Protein 2HTA (pdb70)

Foldseek 3Di:
DVVQVVVVVPFDFPADPDPFWGWGDDVAWIKIWGHAPQKTWMATLQQSFTAWIAGPPADIWWDFFPQADPDQQGAGGIGWRKQPQEAAQDPDPPDHHRHRSNRGGWAFDDKDADNFFIKTKTKDWDDPVNCVPPVWTKIKIWIWTGGLKIKIKIWIAGFDWGKIKRWTKTFAQFLQPKKKAQLAFWKQWPVPPRDIGTDPGRMDGPNFWTKIKRQDGHQWIWIQHVRSQKIKIKGWPLAGIKIKGQGGQVVQCVDSSHDSCRSTTIIIIMGIHHPGIDGCDDHPIRMIMIMMHMGGD/DCVQVVVVVPFDFPADPDPFWGWGDDVPWIKIWGHAPQWTWIATLQQSFTAWIDGPPADIWKDFFSQADPDQQGAGGIGWGKQPQEAADDPDDPDHHSHRSNRGGWAFDDKDADNFFIKTKTWDWDDVDVCVVPVFTKIKIWMWTGGLKIKIKIWIAGWDWGKIKRFTKTWAPFLQQKKKAQLAFWKQWPVPVRDIGTDPGRIDGPNFWTWIKRQDGHQWIWIQHPRSQKIKIKGKPLAGIKIKGAGGQPVQCVDSRHHNCNSTTIIIIMRIHHPDIDTHHHVRTRMIMMMMHMGGD

Sequence (594 aa):
ASHMINKIFALPVIEQLTPVLSRRQLDDLDLIVVDHPQVKASFALQGAHLLSWKPVGEEEVLWLSNNTPFKTGVALRGGVPICWPWFGPAAQQGLPSHGFARNLPWALKAHNEDDNGVMLTFELQSSEATRKYWPHDFTLLARFKVGKTCEIELEAHGEFATTSALHSYFNVGDIANVKVSGLGDRFIDKVNDAKEGVLTDGIQTFPDRTDRVYLNPEACSVIHDATLNRTIDVVHHHHLNVVGWNPGPALSVSMGDMPDDGYKTFVCVETVYATAPQQATEEKPSRLAQTICVAKRASHMINKIFALPVIEQLTPVLSRRQLDDLDLIVVDHPQVKASFALQGAHLLSWKPVGEEEVLWLSNNTPFKTGVALRGGVPICWPWFGPAAQQGLPSHGFARNLPWALKAHNEDDNGVMLTFELQSSEATRKYWPHDFTLLARFKVGKTCEIELEAHGEFATTSALHSYFNVGDIANVKVSGLGDRFIDKVNDAKEGVLTDGIQTFPDRTDRVYLNPEACSVIHDATLNRTIDVVHHHHLNVVGWNPGPALSVSMGDMPDDGYKTFVCVETVYATAPQQATEEKPSRLAQTICVAKR

Solvent-accessible surface area: 23320 Å² total; per-residue (Å²): 30,64,119,11,1,88,68,0,41,86,31,103,51,43,0,44,0,23,122,19,0,3,6,17,83,34,80,64,8,34,0,0,0,0,69,11,105,73,2,90,0,0,0,0,8,9,0,0,0,0,0,0,0,59,5,90,77,57,102,14,0,0,4,0,0,65,73,12,48,9,92,104,34,65,24,3,54,0,0,1,2,0,0,2,7,37,24,3,109,23,113,105,183,80,55,61,43,26,0,9,0,30,29,41,99,3,24,0,103,46,36,77,58,92,130,109,8,4,83,2,22,0,30,10,103,21,47,144,67,4,102,184,84,32,103,68,86,8,30,0,16,0,87,2,92,2,8,175,44,0,63,1,49,6,21,2,43,17,114,20,59,5,29,2,0,0,12,0,3,0,21,2,22,54,10,84,63,1,88,0,22,10,1,15,56,121,15,41,10,77,44,73,132,61,132,93,19,82,28,138,93,5,67,14,72,6,118,55,110,8,26,47,10,0,57,91,19,107,56,44,0,33,0,45,0,42,72,48,89,5,22,0,32,0,33,2,92,82,41,65,1,0,2,2,30,2,2,1,69,82,64,0,93,84,32,72,29,4,31,87,85,5,33,94,46,0,0,0,1,3,0,0,38,32,69,42,75,17,118,4,60,54,119,40,42,9,96,2,15,0,40,0,42,23,42,102,143,32,64,119,10,0,90,78,0,36,83,28,101,50,45,0,44,0,18,120,20,0,3,5,17,80,30,79,64,8,36,0,0,0,0,67,14,104,69,1,81,0,0,0,0,9,10,0,0,0,0,0,1,0,60,5,89,56,28,77,15,0,0,4,0,0,68,72,12,46,9,90,100,35,66,22,3,50,0,0,1,3,1,0,3,4,31,32,7,115,20,94,57,79,89,45,68,42,31,0,9,0,41,28,45,98,4,26,0,106,47,38,82,61,92,130,115,7,3,82,1,17,0,30,9,99,33,28,70,79,6,104,65,110,29,86,60,95,8,32,0,13,0,83,2,41,3,6,87,46,0,70,2,66,5,37,1,64,26,106,14,56,6,29,2,0,0,15,0,4,0,20,2,22,54,11,79,54,4,84,1,20,10,1,19,57,100,14,43,8,98,44,70,128,62,134,101,19,98,24,138,92,6,58,14,70,3,111,73,112,8,22,48,12,0,33,76,22,108,58,40,0,31,0,51,4,78,73,56,93,4,32,0,42,0,36,2,89,82,45,64,2,0,6,2,25,2,2,2,70,82,56,0,87,84,41,76,33,4,33,86,62,4,35,92,48,0,0,0,0,2,0,0,43,32,73,43,85,20,94,2,63,69,87,56,30,9,109,2,9,0,30,0,47,23,56,130,82

B-factor: mean 26.66, std 7.72, range [14.68, 59.86]

InterPro domains:
  IPR008183 Aldose 1-/Glucose-6-phosphate 1-epimerase [PF01263] (27-276)
  IPR011013 Galactose mutarotase-like domain superfamily [SSF74650] (8-270)
  IPR014718 Glycoside hydrolase-type carbohydrate-binding [G3DSA:2.70.98.10] (1-294)
  IPR025532 Glucose-6-phosphate 1-epimerase [PIRSF016020] (24-292)
  IPR025532 Glucose-6-phosphate 1-epimerase [cd09020] (29-289)

Organism: Salmonella typhimurium (strain LT2 / SGSC1412 / ATCC 700720) (NCBI:txid99287)

CATH classification: 2.70.98.10

Structure (mmCIF, N/CA/C/O backbone):
data_2HTA
#
_entry.id   2HTA
#
_cell.length_a   49.751
_cell.length_b   88.774
_cell.length_c   179.294
_cell.angle_alpha   90.00
_cell.angle_beta   90.00
_cell.angle_gamma   90.00
#
_symmetry.space_group_name_H-M   'P 21 21 21'
#
loop_
_entity.id
_entity.type
_entity.pdbx_description
1 polymer 'Putative enzyme related to aldose 1-epimerase'
2 non-polymer 'SULFATE ION'
3 non-polymer GLYCEROL
4 water water
#
loop_
_atom_site.group_PDB
_atom_site.id
_atom_site.type_symbol
_atom_site.label_atom_id
_atom_site.label_alt_id
_atom_site.label_comp_id
_atom_site.label_asym_id
_atom_site.label_entity_id
_atom_site.label_seq_id
_atom_site.pdbx_PDB_ins_code
_atom_site.Cartn_x
_atom_site.Cartn_y
_atom_site.Cartn_z
_atom_site.occupancy
_atom_site.B_iso_or_equiv
_atom_site.auth_seq_id
_atom_site.auth_comp_id
_atom_site.auth_asym_id
_atom_site.auth_atom_id
_atom_site.pdbx_PDB_model_num
ATOM 1 N N . ALA A 1 13 ? 11.221 -5.344 -1.702 1.00 35.51 -2 ALA A N 1
ATOM 2 C CA . ALA A 1 13 ? 10.767 -4.507 -0.532 1.00 35.35 -2 ALA A CA 1
ATOM 3 C C . ALA A 1 13 ? 9.650 -5.168 0.304 1.00 35.75 -2 ALA A C 1
ATOM 4 O O . ALA A 1 13 ? 9.742 -5.214 1.544 1.00 35.92 -2 ALA A O 1
ATOM 6 N N . SER A 1 14 ? 8.613 -5.685 -0.373 1.00 36.54 -1 SER A N 1
ATOM 7 C CA . SER A 1 14 ? 7.427 -6.275 0.288 1.00 37.04 -1 SER A CA 1
ATOM 8 C C . SER A 1 14 ? 7.816 -7.427 1.221 1.00 36.17 -1 SER A C 1
ATOM 9 O O . SER A 1 14 ? 7.260 -7.560 2.312 1.00 34.71 -1 SER A O 1
ATOM 12 N N . HIS A 1 15 ? 8.794 -8.222 0.813 1.00 35.27 0 HIS A N 1
ATOM 13 C CA . HIS A 1 15 ? 9.294 -9.297 1.659 1.00 34.91 0 HIS A CA 1
ATOM 14 C C . HIS A 1 15 ? 9.931 -8.842 2.976 1.00 34.55 0 HIS A C 1
ATOM 15 O O . HIS A 1 15 ? 9.699 -9.428 4.066 1.00 33.83 0 HIS A O 1
ATOM 22 N N . MET A 1 16 ? 10.824 -7.866 2.875 1.00 32.12 1 MET A N 1
ATOM 23 C CA . MET A 1 16 ? 11.513 -7.351 4.051 1.00 30.56 1 MET A CA 1
ATOM 24 C C . MET A 1 16 ? 10.487 -6.631 4.940 1.00 29.59 1 MET A C 1
ATOM 25 O O . MET A 1 16 ? 10.525 -6.728 6.160 1.00 28.23 1 MET A O 1
ATOM 30 N N . ILE A 1 17 ? 9.584 -5.872 4.326 1.00 28.13 2 ILE A N 1
ATOM 31 C CA . ILE A 1 17 ? 8.601 -5.130 5.125 1.00 26.61 2 ILE A CA 1
ATOM 32 C C . ILE A 1 17 ? 7.650 -6.110 5.827 1.00 26.97 2 ILE A C 1
ATOM 33 O O . ILE A 1 17 ? 7.244 -5.890 6.968 1.00 24.64 2 ILE A O 1
ATOM 38 N N . ASN A 1 18 ? 7.292 -7.200 5.144 1.00 26.68 3 ASN A N 1
ATOM 39 C CA . ASN A 1 18 ? 6.432 -8.223 5.783 1.00 27.46 3 ASN A CA 1
ATOM 40 C C . ASN A 1 18 ? 7.120 -8.873 7.007 1.00 27.19 3 ASN A C 1
ATOM 41 O O . ASN A 1 18 ? 6.475 -9.202 7.993 1.00 28.38 3 ASN A O 1
ATOM 46 N N . LYS A 1 19 ? 8.436 -8.999 6.955 1.00 26.37 4 LYS A N 1
ATOM 47 C CA . LYS A 1 19 ? 9.236 -9.480 8.114 1.00 25.90 4 LYS A CA 1
ATOM 48 C C . LYS A 1 19 ? 9.011 -8.611 9.380 1.00 23.72 4 LYS A C 1
ATOM 49 O O . LYS A 1 19 ? 8.780 -9.124 10.488 1.00 22.94 4 LYS A O 1
ATOM 53 N N . ILE A 1 20 ? 8.943 -7.304 9.176 1.00 21.70 5 ILE A N 1
ATOM 54 C CA . ILE A 1 20 ? 8.849 -6.387 10.276 1.00 20.67 5 ILE A CA 1
ATOM 55 C C . ILE A 1 20 ? 7.455 -6.559 10.899 1.00 21.28 5 ILE A C 1
ATOM 56 O O . ILE A 1 20 ? 7.294 -6.585 12.119 1.00 21.21 5 ILE A O 1
ATOM 61 N N . PHE A 1 21 ? 6.439 -6.644 10.052 1.00 21.80 6 PHE A N 1
ATOM 62 C CA . PHE A 1 21 ? 5.063 -6.717 10.584 1.00 21.60 6 PHE A CA 1
ATOM 63 C C . PHE A 1 21 ? 4.738 -8.115 11.163 1.00 23.11 6 PHE A C 1
ATOM 64 O O . PHE A 1 21 ? 3.737 -8.276 11.862 1.00 21.82 6 PHE A O 1
ATOM 72 N N . ALA A 1 22 ? 5.620 -9.085 10.900 1.00 23.50 7 ALA A N 1
ATOM 73 C CA . ALA A 1 22 ? 5.481 -10.433 11.499 1.00 23.79 7 ALA A CA 1
ATOM 74 C C . ALA A 1 22 ? 6.138 -10.520 12.862 1.00 25.25 7 ALA A C 1
ATOM 75 O O . ALA A 1 22 ? 5.903 -11.484 13.616 1.00 23.13 7 ALA A O 1
ATOM 77 N N . LEU A 1 23 ? 6.943 -9.513 13.229 1.00 23.37 8 LEU A N 1
ATOM 78 C CA . LEU A 1 23 ? 7.664 -9.526 14.520 1.00 23.39 8 LEU A CA 1
ATOM 79 C C . LEU A 1 23 ? 6.749 -9.512 15.762 1.00 23.69 8 LEU A C 1
ATOM 80 O O . LEU A 1 23 ? 5.645 -8.928 15.695 1.00 24.37 8 LEU A O 1
ATOM 85 N N . PRO A 1 24 ? 7.175 -10.173 16.882 1.00 24.78 9 PRO A N 1
ATOM 86 C CA . PRO A 1 24 ? 6.419 -10.166 18.136 1.00 25.51 9 PRO A CA 1
ATOM 87 C C . PRO A 1 24 ? 6.329 -8.743 18.677 1.00 24.89 9 PRO A C 1
ATOM 88 O O . PRO A 1 24 ? 7.278 -7.970 18.512 1.00 25.74 9 PRO A O 1
ATOM 92 N N . VAL A 1 25 ? 5.226 -8.406 19.311 1.00 24.39 10 VAL A N 1
ATOM 93 C CA . VAL A 1 25 ? 5.101 -7.154 20.025 1.00 24.70 10 VAL A CA 1
ATOM 94 C C . VAL A 1 25 ? 5.835 -7.225 21.362 1.00 25.39 10 VAL A C 1
ATOM 95 O O . VAL A 1 25 ? 5.538 -8.086 22.171 1.00 24.19 10 VAL A O 1
ATOM 99 N N . ILE A 1 26 ? 6.802 -6.314 21.588 1.00 23.57 11 ILE A N 1
ATOM 100 C CA . ILE A 1 26 ? 7.496 -6.239 22.868 1.00 24.34 11 ILE A CA 1
ATOM 101 C C . ILE A 1 26 ? 6.766 -5.336 23.824 1.00 24.88 11 ILE A C 1
ATOM 102 O O . ILE A 1 26 ? 6.632 -5.641 25.016 1.00 24.31 11 ILE A O 1
ATOM 107 N N . GLU A 1 27 ? 6.278 -4.202 23.311 1.00 24.98 12 GLU A N 1
ATOM 108 C CA . GLU A 1 27 ? 5.378 -3.373 24.073 1.00 26.90 12 GLU A CA 1
ATOM 109 C C . GLU A 1 27 ? 4.289 -2.813 23.185 1.00 26.55 12 GLU A C 1
ATOM 110 O O . GLU A 1 27 ? 4.567 -2.330 22.087 1.00 26.12 12 GLU A O 1
ATOM 116 N N . GLN A 1 28 ? 3.070 -2.909 23.673 1.00 24.61 13 GLN A N 1
ATOM 117 C CA . GLN A 1 28 ? 1.931 -2.358 22.995 1.00 25.44 13 GLN A CA 1
ATOM 118 C C . GLN A 1 28 ? 1.820 -0.920 23.501 1.00 24.86 13 GLN A C 1
ATOM 119 O O . GLN A 1 28 ? 1.475 -0.697 24.665 1.00 26.30 13 GLN A O 1
ATOM 125 N N . LEU A 1 29 ? 2.083 0.064 22.647 1.00 24.71 14 LEU A N 1
ATOM 126 C CA . LEU A 1 29 ? 1.976 1.493 23.101 1.00 24.71 14 LEU A CA 1
ATOM 127 C C . LEU A 1 29 ? 0.518 1.944 23.126 1.00 25.79 14 LEU A C 1
ATOM 128 O O . LEU A 1 29 ? 0.076 2.606 24.084 1.00 26.13 14 LEU A O 1
ATOM 133 N N . THR A 1 30 ? -0.193 1.624 22.049 1.00 25.93 15 THR A N 1
ATOM 134 C CA . THR A 1 30 ? -1.610 1.940 21.847 1.00 25.30 15 THR A CA 1
ATOM 135 C C . THR A 1 30 ? -2.210 0.821 21.032 1.00 24.97 15 THR A C 1
ATOM 136 O O . THR A 1 30 ? -1.495 -0.089 20.603 1.00 26.63 15 THR A O 1
ATOM 140 N N . PRO A 1 31 ? -3.537 0.839 20.782 1.00 26.12 16 PRO A N 1
ATOM 141 C CA . PRO A 1 31 ? -4.046 -0.271 19.985 1.00 25.64 16 PRO A CA 1
ATOM 142 C C . PRO A 1 31 ? -3.373 -0.425 18.608 1.00 25.59 16 PRO A C 1
ATOM 143 O O . PRO A 1 31 ? -3.360 -1.530 18.056 1.00 23.57 16 PRO A O 1
ATOM 147 N N . VAL A 1 32 ? -2.807 0.658 18.039 1.00 23.74 17 VAL A N 1
ATOM 148 C CA . VAL A 1 32 ? -2.216 0.517 16.716 1.00 22.93 17 VAL A CA 1
ATOM 149 C C . VAL A 1 32 ? -0.688 0.591 16.682 1.00 22.47 17 VAL A C 1
ATOM 150 O O . VAL A 1 32 ? -0.103 0.277 15.669 1.00 23.48 17 VAL A O 1
ATOM 154 N N . LEU A 1 33 ? -0.087 1.028 17.778 1.00 22.02 18 LEU A N 1
ATOM 155 C CA . LEU A 1 33 ? 1.351 1.311 17.863 1.00 21.40 18 LEU A CA 1
ATOM 156 C C . LEU A 1 33 ? 1.980 0.317 18.792 1.00 20.51 18 LEU A C 1
ATOM 157 O O . LEU A 1 33 ? 1.561 0.176 19.942 1.00 20.68 18 LEU A O 1
ATOM 162 N N . SER A 1 34 ? 3.040 -0.328 18.324 1.00 19.18 19 SER A N 1
ATOM 163 C CA . SER A 1 34 ? 3.784 -1.269 19.149 1.00 19.87 19 SER A CA 1
ATOM 164 C C . SER A 1 34 ? 5.259 -1.036 18.940 1.00 20.39 19 SER A C 1
ATOM 165 O O . SER A 1 34 ? 5.657 -0.491 17.910 1.00 20.50 19 SER A O 1
ATOM 168 N N . ARG A 1 35 ? 6.047 -1.372 19.952 1.00 21.54 20 ARG A N 1
ATOM 169 C CA . ARG A 1 35 ? 7.484 -1.567 19.767 1.00 20.60 20 ARG A CA 1
ATOM 170 C C . ARG A 1 35 ? 7.879 -3.040 19.522 1.00 21.29 20 ARG A C 1
ATOM 171 O O . ARG A 1 35 ? 7.379 -3.980 20.196 1.00 21.62 20 ARG A O 1
ATOM 179 N N . ARG A 1 36 ? 8.765 -3.252 18.545 1.00 19.70 21 ARG A N 1
ATOM 180 C CA . ARG A 1 36 ? 9.240 -4.590 18.201 1.00 20.64 21 ARG A CA 1
ATOM 181 C C . ARG A 1 36 ? 10.734 -4.434 18.017 1.00 21.02 21 ARG A C 1
ATOM 182 O O . ARG A 1 36 ? 11.269 -3.328 18.181 1.00 20.44 21 ARG A O 1
ATOM 190 N N . GLN A 1 37 ? 11.410 -5.529 17.691 1.00 21.89 22 GLN A N 1
ATOM 191 C CA . GLN A 1 37 ? 12.852 -5.470 17.545 1.00 22.28 22 GLN A CA 1
ATOM 192 C C . GLN A 1 37 ? 13.303 -6.324 16.422 1.00 22.46 22 GLN A C 1
ATOM 193 O O . GLN A 1 37 ? 12.861 -7.455 16.276 1.00 19.74 22 GLN A O 1
ATOM 199 N N . LEU A 1 38 ? 14.183 -5.783 15.574 1.00 24.23 23 LEU A N 1
ATOM 200 C CA . LEU A 1 38 ? 14.790 -6.590 14.531 1.00 23.73 23 LEU A CA 1
ATOM 201 C C . LEU A 1 38 ? 16.320 -6.491 14.678 1.00 25.48 23 LEU A C 1
ATOM 202 O O . LEU A 1 38 ? 16.900 -5.393 14.637 1.00 24.26 23 LEU A O 1
ATOM 207 N N . ASP A 1 39 ? 16.956 -7.645 14.909 1.00 25.84 24 ASP A N 1
ATOM 208 C CA . ASP A 1 39 ? 18.407 -7.680 15.223 1.00 26.86 24 ASP A CA 1
ATOM 209 C C . ASP A 1 39 ? 18.728 -6.674 16.327 1.00 26.49 24 ASP A C 1
ATOM 210 O O . ASP A 1 39 ? 18.167 -6.787 17.432 1.00 26.44 24 ASP A O 1
ATOM 215 N N . ASP A 1 40 ? 19.583 -5.679 16.058 1.00 25.19 25 ASP A N 1
ATOM 216 C CA . ASP A 1 40 ? 19.956 -4.690 17.067 1.00 24.64 25 ASP A CA 1
ATOM 217 C C . ASP A 1 40 ? 18.871 -3.621 17.349 1.00 23.50 25 ASP A C 1
ATOM 218 O O . ASP A 1 40 ? 18.924 -2.967 18.389 1.00 23.46 25 ASP A O 1
ATOM 223 N N . LEU A 1 41 ? 17.914 -3.415 16.440 1.00 22.18 26 LEU A N 1
ATOM 224 C CA . LEU A 1 41 ? 17.182 -2.135 16.428 1.00 21.20 26 LEU A CA 1
ATOM 225 C C . LEU A 1 41 ? 15.748 -2.204 16.904 1.00 21.98 26 LEU A C 1
ATOM 226 O O . LEU A 1 41 ? 14.993 -3.092 16.473 1.00 2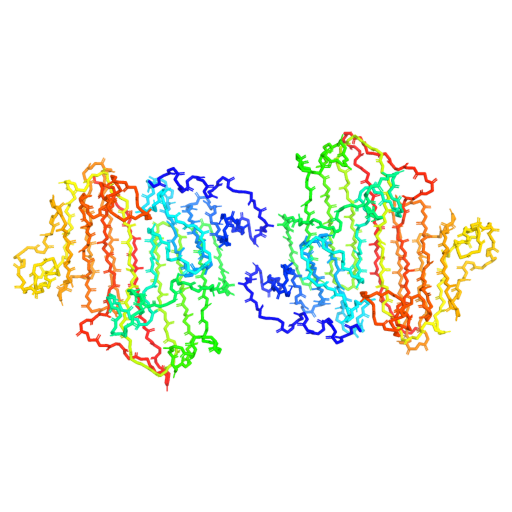1.13 26 LEU A O 1
ATOM 231 N N . ASP A 1 42 ? 15.410 -1.272 17.786 1.00 19.63 27 ASP A N 1
ATOM 232 C CA . ASP A 1 42 ? 14.058 -1.139 18.241 1.00 21.72 27 ASP A CA 1
ATOM 233 C C . ASP A 1 42 ? 13.242 -0.453 17.137 1.00 20.29 27 ASP A C 1
ATOM 234 O O . ASP A 1 42 ? 13.714 0.528 16.574 1.00 20.52 27 ASP A O 1
ATOM 239 N N . LEU A 1 43 ? 12.082 -1.030 16.808 1.00 20.10 28 LEU A N 1
ATOM 240 C CA . LEU A 1 43 ? 11.185 -0.502 15.746 1.00 18.89 28 LEU A CA 1
ATOM 241 C C . LEU A 1 43 ? 9.837 -0.074 16.357 1.00 20.16 28 LEU A C 1
ATOM 242 O O . LEU A 1 43 ? 9.362 -0.703 17.298 1.00 20.12 28 LEU A O 1
ATOM 247 N N . ILE A 1 44 ? 9.258 0.988 15.817 1.00 19.21 29 ILE A N 1
ATOM 248 C CA . ILE A 1 44 ? 7.902 1.402 16.134 1.00 20.51 29 ILE A CA 1
ATOM 249 C C . ILE A 1 44 ? 7.030 1.060 14.930 1.00 20.51 29 ILE A C 1
ATOM 250 O O . ILE A 1 44 ? 7.278 1.507 13.809 1.00 19.56 29 ILE A O 1
ATOM 255 N N . VAL A 1 45 ? 6.012 0.227 15.169 1.00 20.99 30 VAL A N 1
ATOM 256 C CA . VAL A 1 45 ? 5.230 -0.320 14.097 1.00 20.45 30 VAL A CA 1
ATOM 257 C C . VAL A 1 45 ? 3.771 0.163 14.238 1.00 20.04 30 VAL A C 1
ATOM 258 O O . VAL A 1 45 ? 3.176 0.018 15.297 1.00 19.28 30 VAL A O 1
ATOM 262 N N . VAL A 1 46 ? 3.253 0.756 13.167 1.00 20.95 31 VAL A N 1
ATOM 263 C CA . VAL A 1 46 ? 1.895 1.248 13.084 1.00 20.50 31 VAL A CA 1
ATOM 264 C C . VAL A 1 46 ? 1.103 0.199 12.290 1.00 21.29 31 VAL A C 1
ATOM 265 O O . VAL A 1 46 ? 1.335 -0.037 11.101 1.00 20.53 31 VAL A O 1
ATOM 269 N N . ASP A 1 47 ? 0.149 -0.449 12.948 1.00 22.47 32 ASP A N 1
ATOM 270 C CA . ASP A 1 47 ? -0.691 -1.377 12.219 1.00 23.15 32 ASP A CA 1
ATOM 271 C C . ASP A 1 47 ? -2.128 -0.872 12.482 1.00 23.52 32 ASP A C 1
ATOM 272 O O . ASP A 1 47 ? -2.752 -1.220 13.501 1.00 21.83 32 ASP A O 1
ATOM 277 N N . HIS A 1 48 ? -2.599 0.014 11.603 1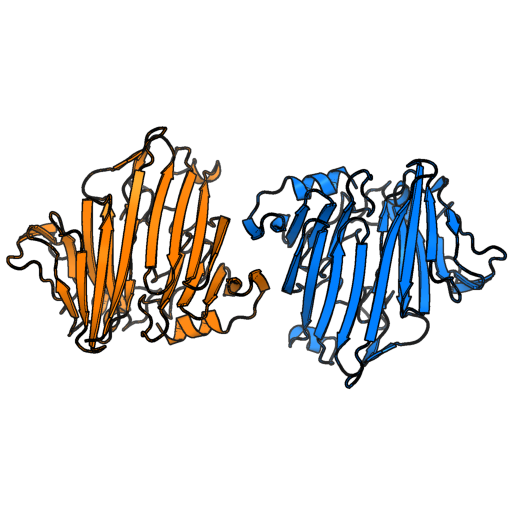.00 23.35 33 HIS A N 1
ATOM 278 C CA . HIS A 1 48 ? -3.852 0.737 11.816 1.00 23.11 33 HIS A CA 1
ATOM 279 C C . HIS A 1 48 ? -4.772 0.309 10.679 1.00 23.38 33 HIS A C 1
ATOM 280 O O . HIS A 1 48 ? -4.287 -0.064 9.604 1.00 22.82 33 HIS A O 1
ATOM 287 N N . PRO A 1 49 ? -6.116 0.383 10.879 1.00 23.67 34 PRO A N 1
ATOM 288 C CA . PRO A 1 49 ? -7.021 -0.035 9.783 1.00 24.41 34 PRO A CA 1
ATOM 289 C C . PRO A 1 49 ? -6.845 0.682 8.433 1.00 24.00 34 PRO A C 1
ATOM 290 O O . PRO A 1 49 ? -7.130 0.090 7.370 1.00 23.34 34 PRO A O 1
ATOM 294 N N . GLN A 1 50 ? -6.383 1.947 8.460 1.00 22.79 35 GLN A N 1
ATOM 295 C CA . GLN A 1 50 ? -6.245 2.720 7.234 1.00 22.67 35 GLN A CA 1
ATOM 296 C C . GLN A 1 50 ? -4.782 2.827 6.733 1.00 22.08 35 GLN A C 1
ATOM 297 O O . GLN A 1 50 ? -4.540 3.410 5.683 1.00 21.80 35 GLN A O 1
ATOM 303 N N . VAL A 1 51 ? -3.826 2.296 7.492 1.00 21.44 36 VAL A N 1
ATOM 304 C CA . VAL A 1 51 ? -2.404 2.454 7.105 1.00 20.08 36 VAL A CA 1
ATOM 305 C C . VAL A 1 51 ? -1.489 1.508 7.900 1.00 20.39 36 VAL A C 1
ATOM 306 O O . VAL A 1 51 ? -1.680 1.302 9.082 1.00 20.17 36 VAL A O 1
ATOM 310 N N . LYS A 1 52 ? -0.474 0.992 7.227 1.00 19.72 37 LYS A N 1
ATOM 311 C CA . LYS A 1 52 ? 0.591 0.246 7.881 1.00 20.32 37 LYS A CA 1
ATOM 312 C C . LYS A 1 52 ? 1.885 1.017 7.644 1.00 19.36 37 LYS A C 1
ATOM 313 O O . LYS A 1 52 ? 2.145 1.437 6.530 1.00 20.67 37 LYS A O 1
ATOM 319 N N . ALA A 1 53 ? 2.664 1.215 8.695 1.00 18.65 38 ALA A N 1
ATOM 320 C CA . ALA A 1 53 ? 3.940 1.945 8.556 1.00 17.65 38 ALA A CA 1
ATOM 321 C C . ALA A 1 53 ? 4.883 1.490 9.653 1.00 18.05 38 ALA A C 1
ATOM 322 O O . ALA A 1 53 ? 4.465 0.935 10.688 1.00 18.93 38 ALA A O 1
ATOM 324 N N . SER A 1 54 ? 6.178 1.725 9.479 1.00 17.86 39 SER A N 1
ATOM 325 C CA . SER A 1 54 ? 7.082 1.298 10.561 1.00 17.06 39 SER A CA 1
ATOM 326 C C . SER A 1 54 ? 8.284 2.222 10.539 1.00 17.30 39 SER A C 1
ATOM 327 O O . SER A 1 54 ? 8.602 2.812 9.498 1.00 17.40 39 SER A O 1
ATOM 330 N N . PHE A 1 55 ? 8.955 2.300 11.682 1.00 18.29 40 PHE A N 1
ATOM 331 C CA . PHE A 1 55 ? 10.051 3.217 11.871 1.00 17.68 40 PHE A CA 1
ATOM 332 C C . PHE A 1 55 ? 11.141 2.484 12.638 1.00 18.75 40 PHE A C 1
ATOM 333 O O . PHE A 1 55 ? 10.848 1.599 13.433 1.00 19.57 40 PHE A O 1
ATOM 341 N N . ALA A 1 56 ? 12.398 2.892 12.465 1.00 19.76 41 ALA A N 1
ATOM 342 C CA . ALA A 1 56 ? 13.396 2.558 13.467 1.00 19.27 41 ALA A CA 1
ATOM 343 C C . ALA A 1 56 ? 13.554 3.790 14.361 1.00 19.52 41 ALA A C 1
ATOM 344 O O . ALA A 1 56 ? 13.566 4.951 13.870 1.00 18.47 41 ALA A O 1
ATOM 346 N N . LEU A 1 57 ? 13.764 3.547 15.666 1.00 19.64 42 LEU A N 1
ATOM 347 C CA . LEU A 1 57 ? 14.165 4.619 16.576 1.00 19.92 42 LEU A CA 1
ATOM 348 C C . LEU A 1 57 ? 15.482 5.198 16.119 1.00 20.73 42 LEU A C 1
ATOM 349 O O . LEU A 1 57 ? 15.699 6.423 16.232 1.00 20.04 42 LEU A O 1
ATOM 354 N N . GLN A 1 58 ? 16.376 4.326 15.654 1.00 19.57 43 GLN A N 1
ATOM 355 C CA . GLN A 1 58 ? 17.651 4.790 15.078 1.00 19.80 43 GLN A CA 1
ATOM 356 C C . GLN A 1 58 ? 17.424 5.607 13.818 1.00 20.09 43 GLN A C 1
ATOM 357 O O . GLN A 1 58 ? 16.889 5.101 12.824 1.00 20.03 43 GLN A O 1
ATOM 363 N N . GLY A 1 59 ? 17.804 6.883 13.839 1.00 19.46 44 GLY A N 1
ATOM 364 C CA . GLY A 1 59 ? 17.524 7.745 12.710 1.00 18.59 44 GLY A CA 1
ATOM 365 C C . GLY A 1 59 ? 16.090 8.246 12.553 1.00 19.25 44 GLY A C 1
ATOM 366 O O . GLY A 1 59 ? 15.774 8.842 11.504 1.00 19.81 44 GLY A O 1
ATOM 367 N N . ALA A 1 60 ? 15.227 8.030 13.554 1.00 17.50 45 ALA A N 1
ATOM 368 C CA . ALA A 1 60 ? 13.765 8.248 13.387 1.00 17.76 45 ALA A CA 1
ATOM 369 C C . ALA A 1 60 ? 13.401 7.906 11.953 1.00 17.89 45 ALA A C 1
ATOM 370 O O . ALA A 1 60 ? 12.857 8.749 11.210 1.00 17.66 45 ALA A O 1
ATOM 372 N N . HIS A 1 61 ? 13.767 6.698 11.545 1.00 16.57 46 HIS A N 1
ATOM 373 C CA . HIS A 1 61 ? 13.841 6.336 10.138 1.00 17.25 46 HIS A CA 1
ATOM 374 C C . HIS A 1 61 ? 12.549 5.661 9.720 1.00 18.67 46 HIS A C 1
ATOM 375 O O . HIS A 1 61 ? 12.249 4.532 10.123 1.00 17.70 46 HIS A O 1
ATOM 382 N N . LEU A 1 62 ? 11.772 6.367 8.909 1.00 18.03 47 LEU A N 1
ATOM 383 C CA . LEU A 1 62 ? 10.573 5.772 8.348 1.00 18.03 47 LEU A CA 1
ATOM 384 C C . LEU A 1 62 ? 11.002 4.680 7.361 1.00 18.19 47 LEU A C 1
ATOM 385 O O . LEU A 1 62 ? 11.606 4.949 6.368 1.00 19.48 47 LEU A O 1
ATOM 390 N N . LEU A 1 63 ? 10.654 3.443 7.657 1.00 17.64 48 LEU A N 1
ATOM 391 C CA . LEU A 1 63 ? 11.055 2.272 6.867 1.00 18.51 48 LEU A CA 1
ATOM 392 C C . LEU A 1 63 ? 10.033 1.915 5.796 1.00 17.41 48 LEU A C 1
ATOM 393 O O . LEU A 1 63 ? 10.406 1.446 4.709 1.00 18.55 48 LEU A O 1
ATOM 398 N N . SER A 1 64 ? 8.755 2.146 6.084 1.00 17.32 49 SER A N 1
ATOM 399 C CA . SER A 1 64 ? 7.700 1.665 5.141 1.00 17.55 49 SER A CA 1
ATOM 400 C C . SER A 1 64 ? 6.421 2.461 5.399 1.00 17.84 49 SER A C 1
ATOM 401 O O . SER A 1 64 ? 6.218 2.938 6.508 1.00 18.66 49 SER A O 1
ATOM 404 N N . TRP A 1 65 ? 5.567 2.557 4.384 1.00 17.41 50 TRP A N 1
ATOM 405 C CA . TRP A 1 65 ? 4.289 3.226 4.498 1.00 18.09 50 TRP A CA 1
ATOM 406 C C . TRP A 1 65 ? 3.424 2.606 3.394 1.00 17.87 50 TRP A C 1
ATOM 407 O O . TRP A 1 65 ? 3.785 2.627 2.214 1.00 17.06 50 TRP A O 1
ATOM 418 N N . LYS A 1 66 ? 2.248 2.109 3.797 1.00 18.30 51 LYS A N 1
ATOM 419 C CA . LYS A 1 66 ? 1.323 1.524 2.874 1.00 20.00 51 LYS A CA 1
ATOM 420 C C . LYS A 1 66 ? -0.078 1.929 3.314 1.00 20.50 51 LYS A C 1
ATOM 421 O O . LYS A 1 66 ? -0.587 1.394 4.305 1.00 20.14 51 LYS A O 1
ATOM 427 N N . PRO A 1 67 ? -0.681 2.915 2.604 1.00 20.47 52 PRO A N 1
ATOM 428 C CA . PRO A 1 67 ? -2.023 3.267 2.939 1.00 21.63 52 PRO A CA 1
ATOM 429 C C . PRO A 1 67 ? -2.950 2.174 2.401 1.00 21.77 52 PRO A C 1
ATOM 430 O O . PRO A 1 67 ? -2.608 1.467 1.448 1.00 21.17 52 PRO A O 1
ATOM 434 N N . VAL A 1 68 ? -4.093 2.029 3.040 1.00 23.37 53 VAL A N 1
ATOM 435 C CA . VAL A 1 68 ? -5.035 1.006 2.674 1.00 25.68 53 VAL A CA 1
ATOM 436 C C . VAL A 1 68 ? -5.443 1.147 1.210 1.00 26.19 53 VAL A C 1
ATOM 437 O O . VAL A 1 68 ? -5.653 2.262 0.706 1.00 28.22 53 VAL A O 1
ATOM 441 N N . GLY A 1 69 ? -5.506 0.024 0.534 1.00 26.52 54 GLY A N 1
ATOM 442 C CA . GLY A 1 69 ? -5.903 0.006 -0.887 1.00 27.74 54 GLY A CA 1
ATOM 443 C C . GLY A 1 69 ? -4.726 0.209 -1.828 1.00 28.01 54 GLY A C 1
ATOM 444 O O . GLY A 1 69 ? -4.911 0.145 -3.050 1.00 28.99 54 GLY A O 1
ATOM 445 N N . GLU A 1 70 ? -3.520 0.439 -1.295 1.00 26.13 55 GLU A N 1
ATOM 446 C CA . GLU A 1 70 ? -2.323 0.705 -2.157 1.00 25.04 55 GLU A CA 1
ATOM 447 C C . GLU A 1 70 ? -1.220 -0.313 -1.879 1.00 24.75 55 GLU A C 1
ATOM 448 O O . GLU A 1 70 ? -1.223 -0.937 -0.814 1.00 24.64 55 GLU A O 1
ATOM 454 N N . GLU A 1 71 ? -0.321 -0.526 -2.839 1.00 24.11 56 GLU A N 1
ATOM 455 C CA . GLU A 1 71 ? 0.907 -1.302 -2.618 1.00 23.64 56 GLU A CA 1
ATOM 456 C C . GLU A 1 71 ? 1.867 -0.448 -1.797 1.00 22.15 56 GLU A C 1
ATOM 457 O O . GLU A 1 71 ? 1.726 0.777 -1.711 1.00 20.54 56 GLU A O 1
ATOM 463 N N . GLU A 1 72 ? 2.819 -1.101 -1.145 1.00 21.73 57 GLU A N 1
ATOM 464 C CA . GLU A 1 72 ? 3.829 -0.353 -0.389 1.00 21.45 57 GLU A CA 1
ATOM 465 C C . GLU A 1 72 ? 4.320 0.844 -1.221 1.00 20.37 57 GLU A C 1
ATOM 466 O O . GLU A 1 72 ? 4.655 0.727 -2.408 1.00 20.99 57 GLU A O 1
ATOM 472 N N . VAL A 1 73 ? 4.431 1.976 -0.565 1.00 18.54 58 VAL A N 1
ATOM 473 C CA . VAL A 1 73 ? 4.874 3.191 -1.249 1.00 18.33 58 VAL A CA 1
ATOM 474 C C . VAL A 1 73 ? 6.387 3.383 -1.148 1.00 18.22 58 VAL A C 1
ATOM 475 O O . VAL A 1 73 ? 6.996 3.896 -2.076 1.00 18.59 58 VAL A O 1
ATOM 479 N N . LEU A 1 74 ? 6.959 3.078 0.006 1.00 18.18 59 LEU A N 1
ATOM 480 C CA . LEU A 1 74 ? 8.399 3.195 0.209 1.00 18.98 59 LEU A CA 1
ATOM 481 C C . LEU A 1 74 ? 9.111 1.882 -0.007 1.00 19.39 59 LEU A C 1
ATOM 482 O O . LEU A 1 74 ? 8.637 0.837 0.393 1.00 20.85 59 LEU A O 1
ATOM 487 N N . TRP A 1 75 ? 10.295 1.954 -0.572 1.00 19.45 60 TRP A N 1
ATOM 488 C CA . TRP A 1 75 ? 11.118 0.764 -0.820 1.00 19.10 60 TRP A CA 1
ATOM 489 C C . TRP A 1 75 ? 12.064 0.645 0.370 1.00 20.47 60 TRP A C 1
ATOM 490 O O . TRP A 1 75 ? 12.601 1.659 0.865 1.00 20.35 60 TRP A O 1
ATOM 501 N N . LEU A 1 76 ? 12.290 -0.588 0.815 1.00 19.71 61 LEU A N 1
ATOM 502 C CA . LEU A 1 76 ? 13.216 -0.900 1.880 1.00 20.14 61 LEU A CA 1
ATOM 503 C C . LEU A 1 76 ? 14.082 -2.067 1.387 1.00 22.28 61 LEU A C 1
ATOM 504 O O . LEU A 1 76 ? 13.579 -2.965 0.737 1.00 22.49 61 LEU A O 1
ATOM 509 N N . SER A 1 77 ? 15.384 -2.009 1.640 1.00 22.99 62 SER A N 1
ATOM 510 C CA . SER A 1 77 ? 16.315 -3.053 1.150 1.00 22.63 62 SER A CA 1
ATOM 511 C C . SER A 1 77 ? 16.163 -4.352 1.941 1.00 22.79 62 SER A C 1
ATOM 512 O O . SER A 1 77 ? 16.262 -4.367 3.185 1.00 22.49 62 SER A O 1
ATOM 515 N N . ASN A 1 78 ? 15.915 -5.438 1.217 1.00 24.41 63 ASN A N 1
ATOM 516 C CA . ASN A 1 78 ? 15.892 -6.782 1.801 1.00 25.19 63 ASN A CA 1
ATOM 517 C C . ASN A 1 78 ? 17.305 -7.234 2.292 1.00 25.95 63 ASN A C 1
ATOM 518 O O . ASN A 1 78 ? 17.466 -8.269 3.001 1.00 26.17 63 ASN A O 1
ATOM 523 N N . ASN A 1 79 ? 18.319 -6.441 1.960 1.00 26.22 64 ASN A N 1
ATOM 524 C CA . ASN A 1 79 ? 19.685 -6.698 2.420 1.00 26.82 64 ASN A CA 1
ATOM 525 C C . ASN A 1 79 ? 20.251 -5.690 3.375 1.00 26.71 64 ASN A C 1
ATOM 526 O O . ASN A 1 79 ? 21.469 -5.740 3.674 1.00 26.17 64 ASN A O 1
ATOM 531 N N . THR A 1 80 ? 19.435 -4.768 3.896 1.00 24.95 65 THR A N 1
ATOM 532 C CA . THR A 1 80 ? 19.984 -3.807 4.846 1.00 25.01 65 THR A CA 1
ATOM 533 C C . THR A 1 80 ? 20.279 -4.420 6.204 1.00 24.96 65 THR A C 1
ATOM 534 O O . THR A 1 80 ? 19.475 -5.198 6.713 1.00 24.53 65 THR A O 1
ATOM 538 N N . PRO A 1 81 ? 21.445 -4.096 6.793 1.00 24.98 66 PRO A N 1
ATOM 539 C CA . PRO A 1 81 ? 21.610 -4.464 8.188 1.00 25.22 66 PRO A CA 1
ATOM 540 C C . PRO A 1 81 ? 20.616 -3.720 9.083 1.00 25.03 66 PRO A C 1
ATOM 541 O O . PRO A 1 81 ? 20.114 -2.660 8.688 1.00 25.17 66 PRO A O 1
ATOM 545 N N . PHE A 1 82 ? 20.296 -4.303 10.241 1.00 24.69 67 PHE A N 1
ATOM 546 C CA . PHE A 1 82 ? 19.602 -3.657 11.356 1.00 24.16 67 PHE A CA 1
ATOM 547 C C . PHE A 1 82 ? 20.571 -3.720 12.532 1.00 24.06 67 PHE A C 1
ATOM 548 O O . PHE A 1 82 ? 20.430 -4.530 13.418 1.00 23.77 67 PHE A O 1
ATOM 556 N N . LYS A 1 83 ? 21.563 -2.842 12.497 1.00 24.13 68 LYS A N 1
ATOM 557 C CA . LYS A 1 83 ? 22.698 -2.858 13.426 1.00 24.08 68 LYS A CA 1
ATOM 558 C C . LYS A 1 83 ? 22.897 -1.465 14.017 1.00 23.84 68 LYS A C 1
ATOM 559 O O . LYS A 1 83 ? 22.778 -0.430 13.319 1.00 23.27 68 LYS A O 1
ATOM 565 N N . THR A 1 84 ? 23.236 -1.439 15.288 1.00 24.53 69 THR A N 1
ATOM 566 C CA . THR A 1 84 ? 23.541 -0.213 15.996 1.00 26.06 69 THR A CA 1
ATOM 567 C C . THR A 1 84 ? 24.548 0.680 15.289 1.00 26.45 69 THR A C 1
ATOM 568 O O . THR A 1 84 ? 25.694 0.273 14.991 1.00 25.03 69 THR A O 1
ATOM 572 N N . GLY A 1 85 ? 24.082 1.900 14.951 1.00 25.78 70 GLY A N 1
ATOM 573 C CA . GLY A 1 85 ? 24.969 2.892 14.330 1.00 24.29 70 GLY A CA 1
ATOM 574 C C . GLY A 1 85 ? 25.138 2.798 12.834 1.00 23.74 70 GLY A C 1
ATOM 575 O O . GLY A 1 85 ? 25.765 3.663 12.227 1.00 25.13 70 GLY A O 1
ATOM 576 N N . VAL A 1 86 ? 24.565 1.777 12.203 1.00 23.20 71 VAL A N 1
ATOM 577 C CA . VAL A 1 86 ? 24.740 1.549 10.786 1.00 22.29 71 VAL A CA 1
ATOM 578 C C . VAL A 1 86 ? 23.534 2.138 10.019 1.00 22.97 71 VAL A C 1
ATOM 579 O O . VAL A 1 86 ? 22.397 1.822 10.362 1.00 22.37 71 VAL A O 1
ATOM 583 N N . ALA A 1 87 ? 23.791 2.933 8.998 1.00 23.25 72 ALA A N 1
ATOM 584 C CA . ALA A 1 87 ? 22.694 3.562 8.242 1.00 23.40 72 ALA A CA 1
ATOM 585 C C . ALA A 1 87 ? 21.833 2.540 7.578 1.00 23.24 72 ALA A C 1
ATOM 586 O O . ALA A 1 87 ? 22.316 1.586 6.955 1.00 24.49 72 ALA A O 1
ATOM 588 N N . LEU A 1 88 ? 20.525 2.721 7.704 1.00 23.34 73 LEU A N 1
ATOM 589 C CA . LEU A 1 88 ? 19.551 1.824 7.085 1.00 22.03 73 LEU A CA 1
ATOM 590 C C . LEU A 1 88 ? 19.361 2.154 5.608 1.00 21.62 73 LEU A C 1
ATOM 591 O O . LEU A 1 88 ? 19.290 3.357 5.247 1.00 21.65 73 LEU A O 1
ATOM 596 N N . ARG A 1 89 ? 19.302 1.117 4.749 1.00 19.93 74 ARG A N 1
ATOM 597 C CA . ARG A 1 89 ? 19.176 1.337 3.304 1.00 20.49 74 ARG A CA 1
ATOM 598 C C . ARG A 1 89 ? 17.694 1.240 2.891 1.00 19.72 74 ARG A C 1
ATOM 599 O O . ARG A 1 89 ? 17.119 0.152 2.937 1.00 19.31 74 ARG A O 1
ATOM 607 N N . GLY A 1 90 ? 17.128 2.355 2.441 1.00 19.82 75 GLY A N 1
ATOM 608 C CA . GLY A 1 90 ? 15.672 2.358 2.080 1.00 18.96 75 GLY A CA 1
ATOM 609 C C . GLY A 1 90 ? 14.903 3.314 2.958 1.00 18.45 75 GLY A C 1
ATOM 610 O O . GLY A 1 90 ? 15.478 4.038 3.769 1.00 18.65 75 GLY A O 1
ATOM 611 N N . GLY A 1 91 ? 13.580 3.354 2.786 1.00 17.79 76 GLY A N 1
ATOM 612 C CA . GLY A 1 91 ? 12.771 4.196 3.624 1.00 17.85 76 GLY A CA 1
ATOM 613 C C . GLY A 1 91 ? 13.081 5.655 3.380 1.00 17.67 76 GLY A C 1
ATOM 614 O O . GLY A 1 91 ? 13.305 6.063 2.233 1.00 17.00 76 GLY A O 1
ATOM 615 N N . VAL A 1 92 ? 13.127 6.444 4.460 1.00 17.19 77 VAL A N 1
ATOM 616 C CA . VAL A 1 92 ? 13.356 7.902 4.341 1.00 17.60 77 VAL A CA 1
ATOM 617 C C . VAL A 1 92 ? 14.513 8.286 5.311 1.00 18.23 77 VAL A C 1
ATOM 618 O O . VAL A 1 92 ? 14.293 8.729 6.431 1.00 18.95 77 VAL A O 1
ATOM 622 N N . PRO A 1 93 ? 15.764 8.054 4.889 1.00 18.45 78 PRO A N 1
ATOM 623 C CA . PRO A 1 93 ? 16.894 8.504 5.725 1.00 17.63 78 PRO A CA 1
ATOM 624 C C . PRO A 1 93 ? 16.808 9.999 5.949 1.00 16.56 78 PRO A C 1
ATOM 625 O O . PRO A 1 93 ? 16.604 10.754 5.001 1.00 16.98 78 PRO A O 1
ATOM 629 N N . ILE A 1 94 ? 16.964 10.437 7.204 1.00 17.10 79 ILE A N 1
ATOM 630 C CA . ILE A 1 94 ? 17.063 11.884 7.553 1.00 15.87 79 ILE A CA 1
ATOM 631 C C . ILE A 1 94 ? 18.558 12.226 7.496 1.00 17.57 79 ILE A C 1
ATOM 632 O O . ILE A 1 94 ? 19.347 11.662 8.272 1.00 17.72 79 ILE A O 1
ATOM 637 N N . CYS A 1 95 ? 18.904 13.123 6.584 1.00 16.51 80 CYS A N 1
ATOM 638 C CA . CYS A 1 95 ? 20.304 13.470 6.354 1.00 17.56 80 CYS A CA 1
ATOM 639 C C . CYS A 1 95 ? 20.542 14.813 6.995 1.00 17.40 80 CYS A C 1
ATOM 640 O O . CYS A 1 95 ? 20.096 15.839 6.500 1.00 18.58 80 CYS A O 1
ATOM 643 N N . TRP A 1 96 ? 21.262 14.799 8.093 1.00 18.94 81 TRP A N 1
ATOM 644 C CA . TRP A 1 96 ? 21.481 16.013 8.890 1.00 17.82 81 TRP A CA 1
ATOM 645 C C . TRP A 1 96 ? 22.702 15.814 9.801 1.00 18.21 81 TRP A C 1
ATOM 646 O O . TRP A 1 96 ? 22.837 14.768 10.393 1.00 19.21 81 TRP A O 1
ATOM 657 N N . PRO A 1 97 ? 23.541 16.862 10.029 1.00 18.08 82 PRO A N 1
ATOM 658 C CA . PRO A 1 97 ? 23.489 18.237 9.567 1.00 18.59 82 PRO A CA 1
ATOM 659 C C . PRO A 1 97 ? 24.267 18.510 8.272 1.00 18.34 82 PRO A C 1
ATOM 660 O O . PRO A 1 97 ? 24.586 19.670 8.007 1.00 17.47 82 PRO A O 1
ATOM 664 N N . TRP A 1 98 ? 24.555 17.487 7.460 1.00 18.23 83 TRP A N 1
ATOM 665 C CA . TRP A 1 98 ? 24.980 17.744 6.073 1.00 19.11 83 TRP A CA 1
ATOM 666 C C . TRP A 1 98 ? 24.370 16.774 5.120 1.00 20.08 83 TRP A C 1
ATOM 667 O O . TRP A 1 98 ? 23.961 15.686 5.518 1.00 21.68 83 TRP A O 1
ATOM 678 N N . PHE A 1 99 ? 24.226 17.202 3.883 1.00 20.54 84 PHE A N 1
ATOM 679 C CA . PHE A 1 99 ? 23.745 16.354 2.809 1.00 21.05 84 PHE A CA 1
ATOM 680 C C . PHE A 1 99 ? 24.964 15.968 1.934 1.00 21.27 84 PHE A C 1
ATOM 681 O O . PHE A 1 99 ? 25.815 16.818 1.632 1.00 21.27 84 PHE A O 1
ATOM 689 N N . GLY A 1 100 ? 25.034 14.703 1.558 1.00 20.65 85 GLY A N 1
ATOM 690 C CA . GLY A 1 100 ? 26.031 14.200 0.593 1.00 22.50 85 GLY A CA 1
ATOM 691 C C . GLY A 1 100 ? 27.366 13.926 1.295 1.00 21.90 85 GLY A C 1
ATOM 692 O O . GLY A 1 100 ? 27.438 13.856 2.513 1.00 20.96 85 GLY A O 1
ATOM 693 N N . PRO A 1 101 ? 28.438 13.810 0.527 1.00 23.74 86 PRO A N 1
ATOM 694 C CA . PRO A 1 101 ? 29.742 13.465 1.132 1.00 23.13 86 PRO A CA 1
ATOM 695 C C . PRO A 1 101 ? 30.202 14.446 2.204 1.00 21.87 86 PRO A C 1
ATOM 696 O O . PRO A 1 101 ? 30.017 15.664 2.043 1.00 21.84 86 PRO A O 1
ATOM 700 N N . ALA A 1 102 ? 30.747 13.949 3.311 1.00 20.81 87 ALA A N 1
ATOM 701 C CA . ALA A 1 102 ? 31.232 14.810 4.411 1.00 22.59 87 ALA A CA 1
ATOM 702 C C . ALA A 1 102 ? 32.345 15.694 3.928 1.00 22.26 87 ALA A C 1
ATOM 703 O O . ALA A 1 102 ? 33.181 15.242 3.139 1.00 23.23 87 ALA A O 1
ATOM 705 N N . ALA A 1 103 ? 32.389 16.913 4.434 1.00 21.76 88 ALA A N 1
ATOM 706 C CA . ALA A 1 103 ? 33.553 17.778 4.217 1.00 20.64 88 ALA A CA 1
ATOM 707 C C . ALA A 1 103 ? 34.782 17.128 4.935 1.00 23.01 88 ALA A C 1
ATOM 708 O O . ALA A 1 103 ? 35.916 17.191 4.403 1.00 22.06 88 ALA A O 1
ATOM 710 N N . GLN A 1 104 ? 34.577 16.552 6.122 1.00 20.67 89 GLN A N 1
ATOM 711 C CA . GLN A 1 104 ? 35.741 16.107 6.958 1.00 21.45 89 GLN A CA 1
ATOM 712 C C . GLN A 1 104 ? 36.168 14.682 6.656 1.00 22.50 89 GLN A C 1
ATOM 713 O O . GLN A 1 104 ? 35.318 13.813 6.400 1.00 22.34 89 GLN A O 1
ATOM 719 N N . GLN A 1 105 ? 37.491 14.447 6.618 1.00 23.61 90 GLN A N 1
ATOM 720 C CA . GLN A 1 105 ? 38.024 13.126 6.334 1.00 23.27 90 GLN A CA 1
ATOM 721 C C . GLN A 1 105 ? 37.456 12.063 7.269 1.00 23.92 90 GLN A C 1
ATOM 722 O O . GLN A 1 105 ? 37.446 12.236 8.479 1.00 23.31 90 GLN A O 1
ATOM 728 N N . GLY A 1 106 ? 37.000 10.952 6.692 1.00 24.70 91 GLY A N 1
ATOM 729 C CA . GLY A 1 106 ? 36.540 9.819 7.482 1.00 26.15 91 GLY A CA 1
ATOM 730 C C . GLY A 1 106 ? 35.074 9.893 7.928 1.00 27.26 91 GLY A C 1
ATOM 731 O O . GLY A 1 106 ? 34.541 8.895 8.406 1.00 28.31 91 GLY A O 1
ATOM 732 N N . LEU A 1 107 ? 34.430 11.060 7.828 1.00 25.58 92 LEU A N 1
ATOM 733 C CA . LEU A 1 107 ? 32.968 11.167 8.151 1.00 24.94 92 LEU A CA 1
ATOM 734 C C . LEU A 1 107 ? 32.079 10.598 7.029 1.00 24.09 92 LEU A C 1
ATOM 735 O O . LEU A 1 107 ? 32.443 10.634 5.857 1.00 23.61 92 LEU A O 1
ATOM 740 N N . PRO A 1 108 ? 30.880 10.068 7.398 1.00 23.71 93 PRO A N 1
ATOM 741 C CA . PRO A 1 108 ? 30.028 9.452 6.393 1.00 24.26 93 PRO A CA 1
ATOM 742 C C . PRO A 1 108 ? 29.281 10.505 5.578 1.00 24.02 93 PRO A C 1
ATOM 743 O O . PRO A 1 108 ? 29.228 11.677 5.980 1.00 25.17 93 PRO A O 1
ATOM 747 N N . SER A 1 109 ? 28.710 10.092 4.458 1.00 23.75 94 SER A N 1
ATOM 748 C CA . SER A 1 109 ? 27.723 10.882 3.736 1.00 23.58 94 SER A CA 1
ATOM 749 C C . SER A 1 109 ? 26.503 11.165 4.635 1.00 22.25 94 SER A C 1
ATOM 750 O O . SER A 1 109 ? 26.220 10.397 5.555 1.00 21.07 94 SER A O 1
ATOM 753 N N . HIS A 1 110 ? 25.806 12.259 4.346 1.00 21.56 95 HIS A N 1
ATOM 754 C CA . HIS A 1 110 ? 24.434 12.490 4.882 1.00 20.60 95 HIS A CA 1
ATOM 755 C C . HIS A 1 110 ? 24.373 12.649 6.395 1.00 21.43 95 HIS A C 1
ATOM 756 O O . HIS A 1 110 ? 23.348 12.302 7.039 1.00 21.47 95 HIS A O 1
ATOM 763 N N . GLY A 1 111 ? 25.447 13.207 6.984 1.00 19.80 96 GLY A N 1
ATOM 764 C CA . GLY A 1 111 ? 25.400 13.586 8.395 1.00 20.12 96 GLY A CA 1
ATOM 765 C C . GLY A 1 111 ? 25.578 12.471 9.391 1.00 20.95 96 GLY A C 1
ATOM 766 O O . GLY A 1 111 ? 26.206 11.438 9.085 1.00 20.51 96 GLY A O 1
ATOM 767 N N . PHE A 1 112 ? 24.999 12.644 10.577 1.00 20.66 97 PHE A N 1
ATOM 768 C CA . PHE A 1 112 ? 25.072 11.600 11.620 1.00 19.47 97 PHE A CA 1
ATOM 769 C C . PHE A 1 112 ? 23.714 11.313 12.310 1.00 19.39 97 PHE A C 1
ATOM 770 O O . PHE A 1 112 ? 23.593 10.368 13.085 1.00 19.00 97 PHE A O 1
ATOM 778 N N . ALA A 1 113 ? 22.701 12.131 12.029 1.00 17.65 98 ALA A N 1
ATOM 779 C CA . ALA A 1 113 ? 21.381 11.904 12.691 1.00 18.57 98 ALA A CA 1
ATOM 780 C C . ALA A 1 113 ? 20.751 10.545 12.366 1.00 18.26 98 ALA A C 1
ATOM 781 O O . ALA A 1 113 ? 20.068 9.961 13.204 1.00 19.79 98 ALA A O 1
ATOM 783 N N . ARG A 1 114 ? 21.043 10.002 11.182 1.00 17.87 99 ARG A N 1
ATOM 784 C CA . ARG A 1 114 ? 20.445 8.717 10.735 1.00 17.59 99 ARG A CA 1
ATOM 785 C C . ARG A 1 114 ? 21.074 7.534 11.446 1.00 19.60 99 ARG A C 1
ATOM 786 O O . ARG A 1 114 ? 20.628 6.373 11.313 1.00 18.85 99 ARG A O 1
ATOM 794 N N . ASN A 1 115 ? 22.177 7.808 12.159 1.00 19.29 100 ASN A N 1
ATOM 795 C CA . ASN A 1 115 ? 22.936 6.745 12.847 1.00 19.30 100 ASN A CA 1
ATOM 796 C C . ASN A 1 115 ? 22.655 6.646 14.341 1.00 19.65 100 ASN A C 1
ATOM 797 O O . ASN A 1 115 ? 23.042 5.640 14.989 1.00 21.66 100 ASN A O 1
ATOM 802 N N . LEU A 1 116 ? 21.943 7.603 14.898 1.00 18.83 101 LEU A N 1
ATOM 803 C CA . LEU A 1 116 ? 21.756 7.688 16.360 1.00 19.39 101 LEU A CA 1
ATOM 804 C C . LEU A 1 116 ? 20.315 7.380 16.775 1.00 20.20 101 LEU A C 1
ATOM 805 O O . LEU A 1 116 ? 19.399 7.598 15.981 1.00 18.95 101 LEU A O 1
ATOM 810 N N . PRO A 1 117 ? 20.121 6.881 18.022 1.00 21.35 102 PRO A N 1
ATOM 811 C CA . PRO A 1 117 ? 18.797 6.596 18.500 1.00 21.11 102 PRO A CA 1
ATOM 812 C C . PRO A 1 117 ? 18.062 7.866 18.847 1.00 21.69 102 PRO A C 1
ATOM 813 O O . PRO A 1 117 ? 18.584 8.697 19.609 1.00 22.11 102 PRO A O 1
ATOM 817 N N . TRP A 1 118 ? 16.864 8.011 18.281 1.00 20.89 103 TRP A N 1
ATOM 818 C CA . TRP A 1 118 ? 15.921 9.101 18.649 1.00 19.95 103 TRP A CA 1
ATOM 819 C C . TRP A 1 118 ? 14.843 8.599 19.620 1.00 19.42 103 TRP A C 1
ATOM 820 O O . TRP A 1 118 ? 14.459 7.431 19.602 1.00 20.31 103 TRP A O 1
ATOM 831 N N . ALA A 1 119 ? 14.305 9.516 20.406 1.00 18.07 104 ALA A N 1
ATOM 832 C CA . ALA A 1 119 ? 13.264 9.150 21.377 1.00 18.34 104 ALA A CA 1
ATOM 833 C C . ALA A 1 119 ? 11.933 9.349 20.658 1.00 18.74 104 ALA A C 1
ATOM 834 O O . ALA A 1 119 ? 11.802 10.255 19.865 1.00 17.64 104 ALA A O 1
ATOM 836 N N . LEU A 1 120 ? 10.973 8.502 20.920 1.00 18.15 105 LEU A N 1
ATOM 837 C CA . LEU A 1 120 ? 9.617 8.806 20.516 1.00 17.46 105 LEU A CA 1
ATOM 838 C C . LEU A 1 120 ? 8.995 9.646 21.599 1.00 18.00 105 LEU A C 1
ATOM 839 O O . LEU A 1 120 ? 8.633 9.155 22.698 1.00 18.98 105 LEU A O 1
ATOM 844 N N . LYS A 1 121 ? 8.860 10.952 21.319 1.00 18.05 106 LYS A N 1
ATOM 845 C CA . LYS A 1 121 ? 8.477 11.932 22.308 1.00 18.29 106 LYS A CA 1
ATOM 846 C C . LYS A 1 121 ? 6.962 12.018 22.429 1.00 19.03 106 LYS A C 1
ATOM 847 O O . LYS A 1 121 ? 6.451 12.235 23.550 1.00 20.19 106 LYS A O 1
ATOM 853 N N . ALA A 1 122 ? 6.245 11.893 21.324 1.00 18.18 107 ALA A N 1
ATOM 854 C CA . ALA A 1 122 ? 4.770 12.088 21.360 1.00 20.31 107 ALA A CA 1
ATOM 855 C C . ALA A 1 122 ? 4.117 11.360 20.232 1.00 19.78 107 ALA A C 1
ATOM 856 O O . ALA A 1 122 ? 4.766 11.051 19.244 1.00 20.11 107 ALA A O 1
ATOM 858 N N . HIS A 1 123 ? 2.809 11.141 20.360 1.00 20.53 108 HIS A N 1
ATOM 859 C CA . HIS A 1 123 ? 2.048 10.573 19.287 1.00 20.44 108 HIS A CA 1
ATOM 860 C C . HIS A 1 123 ? 0.584 10.741 19.606 1.00 20.97 108 HIS A C 1
ATOM 861 O O . HIS A 1 123 ? 0.233 10.939 20.757 1.00 19.39 108 HIS A O 1
ATOM 868 N N . ASN A 1 124 ? -0.228 10.747 18.562 1.00 22.33 109 ASN A N 1
ATOM 869 C CA . ASN A 1 124 ? -1.685 10.645 18.709 1.00 23.76 109 ASN A CA 1
ATOM 870 C C . ASN A 1 124 ? -2.270 9.908 17.525 1.00 22.69 109 ASN A C 1
ATOM 871 O O . ASN A 1 124 ? -1.610 9.674 16.519 1.00 22.64 109 ASN A O 1
ATOM 876 N N . GLU A 1 125 ? -3.514 9.487 17.643 1.00 22.31 110 GLU A N 1
ATOM 877 C CA . GLU A 1 125 ? -4.082 8.707 16.567 1.00 22.30 110 GLU A CA 1
ATOM 878 C C . GLU A 1 125 ? -5.600 8.916 16.574 1.00 23.03 110 GLU A C 1
ATOM 879 O O . GLU A 1 125 ? -6.157 9.385 17.580 1.00 22.46 110 GLU A O 1
ATOM 885 N N . ASP A 1 126 ? -6.217 8.652 15.441 1.00 23.74 111 ASP A N 1
ATOM 886 C CA . ASP A 1 126 ? -7.655 8.742 15.321 1.00 25.16 111 ASP A CA 1
ATOM 887 C C . ASP A 1 126 ? -8.039 7.723 14.262 1.00 25.68 111 ASP A C 1
ATOM 888 O O . ASP A 1 126 ? -7.213 6.903 13.889 1.00 25.08 111 ASP A O 1
ATOM 893 N N . ASP A 1 127 ? -9.290 7.726 13.791 1.00 25.73 112 ASP A N 1
ATOM 894 C CA . ASP A 1 127 ? -9.700 6.748 12.802 1.00 25.64 112 ASP A CA 1
ATOM 895 C C . ASP A 1 127 ? -9.010 6.899 11.457 1.00 24.41 112 ASP A C 1
ATOM 896 O O . ASP A 1 127 ? -9.180 6.019 10.614 1.00 23.39 112 ASP A O 1
ATOM 901 N N . ASN A 1 128 ? -8.319 8.033 11.221 1.00 22.51 113 ASN A N 1
ATOM 902 C CA . ASN A 1 128 ? -7.708 8.290 9.902 1.00 22.36 113 ASN A CA 1
ATOM 903 C C . ASN A 1 128 ? -6.200 7.882 9.846 1.00 22.02 113 ASN A C 1
ATOM 904 O O . ASN A 1 128 ? -5.692 7.530 8.796 1.00 21.28 113 ASN A O 1
ATOM 909 N N . GLY A 1 129 ? -5.526 7.923 10.984 1.00 21.34 114 GLY A N 1
ATOM 910 C CA . GLY A 1 129 ? -4.118 7.483 10.957 1.00 20.84 114 GLY A CA 1
ATOM 911 C C . GLY A 1 129 ? -3.444 7.891 12.244 1.00 21.21 114 GLY A C 1
ATOM 912 O O . GLY A 1 129 ? -4.126 8.022 13.287 1.00 20.40 114 GLY A O 1
ATOM 913 N N . VAL A 1 130 ? -2.101 8.108 12.191 1.00 19.06 115 VAL A N 1
ATOM 914 C CA . VAL A 1 130 ? -1.315 8.303 13.405 1.00 18.92 115 VAL A CA 1
ATOM 915 C C . VAL A 1 130 ? -0.329 9.457 13.196 1.00 19.19 115 VAL A C 1
ATOM 916 O O . VAL A 1 130 ? 0.158 9.650 12.071 1.00 20.14 115 VAL A O 1
ATOM 920 N N . MET A 1 131 ? -0.084 10.233 14.238 1.00 18.41 116 MET A N 1
ATOM 921 C CA . MET A 1 131 ? 0.969 11.282 14.198 1.00 20.46 116 MET A CA 1
ATOM 922 C C . MET A 1 131 ? 2.028 10.903 15.177 1.00 19.39 116 MET A C 1
ATOM 923 O O . MET A 1 131 ? 1.679 10.460 16.277 1.00 19.38 116 MET A O 1
ATOM 928 N N . LEU A 1 132 ? 3.311 11.133 14.851 1.00 19.44 117 LEU A N 1
ATOM 929 C CA . LEU A 1 132 ? 4.381 10.761 15.786 1.00 18.72 117 LEU A CA 1
ATOM 930 C C . LEU A 1 132 ? 5.452 11.849 15.756 1.00 18.54 117 LEU A C 1
ATOM 931 O O . LEU A 1 132 ? 5.716 12.426 14.690 1.00 18.88 117 LEU A O 1
ATOM 936 N N . THR A 1 133 ? 6.053 12.104 16.921 1.00 17.83 118 THR A N 1
ATOM 937 C CA . THR A 1 133 ? 7.159 13.071 17.009 1.00 17.25 118 THR A CA 1
ATOM 938 C C . THR A 1 133 ? 8.330 12.355 17.633 1.00 17.64 118 THR A C 1
ATOM 939 O O . THR A 1 133 ? 8.210 11.829 18.730 1.00 17.64 118 THR A O 1
ATOM 943 N N . PHE A 1 134 ? 9.463 12.375 16.939 1.00 17.33 119 PHE A N 1
ATOM 944 C CA . PHE A 1 134 ? 10.723 11.801 17.438 1.00 16.91 119 PHE A CA 1
ATOM 945 C C . PHE A 1 134 ? 11.662 12.961 17.744 1.00 17.73 119 PHE A C 1
ATOM 946 O O . PHE A 1 134 ? 11.621 14.029 17.079 1.00 17.22 119 PHE A O 1
ATOM 954 N N . GLU A 1 135 ? 12.560 12.763 18.716 1.00 18.18 120 GLU A N 1
ATOM 955 C CA . GLU A 1 135 ? 13.484 13.857 19.072 1.00 17.43 120 GLU A CA 1
ATOM 956 C C . GLU A 1 135 ? 14.926 13.309 19.168 1.00 18.02 120 GLU A C 1
ATOM 957 O O . GLU A 1 135 ? 15.143 12.237 19.739 1.00 19.20 120 GLU A O 1
ATOM 963 N N . LEU A 1 136 ? 15.885 14.085 18.675 1.00 18.71 121 LEU A N 1
ATOM 964 C CA . LEU A 1 136 ? 17.301 13.776 18.852 1.00 18.28 121 LEU A CA 1
ATOM 965 C C . LEU A 1 136 ? 17.946 14.979 19.497 1.00 19.37 121 LEU A C 1
ATOM 966 O O . LEU A 1 136 ? 17.635 16.113 19.145 1.00 19.31 121 LEU A O 1
ATOM 971 N N . GLN A 1 137 ? 18.817 14.755 20.504 1.00 20.58 122 GLN A N 1
ATOM 972 C CA . GLN A 1 137 ? 19.523 15.890 21.115 1.00 21.60 122 GLN A CA 1
ATOM 973 C C . GLN A 1 137 ? 21.009 15.670 21.087 1.00 20.86 122 GLN A C 1
ATOM 974 O O . GLN A 1 137 ? 21.480 14.534 21.077 1.00 20.99 122 GLN A O 1
ATOM 980 N N . SER A 1 138 ? 21.746 16.759 21.104 1.00 20.27 123 SER A N 1
ATOM 981 C CA . SER A 1 138 ? 23.197 16.674 21.254 1.00 19.09 123 SER A CA 1
ATOM 982 C C . SER A 1 138 ? 23.567 16.073 22.598 1.00 20.55 123 SER A C 1
ATOM 983 O O . SER A 1 138 ? 22.767 16.059 23.552 1.00 20.85 123 SER A O 1
ATOM 986 N N . SER A 1 139 ? 24.769 15.541 22.670 1.00 21.47 124 SER A N 1
ATOM 987 C CA . SER A 1 139 ? 25.252 14.900 23.890 1.00 22.31 124 SER A CA 1
ATOM 988 C C . SER A 1 139 ? 26.763 15.120 23.863 1.00 23.11 124 SER A C 1
ATOM 989 O O . SER A 1 139 ? 27.305 15.610 22.867 1.00 20.24 124 SER A O 1
ATOM 992 N N . GLU A 1 140 ? 27.444 14.685 24.927 1.00 24.08 125 GLU A N 1
ATOM 993 C CA . GLU A 1 140 ? 28.898 14.762 24.907 1.00 23.77 125 GLU A CA 1
ATOM 994 C C . GLU A 1 140 ? 29.470 13.991 23.727 1.00 23.79 125 GLU A C 1
ATOM 995 O O . GLU A 1 140 ? 30.438 14.443 23.074 1.00 24.97 125 GLU A O 1
ATOM 1001 N N . ALA A 1 141 ? 28.895 12.822 23.419 1.00 22.73 126 ALA A N 1
ATOM 1002 C CA . ALA A 1 141 ? 29.338 12.081 22.236 1.00 22.63 126 ALA A CA 1
ATOM 1003 C C . ALA A 1 141 ? 29.226 12.851 20.880 1.00 22.41 126 ALA A C 1
ATOM 1004 O O . ALA A 1 141 ? 30.178 12.874 20.086 1.00 21.20 126 ALA A O 1
ATOM 1006 N N . THR A 1 142 ? 28.081 13.488 20.614 1.00 21.39 127 THR A N 1
ATOM 1007 C CA . THR A 1 142 ? 27.960 14.210 19.360 1.00 21.21 127 THR A CA 1
ATOM 1008 C C . THR A 1 142 ? 28.829 15.431 19.329 1.00 20.93 127 THR A C 1
ATOM 1009 O O . THR A 1 142 ? 29.386 15.774 18.271 1.00 21.36 127 THR A O 1
ATOM 1013 N N . ARG A 1 143 ? 28.910 16.134 20.457 1.00 20.54 128 ARG A N 1
ATOM 1014 C CA . ARG A 1 143 ? 29.774 17.299 20.535 1.00 21.34 128 ARG A CA 1
ATOM 1015 C C . ARG A 1 143 ? 31.257 16.996 20.299 1.00 21.89 128 ARG A C 1
ATOM 1016 O O . ARG A 1 143 ? 32.026 17.879 20.029 1.00 22.35 128 ARG A O 1
ATOM 1024 N N . LYS A 1 144 ? 31.631 15.741 20.407 1.00 24.37 129 LYS A N 1
ATOM 1025 C CA . LYS A 1 144 ? 32.999 15.346 20.177 1.00 24.82 129 LYS A CA 1
ATOM 1026 C C . LYS A 1 144 ? 33.375 15.587 18.731 1.00 26.64 129 LYS A C 1
ATOM 1027 O O . LYS A 1 144 ? 34.464 16.104 18.454 1.00 27.68 129 LYS A O 1
ATOM 1033 N N . TYR A 1 145 ? 32.458 15.281 17.810 1.00 25.96 130 TYR A N 1
ATOM 1034 C CA . TYR A 1 145 ? 32.719 15.466 16.380 1.00 26.67 130 TYR A CA 1
ATOM 1035 C C . TYR A 1 145 ? 31.948 16.609 15.739 1.00 26.06 130 TYR A C 1
ATOM 1036 O O . TYR A 1 145 ? 32.260 16.960 14.605 1.00 26.72 130 TYR A O 1
ATOM 1045 N N . TRP A 1 146 ? 30.991 17.223 16.447 1.00 23.35 131 TRP A N 1
ATOM 1046 C CA . TRP A 1 146 ? 30.233 18.375 15.896 1.00 22.67 131 TRP A CA 1
ATOM 1047 C C . TRP A 1 146 ? 29.835 19.269 17.077 1.00 22.01 131 TRP A C 1
ATOM 1048 O O . TRP A 1 146 ? 28.776 19.095 17.713 1.00 21.78 131 TRP A O 1
ATOM 1059 N N . PRO A 1 147 ? 30.707 20.241 17.392 1.00 21.85 132 PRO A N 1
ATOM 1060 C CA . PRO A 1 147 ? 30.640 21.038 18.626 1.00 21.46 132 PRO A CA 1
ATOM 1061 C C . PRO A 1 147 ? 29.562 22.104 18.601 1.00 22.21 132 PRO A C 1
ATOM 1062 O O . PRO A 1 147 ? 29.869 23.295 18.764 1.00 23.40 132 PRO A O 1
ATOM 1066 N N . HIS A 1 148 ? 28.306 21.670 18.461 1.00 21.36 133 HIS A N 1
ATOM 1067 C CA . HIS A 1 148 ? 27.139 22.544 18.477 1.00 21.77 133 HIS A CA 1
ATOM 1068 C C . HIS A 1 148 ? 26.017 21.799 19.223 1.00 22.39 133 HIS A C 1
ATOM 1069 O O . HIS A 1 148 ? 25.764 20.610 18.966 1.00 22.74 133 HIS A O 1
ATOM 1076 N N . ASP A 1 149 ? 25.362 22.481 20.137 1.00 20.62 134 ASP A N 1
ATOM 1077 C CA . ASP A 1 149 ? 24.210 21.865 20.731 1.00 22.28 134 ASP A CA 1
ATOM 1078 C C . ASP A 1 149 ? 23.006 21.960 19.799 1.00 20.33 134 ASP A C 1
ATOM 1079 O O . ASP A 1 149 ? 22.887 22.904 19.010 1.00 19.67 134 ASP A O 1
ATOM 1084 N N . PHE A 1 150 ? 22.119 20.977 19.902 1.00 19.34 135 PHE A N 1
ATOM 1085 C CA . PHE A 1 150 ? 20.944 20.982 19.017 1.00 19.00 135 PHE A CA 1
ATOM 1086 C C . PHE A 1 150 ? 19.829 20.112 19.632 1.00 19.43 135 PHE A C 1
ATOM 1087 O O . PHE A 1 150 ? 20.100 19.256 20.489 1.00 19.18 135 PHE A O 1
ATOM 1095 N N . THR A 1 151 ? 18.592 20.376 19.201 1.00 20.41 136 THR A N 1
ATOM 1096 C CA . THR A 1 151 ? 17.475 19.443 19.381 1.00 20.48 136 THR A CA 1
ATOM 1097 C C . THR A 1 151 ? 16.802 19.348 18.000 1.00 20.49 136 THR A C 1
ATOM 1098 O O . THR A 1 151 ? 16.396 20.378 17.418 1.00 21.55 136 THR A O 1
ATOM 1102 N N . LEU A 1 152 ? 16.708 18.125 17.468 1.00 19.24 137 LEU A N 1
ATOM 1103 C CA . LEU A 1 152 ? 16.150 17.884 16.162 1.00 19.65 137 LEU A CA 1
ATOM 1104 C C . LEU A 1 152 ? 14.849 17.125 16.404 1.00 19.40 137 LEU A C 1
ATOM 1105 O O . LEU A 1 152 ? 14.827 16.194 17.235 1.00 18.88 137 LEU A O 1
ATOM 1110 N N . LEU A 1 153 ? 13.766 17.587 15.767 1.00 18.66 138 LEU A N 1
ATOM 1111 C CA . LEU A 1 153 ? 12.470 16.936 15.833 1.00 17.90 138 LEU A CA 1
ATOM 1112 C C . LEU A 1 153 ? 12.059 16.435 14.467 1.00 17.23 138 LEU A C 1
ATOM 1113 O O . LEU A 1 153 ? 12.205 17.156 13.489 1.00 18.34 138 LEU A O 1
ATOM 1118 N N . ALA A 1 154 ? 11.530 15.218 14.400 1.00 16.98 139 ALA A N 1
ATOM 1119 C CA . ALA A 1 154 ? 10.999 14.664 13.136 1.00 17.12 139 ALA A CA 1
ATOM 1120 C C . ALA A 1 154 ? 9.532 14.342 13.460 1.00 18.21 139 ALA A C 1
ATOM 1121 O O . ALA A 1 154 ? 9.257 13.537 14.363 1.00 18.74 139 ALA A O 1
ATOM 1123 N N . ARG A 1 155 ? 8.627 15.027 12.791 1.00 18.08 140 ARG A N 1
ATOM 1124 C CA . ARG A 1 155 ? 7.174 14.831 13.000 1.00 18.50 140 ARG A CA 1
ATOM 1125 C C . ARG A 1 155 ? 6.640 14.175 11.775 1.00 17.54 140 ARG A C 1
ATOM 1126 O O . ARG A 1 155 ? 6.938 14.637 10.662 1.00 18.73 140 ARG A O 1
ATOM 1134 N N . PHE A 1 156 ? 5.917 13.065 11.957 1.00 16.13 141 PHE A N 1
ATOM 1135 C CA . PHE A 1 156 ? 5.327 12.293 10.882 1.00 16.47 141 PHE A CA 1
ATOM 1136 C C . PHE A 1 156 ? 3.822 12.264 11.004 1.00 16.81 141 PHE A C 1
ATOM 1137 O O . PHE A 1 156 ? 3.314 12.249 12.118 1.00 18.44 141 PHE A O 1
ATOM 1145 N N . LYS A 1 157 ? 3.126 12.243 9.875 1.00 18.78 142 LYS A N 1
ATOM 1146 C CA . LYS A 1 157 ? 1.662 11.961 9.844 1.00 20.62 142 LYS A CA 1
ATOM 1147 C C . LYS A 1 157 ? 1.478 10.810 8.880 1.00 21.07 142 LYS A C 1
ATOM 1148 O O . LYS A 1 157 ? 1.819 10.953 7.721 1.00 22.78 142 LYS A O 1
ATOM 1154 N N . VAL A 1 158 ? 1.050 9.630 9.345 1.00 19.55 143 VAL A N 1
ATOM 1155 C CA . VAL A 1 158 ? 0.919 8.507 8.451 1.00 19.48 143 VAL A CA 1
ATOM 1156 C C . VAL A 1 158 ? -0.535 8.100 8.373 1.00 19.16 143 VAL A C 1
ATOM 1157 O O . VAL A 1 158 ? -1.165 7.856 9.383 1.00 20.76 143 VAL A O 1
ATOM 1161 N N . GLY A 1 159 ? -1.056 8.126 7.177 1.00 19.49 144 GLY A N 1
ATOM 1162 C CA . GLY A 1 159 ? -2.449 7.825 6.941 1.00 18.20 144 GLY A CA 1
ATOM 1163 C C . GLY A 1 159 ? -2.667 7.602 5.487 1.00 19.01 144 GLY A C 1
ATOM 1164 O O . GLY A 1 159 ? -1.896 6.921 4.815 1.00 17.49 144 GLY A O 1
ATOM 1165 N N . LYS A 1 160 ? -3.748 8.175 4.963 1.00 18.61 145 LYS A N 1
ATOM 1166 C CA . LYS A 1 160 ? -3.976 8.176 3.484 1.00 20.64 145 LYS A CA 1
ATOM 1167 C C . LYS A 1 160 ? -2.822 8.877 2.731 1.00 18.97 145 LYS A C 1
ATOM 1168 O O . LYS A 1 160 ? -2.481 8.528 1.593 1.00 18.94 145 LYS A O 1
ATOM 1174 N N . THR A 1 161 ? -2.255 9.901 3.349 1.00 18.36 146 THR A N 1
ATOM 1175 C CA . THR A 1 161 ? -1.055 10.480 2.813 1.00 17.95 146 THR A CA 1
ATOM 1176 C C . THR A 1 161 ? 0.046 10.359 3.901 1.00 18.26 146 THR A C 1
ATOM 1177 O O . THR A 1 161 ? -0.189 9.899 5.040 1.00 18.23 146 THR A O 1
ATOM 1181 N N . CYS A 1 162 ? 1.252 10.794 3.566 1.00 18.83 147 CYS A N 1
ATOM 1182 C CA . CYS A 1 162 ? 2.343 10.689 4.541 1.00 18.35 147 CYS A CA 1
ATOM 1183 C C . CYS A 1 162 ? 3.019 12.052 4.594 1.00 19.41 147 CYS A C 1
ATOM 1184 O O . CYS A 1 162 ? 3.388 12.571 3.539 1.00 20.25 147 CYS A O 1
ATOM 1187 N N . GLU A 1 163 ? 3.133 12.653 5.778 1.00 18.90 148 GLU A N 1
ATOM 1188 C CA . GLU A 1 163 ? 3.821 13.928 5.928 1.00 18.91 148 GLU A CA 1
ATOM 1189 C C . GLU A 1 163 ? 5.043 13.709 6.794 1.00 19.44 148 GLU A C 1
ATOM 1190 O O . GLU A 1 163 ? 5.000 12.961 7.778 1.00 20.62 148 GLU A O 1
ATOM 1196 N N . ILE A 1 164 ? 6.131 14.374 6.413 1.00 18.96 149 ILE A N 1
ATOM 1197 C CA . ILE A 1 164 ? 7.414 14.271 7.148 1.00 18.02 149 ILE A CA 1
ATOM 1198 C C . ILE A 1 164 ? 7.853 15.709 7.358 1.00 18.48 149 ILE A C 1
ATOM 1199 O O . ILE A 1 164 ? 7.866 16.467 6.404 1.00 18.35 149 ILE A O 1
ATOM 1204 N N . GLU A 1 165 ? 8.142 16.105 8.591 1.00 17.33 150 GLU A N 1
ATOM 1205 C CA . GLU A 1 165 ? 8.646 17.460 8.823 1.00 17.77 150 GLU A CA 1
ATOM 1206 C C . GLU A 1 165 ? 9.846 17.369 9.763 1.00 18.17 150 GLU A C 1
ATOM 1207 O O . GLU A 1 165 ? 9.742 16.824 10.865 1.00 19.57 150 GLU A O 1
ATOM 1213 N N . LEU A 1 166 ? 10.985 17.853 9.303 1.00 17.73 151 LEU A N 1
ATOM 1214 C CA . LEU A 1 166 ? 12.201 17.955 10.102 1.00 18.36 151 LEU A CA 1
ATOM 1215 C C . LEU A 1 166 ? 12.453 19.386 10.611 1.00 19.74 151 LEU A C 1
ATOM 1216 O O . LEU A 1 166 ? 12.458 20.340 9.838 1.00 20.80 151 LEU A O 1
ATOM 1221 N N . GLU A 1 167 ? 12.740 19.539 11.899 1.00 19.28 152 GLU A N 1
ATOM 1222 C CA . GLU A 1 167 ? 12.878 20.876 12.500 1.00 20.35 152 GLU A CA 1
ATOM 1223 C C . GLU A 1 167 ? 14.093 20.847 13.433 1.00 20.56 152 GLU A C 1
ATOM 1224 O O . GLU A 1 167 ? 14.183 19.976 14.323 1.00 20.15 152 GLU A O 1
ATOM 1230 N N . ALA A 1 168 ? 15.035 21.742 13.181 1.00 19.29 153 ALA A N 1
ATOM 1231 C CA . ALA A 1 168 ? 16.321 21.750 13.919 1.00 20.34 153 ALA A CA 1
ATOM 1232 C C . ALA A 1 168 ? 16.414 23.027 14.759 1.00 21.01 153 ALA A C 1
ATOM 1233 O O . ALA A 1 168 ? 16.306 24.152 14.229 1.00 22.80 153 ALA A O 1
ATOM 1235 N N . HIS A 1 169 ? 16.571 22.861 16.063 1.00 19.94 154 HIS A N 1
ATOM 1236 C CA . HIS A 1 169 ? 16.676 23.989 16.988 1.00 20.94 154 HIS A CA 1
ATOM 1237 C C . HIS A 1 169 ? 18.135 24.150 17.408 1.00 19.98 154 HIS A C 1
ATOM 1238 O O . HIS A 1 169 ? 18.766 23.198 17.870 1.00 19.95 154 HIS A O 1
ATOM 1245 N N . GLY A 1 170 ? 18.630 25.366 17.328 1.00 21.70 155 GLY A N 1
ATOM 1246 C CA . GLY A 1 170 ? 20.060 25.619 17.708 1.00 22.28 155 GLY A CA 1
ATOM 1247 C C . GLY A 1 170 ? 20.557 26.869 16.999 1.00 24.32 155 GLY A C 1
ATOM 1248 O O . GLY A 1 170 ? 19.747 27.629 16.445 1.00 24.26 155 GLY A O 1
ATOM 1249 N N . GLU A 1 171 ? 21.876 27.081 16.995 1.00 23.98 156 GLU A N 1
ATOM 1250 C CA . GLU A 1 171 ? 22.445 28.217 16.272 1.00 25.76 156 GLU A CA 1
ATOM 1251 C C . GLU A 1 171 ? 23.514 27.668 15.378 1.00 25.71 156 GLU A C 1
ATOM 1252 O O . GLU A 1 171 ? 24.636 27.370 15.857 1.00 26.17 156 GLU A O 1
ATOM 1258 N N . PHE A 1 172 ? 23.180 27.485 14.100 1.00 24.44 157 PHE A N 1
ATOM 1259 C CA . PHE A 1 172 ? 24.115 26.819 13.211 1.00 26.21 157 PHE A CA 1
ATOM 1260 C C . PHE A 1 172 ? 23.559 26.938 11.811 1.00 26.69 157 PHE A C 1
ATOM 1261 O O . PHE A 1 172 ? 22.423 27.335 11.622 1.00 25.85 157 PHE A O 1
ATOM 1269 N N . ALA A 1 173 ? 24.392 26.594 10.834 1.00 27.07 158 ALA A N 1
ATOM 1270 C CA . ALA A 1 173 ? 23.999 26.585 9.446 1.00 28.39 158 ALA A CA 1
ATOM 1271 C C . ALA A 1 173 ? 24.309 25.182 8.935 1.00 28.39 158 ALA A C 1
ATOM 1272 O O . ALA A 1 173 ? 25.379 24.642 9.224 1.00 31.70 158 ALA A O 1
ATOM 1274 N N . THR A 1 174 ? 23.346 24.561 8.246 1.00 26.05 159 THR A N 1
ATOM 1275 C CA . THR A 1 174 ? 23.392 23.148 7.868 1.00 25.22 159 THR A CA 1
ATOM 1276 C C . THR A 1 174 ? 22.957 22.909 6.410 1.00 22.84 159 THR A C 1
ATOM 1277 O O . THR A 1 174 ? 22.388 23.788 5.757 1.00 22.12 159 THR A O 1
ATOM 1281 N N . THR A 1 175 ? 23.220 21.697 5.928 1.00 22.31 160 THR A N 1
ATOM 1282 C CA . THR A 1 175 ? 22.518 21.208 4.755 1.00 20.96 160 THR A CA 1
ATOM 1283 C C . THR A 1 175 ? 21.890 19.861 5.144 1.00 20.28 160 THR A C 1
ATOM 1284 O O . THR A 1 175 ? 22.327 19.188 6.098 1.00 20.06 160 THR A O 1
ATOM 1288 N N . SER A 1 176 ? 20.792 19.511 4.480 1.00 18.63 161 SER A N 1
ATOM 1289 C CA . SER A 1 176 ? 20.000 18.366 4.928 1.00 17.89 161 SER A CA 1
ATOM 1290 C C . SER A 1 176 ? 19.167 17.824 3.765 1.00 17.17 161 SER A C 1
ATOM 1291 O O . SER A 1 176 ? 19.068 18.484 2.706 1.00 17.47 161 SER A O 1
ATOM 1294 N N . ALA A 1 177 ? 18.556 16.656 3.986 1.00 18.02 162 ALA A N 1
ATOM 1295 C CA . ALA A 1 177 ? 17.661 16.025 3.007 1.00 19.18 162 ALA A CA 1
ATOM 1296 C C . ALA A 1 177 ? 16.701 15.033 3.681 1.00 19.91 162 ALA A C 1
ATOM 1297 O O . ALA A 1 177 ? 17.031 14.448 4.757 1.00 21.08 162 ALA A O 1
ATOM 1299 N N . LEU A 1 178 ? 15.523 14.828 3.059 1.00 19.13 163 LEU A N 1
ATOM 1300 C CA . LEU A 1 178 ? 14.726 13.656 3.390 1.00 18.14 163 LEU A CA 1
ATOM 1301 C C . LEU A 1 178 ? 14.906 12.767 2.148 1.00 17.70 163 LEU A C 1
ATOM 1302 O O . LEU A 1 178 ? 14.466 13.110 1.051 1.00 16.65 163 LEU A O 1
ATOM 1307 N N . HIS A 1 179 ? 15.674 11.690 2.314 1.00 18.49 164 HIS A N 1
ATOM 1308 C CA . HIS A 1 179 ? 16.270 10.947 1.194 1.00 18.39 164 HIS A CA 1
ATOM 1309 C C . HIS A 1 179 ? 15.326 9.806 0.761 1.00 19.09 164 HIS A C 1
ATOM 1310 O O . HIS A 1 179 ? 15.736 8.653 0.691 1.00 19.24 164 HIS A O 1
ATOM 1317 N N . SER A 1 180 ? 14.066 10.117 0.466 1.00 19.06 165 SER A N 1
ATOM 1318 C CA . SER A 1 180 ? 13.070 9.043 0.266 1.00 18.07 165 SER A CA 1
ATOM 1319 C C . SER A 1 180 ? 13.288 8.073 -0.901 1.00 17.46 165 SER A C 1
ATOM 1320 O O . SER A 1 180 ? 13.594 8.503 -2.012 1.00 18.28 165 SER A O 1
ATOM 1323 N N . TYR A 1 181 ? 13.101 6.774 -0.619 1.00 16.48 166 TYR A N 1
ATOM 1324 C CA . TYR A 1 181 ? 13.132 5.667 -1.591 1.00 15.78 166 TYR A CA 1
ATOM 1325 C C . TYR A 1 181 ? 11.679 5.220 -1.871 1.00 17.07 166 TYR A C 1
ATOM 1326 O O . TYR A 1 181 ? 11.038 4.680 -0.987 1.00 17.49 166 TYR A O 1
ATOM 1335 N N . PHE A 1 182 ? 11.257 5.366 -3.105 1.00 18.24 167 PHE A N 1
ATOM 1336 C CA . PHE A 1 182 ? 9.905 5.059 -3.531 1.00 19.88 167 PHE A CA 1
ATOM 1337 C C . PHE A 1 182 ? 9.934 3.770 -4.311 1.00 20.91 167 PHE A C 1
ATOM 1338 O O . PHE A 1 182 ? 10.758 3.576 -5.197 1.00 20.93 167 PHE A O 1
ATOM 1346 N N . ASN A 1 183 ? 9.020 2.895 -3.921 1.00 21.18 168 ASN A N 1
ATOM 1347 C CA . ASN A 1 183 ? 8.806 1.579 -4.527 1.00 22.02 168 ASN A CA 1
ATOM 1348 C C . ASN A 1 183 ? 8.176 1.781 -5.899 1.00 22.01 168 ASN A C 1
ATOM 1349 O O . ASN A 1 183 ? 7.163 2.464 -6.045 1.00 22.47 168 ASN A O 1
ATOM 1354 N N . VAL A 1 184 ? 8.844 1.252 -6.914 1.00 20.73 169 VAL A N 1
ATOM 1355 C CA . VAL A 1 184 ? 8.360 1.318 -8.302 1.00 21.52 169 VAL A CA 1
ATOM 1356 C C . VAL A 1 184 ? 8.323 -0.080 -8.910 1.00 21.67 169 VAL A C 1
ATOM 1357 O O . VAL A 1 184 ? 9.066 -0.972 -8.475 1.00 21.44 169 VAL A O 1
ATOM 1361 N N . GLY A 1 185 ? 7.469 -0.270 -9.914 1.00 23.45 170 GLY A N 1
ATOM 1362 C CA . GLY A 1 185 ? 7.407 -1.608 -10.568 1.00 24.67 170 GLY A CA 1
ATOM 1363 C C . GLY A 1 185 ? 8.652 -1.961 -11.339 1.00 25.92 170 GLY A C 1
ATOM 1364 O O . GLY A 1 185 ? 9.186 -3.090 -11.227 1.00 24.95 170 GLY A O 1
ATOM 1365 N N . ASP A 1 186 ? 9.121 -1.007 -12.131 1.00 25.55 171 ASP A N 1
ATOM 1366 C CA . ASP A 1 186 ? 10.317 -1.202 -12.931 1.00 26.51 171 ASP A CA 1
ATOM 1367 C C . ASP A 1 186 ? 10.966 0.117 -13.277 1.00 25.40 171 ASP A C 1
ATOM 1368 O O . ASP A 1 186 ? 10.408 0.925 -14.033 1.00 25.76 171 ASP A O 1
ATOM 1373 N N . ILE A 1 187 ? 12.192 0.308 -12.820 1.00 25.88 172 ILE A N 1
ATOM 1374 C CA . ILE A 1 187 ? 12.842 1.605 -12.998 1.00 25.74 172 ILE A CA 1
ATOM 1375 C C . ILE A 1 187 ? 12.969 1.996 -14.488 1.00 26.67 172 ILE A C 1
ATOM 1376 O O . ILE A 1 187 ? 12.976 3.177 -14.850 1.00 25.13 172 ILE A O 1
ATOM 1381 N N . ALA A 1 188 ? 13.059 0.990 -15.356 1.00 27.30 173 ALA A N 1
ATOM 1382 C CA . ALA A 1 188 ? 13.260 1.208 -16.777 1.00 27.58 173 ALA A CA 1
ATOM 1383 C C . ALA A 1 188 ? 12.079 1.945 -17.390 1.00 28.95 173 ALA A C 1
ATOM 1384 O O . ALA A 1 188 ? 12.228 2.578 -18.428 1.00 29.81 173 ALA A O 1
ATOM 1386 N N . ASN A 1 189 ? 10.896 1.881 -16.797 1.00 28.09 174 ASN A N 1
ATOM 1387 C CA . ASN A 1 189 ? 9.845 2.705 -17.389 1.00 28.52 174 ASN A CA 1
ATOM 1388 C C . ASN A 1 189 ? 9.494 3.967 -16.590 1.00 27.54 174 ASN A C 1
ATOM 1389 O O . ASN A 1 189 ? 8.602 4.730 -16.998 1.00 28.17 174 ASN A O 1
ATOM 1394 N N . VAL A 1 190 ? 10.169 4.169 -15.462 1.00 24.92 175 VAL A N 1
ATOM 1395 C CA . VAL A 1 190 ? 9.792 5.269 -14.563 1.00 23.54 175 VAL A CA 1
ATOM 1396 C C . VAL A 1 190 ? 10.186 6.593 -15.194 1.00 22.83 175 VAL A C 1
ATOM 1397 O O . VAL A 1 190 ? 11.247 6.707 -15.768 1.00 23.16 175 VAL A O 1
ATOM 1401 N N . LYS A 1 191 ? 9.297 7.573 -15.146 1.00 23.68 176 LYS A N 1
ATOM 1402 C CA . LYS A 1 191 ? 9.715 8.947 -15.323 1.00 23.58 176 LYS A CA 1
ATOM 1403 C C . LYS A 1 191 ? 9.206 9.808 -14.172 1.00 22.49 176 LYS A C 1
ATOM 1404 O O . LYS A 1 191 ? 8.123 9.539 -13.553 1.00 20.51 176 LYS A O 1
ATOM 1410 N N . VAL A 1 192 ? 9.981 10.845 -13.865 1.00 19.40 177 VAL A N 1
ATOM 1411 C CA . VAL A 1 192 ? 9.585 11.804 -12.831 1.00 19.46 177 VAL A CA 1
ATOM 1412 C C . VAL A 1 192 ? 9.438 13.164 -13.487 1.00 19.74 177 VAL A C 1
ATOM 1413 O O . VAL A 1 192 ? 10.347 13.613 -14.189 1.00 20.19 177 VAL A O 1
ATOM 1417 N N . SER A 1 193 ? 8.297 13.811 -13.270 1.00 18.81 178 SER A N 1
ATOM 1418 C CA . SER A 1 193 ? 8.052 15.137 -13.838 1.00 18.90 178 SER A CA 1
ATOM 1419 C C . SER A 1 193 ? 8.031 16.155 -12.710 1.00 17.02 178 SER A C 1
ATOM 1420 O O . SER A 1 193 ? 8.090 15.768 -11.522 1.00 17.63 178 SER A O 1
ATOM 1423 N N . GLY A 1 194 ? 7.896 17.436 -13.072 1.00 15.88 179 GLY A N 1
ATOM 1424 C CA . GLY A 1 194 ? 7.801 18.518 -12.131 1.00 15.13 179 GLY A CA 1
ATOM 1425 C C . GLY A 1 194 ? 9.179 18.934 -11.640 1.00 16.84 179 GLY A C 1
ATOM 1426 O O . GLY A 1 194 ? 9.296 19.681 -10.682 1.00 17.11 179 GLY A O 1
ATOM 1427 N N . LEU A 1 195 ? 10.208 18.498 -12.341 1.00 17.96 180 LEU A N 1
ATOM 1428 C CA . LEU A 1 195 ? 11.608 18.753 -11.896 1.00 18.62 180 LEU A CA 1
ATOM 1429 C C . LEU A 1 195 ? 12.244 20.052 -12.398 1.00 20.26 180 LEU A C 1
ATOM 1430 O O . LEU A 1 195 ? 13.427 20.338 -12.098 1.00 18.87 180 LEU A O 1
ATOM 1435 N N . GLY A 1 196 ? 11.471 20.855 -13.113 1.00 19.14 181 GLY A N 1
ATOM 1436 C CA . GLY A 1 196 ? 11.957 22.164 -13.518 1.00 21.28 181 GLY A CA 1
ATOM 1437 C C . GLY A 1 196 ? 12.959 22.132 -14.670 1.00 21.64 181 GLY A C 1
ATOM 1438 O O . GLY A 1 196 ? 12.756 21.410 -15.665 1.00 22.83 181 GLY A O 1
ATOM 1439 N N . ASP A 1 197 ? 14.020 22.936 -14.567 1.00 21.99 182 ASP A N 1
ATOM 1440 C CA . ASP A 1 197 ? 14.904 23.122 -15.706 1.00 20.34 182 ASP A CA 1
ATOM 1441 C C . ASP A 1 197 ? 16.360 22.770 -15.396 1.00 20.49 182 ASP A C 1
ATOM 1442 O O . ASP A 1 197 ? 16.852 21.712 -15.846 1.00 19.56 182 ASP A O 1
ATOM 1447 N N . ARG A 1 198 ? 17.058 23.643 -14.664 1.00 20.38 183 ARG A N 1
ATOM 1448 C CA . ARG A 1 198 ? 18.521 23.392 -14.434 1.00 20.17 183 ARG A CA 1
ATOM 1449 C C . ARG A 1 198 ? 18.757 22.309 -13.414 1.00 20.12 183 ARG A C 1
ATOM 1450 O O . ARG A 1 198 ? 17.976 22.158 -12.447 1.00 20.10 183 ARG A O 1
ATOM 1458 N N . PHE A 1 199 ? 19.869 21.582 -13.580 1.00 19.20 184 PHE A N 1
ATOM 1459 C CA . PHE A 1 199 ? 20.274 20.543 -12.652 1.00 19.62 184 PHE A CA 1
ATOM 1460 C C . PHE A 1 199 ? 21.787 20.376 -12.658 1.00 19.61 184 PHE A C 1
ATOM 1461 O O . PHE A 1 199 ? 22.464 20.814 -13.604 1.00 21.87 184 PHE A O 1
ATOM 1469 N N . ILE A 1 200 ? 22.289 19.819 -11.585 1.00 19.92 185 ILE A N 1
ATOM 1470 C CA . ILE A 1 200 ? 23.726 19.446 -11.495 1.00 21.01 185 ILE A CA 1
ATOM 1471 C C . ILE A 1 200 ? 23.749 17.945 -11.603 1.00 22.03 185 ILE A C 1
ATOM 1472 O O . ILE A 1 200 ? 23.048 17.261 -10.862 1.00 21.83 185 ILE A O 1
ATOM 1477 N N . ASP A 1 201 ? 24.526 17.442 -12.561 1.00 22.93 186 ASP A N 1
ATOM 1478 C CA . ASP A 1 201 ? 24.640 16.010 -12.799 1.00 22.14 186 ASP A CA 1
ATOM 1479 C C . ASP A 1 201 ? 25.897 15.496 -12.102 1.00 24.87 186 ASP A C 1
ATOM 1480 O O . ASP A 1 201 ? 27.028 15.631 -12.636 1.00 24.45 186 ASP A O 1
ATOM 1485 N N . LYS A 1 202 ? 25.699 14.855 -10.947 1.00 25.47 187 LYS A N 1
ATOM 1486 C CA . LYS A 1 202 ? 26.798 14.357 -10.126 1.00 27.35 187 LYS A CA 1
ATOM 1487 C C . LYS A 1 202 ? 27.469 13.117 -10.734 1.00 28.46 187 LYS A C 1
ATOM 1488 O O . LYS A 1 202 ? 28.566 12.752 -10.338 1.00 28.91 187 LYS A O 1
ATOM 1494 N N . VAL A 1 203 ? 26.774 12.446 -11.650 1.00 27.63 188 VAL A N 1
ATOM 1495 C CA . VAL A 1 203 ? 27.343 11.319 -12.351 1.00 29.06 188 VAL A CA 1
ATOM 1496 C C . VAL A 1 203 ? 28.381 11.816 -13.349 1.00 29.21 188 VAL A C 1
ATOM 1497 O O . VAL A 1 203 ? 29.336 11.122 -13.614 1.00 29.61 188 VAL A O 1
ATOM 1501 N N . ASN A 1 204 ? 28.198 13.014 -13.876 1.00 28.52 189 ASN A N 1
ATOM 1502 C CA . ASN A 1 204 ? 28.988 13.483 -14.976 1.00 28.73 189 ASN A CA 1
ATOM 1503 C C . ASN A 1 204 ? 29.669 14.791 -14.603 1.00 28.42 189 ASN A C 1
ATOM 1504 O O . ASN A 1 204 ? 29.322 15.831 -15.126 1.00 28.01 189 ASN A O 1
ATOM 1509 N N . ASP A 1 205 ? 30.602 14.729 -13.650 1.00 30.40 190 ASP A N 1
ATOM 1510 C CA . ASP A 1 205 ? 31.497 15.862 -13.364 1.00 30.82 190 ASP A CA 1
ATOM 1511 C C . ASP A 1 205 ? 30.813 17.123 -12.852 1.00 30.37 190 ASP A C 1
ATOM 1512 O O . ASP A 1 205 ? 31.345 18.249 -12.999 1.00 30.51 190 ASP A O 1
ATOM 1517 N N . ALA A 1 206 ? 29.655 16.928 -12.216 1.00 27.93 191 ALA A N 1
ATOM 1518 C CA . ALA A 1 206 ? 28.837 18.039 -11.691 1.00 26.24 191 ALA A CA 1
ATOM 1519 C C . ALA A 1 206 ? 28.508 19.103 -12.752 1.00 25.12 191 ALA A C 1
ATOM 1520 O O . ALA A 1 206 ? 28.367 20.287 -12.454 1.00 25.78 191 ALA A O 1
ATOM 1522 N N . LYS A 1 207 ? 28.355 18.659 -14.008 1.00 25.26 192 LYS A N 1
ATOM 1523 C CA . LYS A 1 207 ? 28.026 19.563 -15.098 1.00 24.84 192 LYS A CA 1
ATOM 1524 C C . LYS A 1 207 ? 26.609 20.006 -14.920 1.00 24.80 192 LYS A C 1
ATOM 1525 O O . LYS A 1 207 ? 25.782 19.243 -14.440 1.00 24.54 192 LYS A O 1
ATOM 1531 N N . GLU A 1 208 ? 26.359 21.238 -15.292 1.00 24.85 193 GLU A N 1
ATOM 1532 C CA . GLU A 1 208 ? 24.987 21.771 -15.191 1.00 24.98 193 GLU A CA 1
ATOM 1533 C C . GLU A 1 208 ? 24.252 21.515 -16.502 1.00 24.41 193 GLU A C 1
ATOM 1534 O O . GLU A 1 208 ? 24.740 21.874 -17.595 1.00 24.15 193 GLU A O 1
ATOM 1540 N N . GLY A 1 209 ? 23.084 20.888 -16.401 1.00 23.41 194 GLY A N 1
ATOM 1541 C CA . GLY A 1 209 ? 22.235 20.629 -17.528 1.00 21.38 194 GLY A CA 1
ATOM 1542 C C . GLY A 1 209 ? 20.959 21.432 -17.458 1.00 22.34 194 GLY A C 1
ATOM 1543 O O . GLY A 1 209 ? 20.683 22.110 -16.479 1.00 21.02 194 GLY A O 1
ATOM 1544 N N . VAL A 1 210 ? 20.163 21.358 -18.519 1.00 22.68 195 VAL A N 1
ATOM 1545 C CA . VAL A 1 210 ? 18.888 22.056 -18.534 1.00 21.80 195 VAL A CA 1
ATOM 1546 C C . VAL A 1 210 ? 17.866 21.128 -19.151 1.00 22.41 195 VAL A C 1
ATOM 1547 O O . VAL A 1 210 ? 18.059 20.698 -20.286 1.00 23.43 195 VAL A O 1
ATOM 1551 N N . LEU A 1 211 ? 16.815 20.804 -18.399 1.00 21.60 196 LEU A N 1
ATOM 1552 C CA . LEU A 1 211 ? 15.622 20.104 -18.952 1.00 20.67 196 LEU A CA 1
ATOM 1553 C C . LEU A 1 211 ? 14.714 21.118 -19.583 1.00 20.14 196 LEU A C 1
ATOM 1554 O O . LEU A 1 211 ? 14.617 22.268 -19.113 1.00 21.35 196 LEU A O 1
ATOM 1559 N N . THR A 1 212 ? 14.061 20.755 -20.678 1.00 19.28 197 THR A N 1
ATOM 1560 C CA . THR A 1 212 ? 13.144 21.717 -21.286 1.00 21.30 197 THR A CA 1
ATOM 1561 C C . THR A 1 212 ? 11.711 21.406 -20.913 1.00 21.35 197 THR A C 1
ATOM 1562 O O . THR A 1 212 ? 10.840 22.204 -21.186 1.00 24.55 197 THR A O 1
ATOM 1566 N N . ASP A 1 213 ? 11.482 20.280 -20.243 1.00 21.25 198 ASP A N 1
ATOM 1567 C CA . ASP A 1 213 ? 10.113 19.849 -19.904 1.00 22.37 198 ASP A CA 1
ATOM 1568 C C . ASP A 1 213 ? 9.936 19.359 -18.464 1.00 21.52 198 ASP A C 1
ATOM 1569 O O . ASP A 1 213 ? 8.824 18.925 -18.097 1.00 19.84 198 ASP A O 1
ATOM 1574 N N . GLY A 1 214 ? 11.017 19.403 -17.681 1.00 20.42 199 GLY A N 1
ATOM 1575 C CA . GLY A 1 214 ? 10.991 18.992 -16.273 1.00 20.77 199 GLY A CA 1
ATOM 1576 C C . GLY A 1 214 ? 10.832 17.507 -16.053 1.00 19.94 199 GLY A C 1
ATOM 1577 O O . GLY A 1 214 ? 10.479 17.074 -14.968 1.00 18.99 199 GLY A O 1
ATOM 1578 N N . ILE A 1 215 ? 11.107 16.726 -17.087 1.00 20.27 200 ILE A N 1
ATOM 1579 C CA . ILE A 1 215 ? 10.894 15.269 -17.028 1.00 20.11 200 ILE A CA 1
ATOM 1580 C C . ILE A 1 215 ? 12.187 14.483 -17.072 1.00 20.19 200 ILE A C 1
ATOM 1581 O O . ILE A 1 215 ? 12.973 14.633 -18.034 1.00 21.49 200 ILE A O 1
ATOM 1586 N N . GLN A 1 216 ? 12.408 13.654 -16.050 1.00 19.53 201 GLN A N 1
ATOM 1587 C CA . GLN A 1 216 ? 13.619 12.805 -15.951 1.00 20.65 201 GLN A CA 1
ATOM 1588 C C . GLN A 1 216 ? 13.294 11.331 -16.087 1.00 20.81 201 GLN A C 1
ATOM 1589 O O . GLN A 1 216 ? 12.395 10.817 -15.411 1.00 22.21 201 GLN A O 1
ATOM 1595 N N . THR A 1 217 ? 14.059 10.628 -16.922 1.00 22.35 202 THR A N 1
ATOM 1596 C CA . THR A 1 217 ? 14.039 9.158 -16.972 1.00 21.58 202 THR A CA 1
ATOM 1597 C C . THR A 1 217 ? 15.349 8.589 -16.393 1.00 22.91 202 THR A C 1
ATOM 1598 O O . THR A 1 217 ? 16.331 9.306 -16.236 1.00 22.94 202 THR A O 1
ATOM 1602 N N . PHE A 1 218 ? 15.360 7.298 -16.115 1.00 22.59 203 PHE A N 1
ATOM 1603 C CA . PHE A 1 218 ? 16.377 6.674 -15.308 1.00 22.78 203 PHE A CA 1
ATOM 1604 C C . PHE A 1 218 ? 16.802 5.436 -16.043 1.00 24.20 203 PHE A C 1
ATOM 1605 O O . PHE A 1 218 ? 16.604 4.337 -15.545 1.00 25.41 203 PHE A O 1
ATOM 1613 N N . PRO A 1 219 ? 17.431 5.623 -17.219 1.00 25.71 204 PRO A N 1
ATOM 1614 C CA . PRO A 1 219 ? 17.815 4.435 -17.985 1.00 26.15 204 PRO A CA 1
ATOM 1615 C C . PRO A 1 219 ? 19.043 3.736 -17.415 1.00 27.70 204 PRO A C 1
ATOM 1616 O O . PRO A 1 219 ? 19.260 2.533 -17.714 1.00 27.57 204 PRO A O 1
ATOM 1620 N N . ASP A 1 220 ? 19.817 4.459 -16.588 1.00 26.92 205 ASP A N 1
ATOM 1621 C CA . ASP A 1 220 ? 21.044 3.940 -15.979 1.00 26.01 205 ASP A CA 1
ATOM 1622 C C . ASP A 1 220 ? 21.288 4.750 -14.708 1.00 25.97 205 ASP A C 1
ATOM 1623 O O . ASP A 1 220 ? 20.434 5.570 -14.306 1.00 24.83 205 ASP A O 1
ATOM 1625 N N . ARG A 1 221 ? 22.464 4.611 -14.109 1.00 24.79 206 ARG A N 1
ATOM 1626 C CA . ARG A 1 221 ? 22.846 5.448 -12.965 1.00 24.31 206 ARG A CA 1
ATOM 1627 C C . ARG A 1 221 ? 22.590 6.922 -13.241 1.00 24.08 206 ARG A C 1
ATOM 1628 O O . ARG A 1 221 ? 23.145 7.508 -14.197 1.00 22.85 206 ARG A O 1
ATOM 1636 N N . THR A 1 222 ? 21.738 7.510 -12.383 1.00 23.34 207 THR A N 1
ATOM 1637 C CA . THR A 1 222 ? 21.281 8.887 -12.495 1.00 21.87 207 THR A CA 1
ATOM 1638 C C . THR A 1 222 ? 21.416 9.536 -11.113 1.00 22.06 207 THR A C 1
ATOM 1639 O O . THR A 1 222 ? 21.033 8.922 -10.115 1.00 22.35 207 THR A O 1
ATOM 1643 N N . ASP A 1 223 ? 22.033 10.719 -11.028 1.00 22.46 208 ASP A N 1
ATOM 1644 C CA . ASP A 1 223 ? 22.262 11.357 -9.733 1.00 22.31 208 ASP A CA 1
ATOM 1645 C C . ASP A 1 223 ? 22.299 12.847 -9.985 1.00 22.03 208 ASP A C 1
ATOM 1646 O O . ASP A 1 223 ? 23.313 13.386 -10.411 1.00 22.11 208 ASP A O 1
ATOM 1651 N N . ARG A 1 224 ? 21.158 13.499 -9.804 1.00 20.66 209 ARG A N 1
ATOM 1652 C CA . ARG A 1 224 ? 20.953 14.866 -10.248 1.00 19.63 209 ARG A CA 1
ATOM 1653 C C . ARG A 1 224 ? 20.356 15.712 -9.140 1.00 20.36 209 ARG A C 1
ATOM 1654 O O . ARG A 1 224 ? 19.425 15.268 -8.412 1.00 19.19 209 ARG A O 1
ATOM 1662 N N . VAL A 1 225 ? 20.906 16.921 -8.990 1.00 18.50 210 VAL A N 1
ATOM 1663 C CA . VAL A 1 225 ? 20.385 17.919 -8.078 1.00 18.32 210 VAL A CA 1
ATOM 1664 C C . VAL A 1 225 ? 19.617 18.956 -8.878 1.00 18.99 210 VAL A C 1
ATOM 1665 O O . VAL A 1 225 ? 20.198 19.719 -9.665 1.00 20.11 210 VAL A O 1
ATOM 1669 N N . TYR A 1 226 ? 18.299 18.972 -8.767 1.00 19.19 211 TYR A N 1
ATOM 1670 C CA . TYR A 1 226 ? 17.510 19.974 -9.480 1.00 18.80 211 TYR A CA 1
ATOM 1671 C C . TYR A 1 226 ? 17.512 21.308 -8.718 1.00 19.64 211 TYR A C 1
ATOM 1672 O O . TYR A 1 226 ? 17.265 21.351 -7.522 1.00 19.44 211 TYR A O 1
ATOM 1681 N N . LEU A 1 227 ? 17.799 22.392 -9.437 1.00 18.83 212 LEU A N 1
ATOM 1682 C CA . LEU A 1 227 ? 17.992 23.729 -8.845 1.00 20.21 212 LEU A CA 1
ATOM 1683 C C . LEU A 1 227 ? 16.705 24.546 -8.840 1.00 20.63 212 LEU A C 1
ATOM 1684 O O . LEU A 1 227 ? 16.594 25.529 -8.115 1.00 22.71 212 LEU A O 1
ATOM 1689 N N . ASN A 1 228 ? 15.712 24.137 -9.644 1.00 18.83 213 ASN A N 1
ATOM 1690 C CA . ASN A 1 228 ? 14.520 24.936 -9.809 1.00 19.23 213 ASN A CA 1
ATOM 1691 C C . ASN A 1 228 ? 13.274 24.033 -10.020 1.00 18.27 213 ASN A C 1
ATOM 1692 O O . ASN A 1 228 ? 12.458 24.286 -10.905 1.00 19.04 213 ASN A O 1
ATOM 1697 N N . PRO A 1 229 ? 13.139 22.989 -9.186 1.00 19.17 214 PRO A N 1
ATOM 1698 C CA . PRO A 1 229 ? 12.027 22.067 -9.326 1.00 19.18 214 PRO A CA 1
ATOM 1699 C C . PRO A 1 229 ? 10.738 22.724 -8.834 1.00 19.27 214 PRO A C 1
ATOM 1700 O O . PRO A 1 229 ? 10.765 23.704 -8.060 1.00 17.89 214 PRO A O 1
ATOM 1704 N N . GLU A 1 230 ? 9.599 22.194 -9.307 1.00 19.89 215 GLU A N 1
ATOM 1705 C CA . GLU A 1 230 ? 8.319 22.628 -8.836 1.00 19.86 215 GLU A CA 1
ATOM 1706 C C . GLU A 1 230 ? 8.068 22.031 -7.456 1.00 19.61 215 GLU A C 1
ATOM 1707 O O . GLU A 1 230 ? 8.753 21.112 -7.073 1.00 18.99 215 GLU A O 1
ATOM 1713 N N . ALA A 1 231 ? 7.040 22.535 -6.746 1.00 19.89 216 ALA A N 1
ATOM 1714 C CA . ALA A 1 231 ? 6.704 22.059 -5.412 1.00 19.06 216 ALA A CA 1
ATOM 1715 C C . ALA A 1 231 ? 6.411 20.568 -5.430 1.00 20.13 216 ALA A C 1
ATOM 1716 O O . ALA A 1 231 ? 6.743 19.842 -4.485 1.00 19.87 216 ALA A O 1
ATOM 1718 N N . CYS A 1 232 ? 5.743 20.116 -6.492 1.00 20.40 217 CYS A N 1
ATOM 1719 C CA . CYS A 1 232 ? 5.320 18.723 -6.563 1.00 19.96 217 CYS A CA 1
ATOM 1720 C C . CYS A 1 232 ? 6.096 17.964 -7.650 1.00 19.88 217 CYS A C 1
ATOM 1721 O O . CYS A 1 232 ? 5.987 18.287 -8.843 1.00 19.21 217 CYS A O 1
ATOM 1724 N N . SER A 1 233 ? 6.887 16.975 -7.251 1.00 18.91 218 SER A N 1
ATOM 1725 C CA . SER A 1 233 ? 7.443 16.040 -8.205 1.00 19.89 218 SER A CA 1
ATOM 1726 C C . SER A 1 233 ? 6.430 14.930 -8.435 1.00 19.46 218 SER A C 1
ATOM 1727 O O . SER A 1 233 ? 5.779 14.492 -7.490 1.00 21.37 218 SER A O 1
ATOM 1730 N N . VAL A 1 234 ? 6.307 14.427 -9.661 1.00 19.95 219 VAL A N 1
ATOM 1731 C CA . VAL A 1 234 ? 5.362 13.335 -9.862 1.00 19.49 219 VAL A CA 1
ATOM 1732 C C . VAL A 1 234 ? 6.110 12.143 -10.436 1.00 19.04 219 VAL A C 1
ATOM 1733 O O . VAL A 1 234 ? 6.761 12.270 -11.498 1.00 19.37 219 VAL A O 1
ATOM 1737 N N . ILE A 1 235 ? 6.037 11.010 -9.736 1.00 18.86 220 ILE A N 1
ATOM 1738 C CA . ILE A 1 235 ? 6.663 9.744 -10.202 1.00 19.67 220 ILE A CA 1
ATOM 1739 C C . ILE A 1 235 ? 5.552 8.982 -10.965 1.00 19.63 220 ILE A C 1
ATOM 1740 O O . ILE A 1 235 ? 4.479 8.720 -10.390 1.00 19.24 220 ILE A O 1
ATOM 1745 N N . HIS A 1 236 ? 5.801 8.679 -12.228 1.00 19.64 221 HIS A N 1
ATOM 1746 C CA . HIS A 1 236 ? 4.789 7.980 -13.051 1.00 21.46 221 HIS A CA 1
ATOM 1747 C C . HIS A 1 236 ? 5.225 6.540 -13.157 1.00 22.61 221 HIS A C 1
ATOM 1748 O O . HIS A 1 236 ? 6.303 6.279 -13.689 1.00 22.05 221 HIS A O 1
ATOM 1755 N N . ASP A 1 237 ? 4.356 5.607 -12.719 1.00 24.23 222 ASP A N 1
ATOM 1756 C CA . ASP A 1 237 ? 4.684 4.196 -12.686 1.00 25.65 222 ASP A CA 1
ATOM 1757 C C . ASP A 1 237 ? 3.644 3.374 -13.442 1.00 25.18 222 ASP A C 1
ATOM 1758 O O . ASP A 1 237 ? 2.585 3.098 -12.908 1.00 25.11 222 ASP A O 1
ATOM 1763 N N . ALA A 1 238 ? 3.954 3.024 -14.678 1.00 25.86 223 ALA A N 1
ATOM 1764 C CA . ALA A 1 238 ? 3.036 2.286 -15.552 1.00 27.58 223 ALA A CA 1
ATOM 1765 C C . ALA A 1 238 ? 2.846 0.853 -15.034 1.00 28.78 223 ALA A C 1
ATOM 1766 O O . ALA A 1 238 ? 1.735 0.282 -15.140 1.00 30.43 223 ALA A O 1
ATOM 1768 N N . THR A 1 239 ? 3.898 0.280 -14.440 1.00 27.72 224 THR A N 1
ATOM 1769 C CA . THR A 1 239 ? 3.835 -1.108 -13.964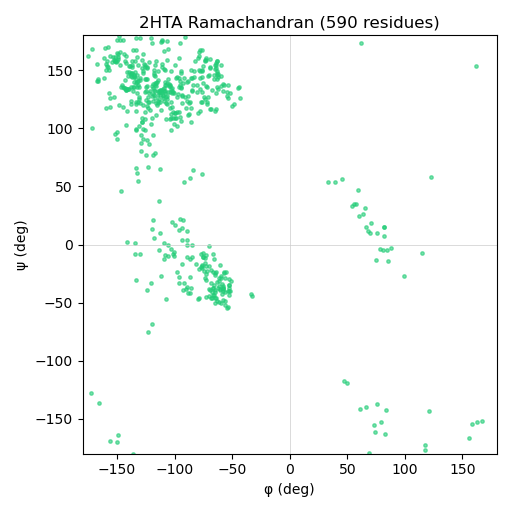 1.00 28.02 224 THR A CA 1
ATOM 1770 C C . THR A 1 239 ? 2.899 -1.328 -12.756 1.00 28.41 224 THR A C 1
ATOM 1771 O O . THR A 1 239 ? 2.050 -2.235 -12.763 1.00 27.56 224 THR A O 1
ATOM 1775 N N . LEU A 1 240 ? 2.995 -0.468 -11.746 1.00 26.17 225 LEU A N 1
ATOM 1776 C CA . LEU A 1 240 ? 2.099 -0.536 -10.607 1.00 26.39 225 LEU A CA 1
ATOM 1777 C C . LEU A 1 240 ? 0.864 0.302 -10.864 1.00 25.87 225 LEU A C 1
ATOM 1778 O O . LEU A 1 240 ? 0.017 0.452 -9.986 1.00 26.62 225 LEU A O 1
ATOM 1783 N N . ASN A 1 241 ? 0.803 0.934 -12.029 1.00 26.19 226 ASN A N 1
ATOM 1784 C CA . ASN A 1 241 ? -0.398 1.681 -12.419 1.00 27.41 226 ASN A CA 1
ATOM 1785 C C . ASN A 1 241 ? -0.747 2.787 -11.443 1.00 25.72 226 ASN A C 1
ATOM 1786 O O . ASN A 1 241 ? -1.895 2.918 -10.988 1.00 26.22 226 ASN A O 1
ATOM 1791 N N . ARG A 1 242 ? 0.254 3.573 -11.055 1.00 22.84 227 ARG A N 1
ATOM 1792 C CA . ARG A 1 242 ? -0.045 4.648 -10.109 1.00 21.76 227 ARG A CA 1
ATOM 1793 C C . ARG A 1 242 ? 0.901 5.821 -10.352 1.00 21.73 227 ARG A C 1
ATOM 1794 O O . ARG A 1 242 ? 1.921 5.636 -11.028 1.00 21.11 227 ARG A O 1
ATOM 1802 N N . THR A 1 243 ? 0.567 6.989 -9.811 1.00 20.33 228 THR A N 1
ATOM 1803 C CA . THR A 1 243 ? 1.614 8.038 -9.649 1.00 21.84 228 THR A CA 1
ATOM 1804 C C . THR A 1 243 ? 1.833 8.277 -8.150 1.00 19.57 228 THR A C 1
ATOM 1805 O O . THR A 1 243 ? 0.924 8.064 -7.314 1.00 20.44 228 THR A O 1
ATOM 1809 N N . ILE A 1 244 ? 3.052 8.643 -7.798 1.00 20.19 229 ILE A N 1
ATOM 1810 C CA . ILE A 1 244 ? 3.321 9.102 -6.460 1.00 20.12 229 ILE A CA 1
ATOM 1811 C C . ILE A 1 244 ? 3.695 10.592 -6.549 1.00 19.91 229 ILE A C 1
ATOM 1812 O O . ILE A 1 244 ? 4.583 10.988 -7.340 1.00 20.70 229 ILE A O 1
ATOM 1817 N N . ASP A 1 245 ? 2.984 11.404 -5.788 1.00 19.62 230 ASP A N 1
ATOM 1818 C CA . ASP A 1 245 ? 3.261 12.840 -5.719 1.00 20.03 230 ASP A CA 1
ATOM 1819 C C . ASP A 1 245 ? 4.186 13.051 -4.544 1.00 20.53 230 ASP A C 1
ATOM 1820 O O . ASP A 1 245 ? 3.884 12.605 -3.445 1.00 22.10 230 ASP A O 1
ATOM 1825 N N . VAL A 1 246 ? 5.304 13.743 -4.765 1.00 20.78 231 VAL A N 1
ATOM 1826 C CA . VAL A 1 246 ? 6.252 14.052 -3.680 1.00 19.50 231 VAL A CA 1
ATOM 1827 C C . VAL A 1 246 ? 6.339 15.570 -3.597 1.00 20.56 231 VAL A C 1
ATOM 1828 O O . VAL A 1 246 ? 6.850 16.205 -4.522 1.00 20.35 231 VAL A O 1
ATOM 1832 N N . VAL A 1 247 ? 5.772 16.148 -2.533 1.00 20.28 232 VAL A N 1
ATOM 1833 C CA . VAL A 1 247 ? 5.663 17.568 -2.399 1.00 20.50 232 VAL A CA 1
ATOM 1834 C C . VAL A 1 247 ? 6.738 18.072 -1.435 1.00 19.68 232 VAL A C 1
ATOM 1835 O O . VAL A 1 247 ? 6.900 17.542 -0.333 1.00 19.98 232 VAL A O 1
ATOM 1839 N N . HIS A 1 248 ? 7.433 19.116 -1.855 1.00 19.31 233 HIS A N 1
ATOM 1840 C CA . HIS A 1 248 ? 8.586 19.631 -1.150 1.00 18.60 233 HIS A CA 1
ATOM 1841 C C . HIS A 1 248 ? 8.263 20.991 -0.572 1.00 18.55 233 HIS A C 1
ATOM 1842 O O . HIS A 1 248 ? 7.645 21.863 -1.255 1.00 17.35 233 HIS A O 1
ATOM 1849 N N . HIS A 1 249 ? 8.618 21.168 0.712 1.00 19.22 234 HIS A N 1
ATOM 1850 C CA . HIS A 1 249 ? 8.430 22.483 1.374 1.00 20.96 234 HIS A CA 1
ATOM 1851 C C . HIS A 1 249 ? 9.661 22.906 2.136 1.00 20.63 234 HIS A C 1
ATOM 1852 O O . HIS A 1 249 ? 10.320 22.090 2.728 1.00 18.37 234 HIS A O 1
ATOM 1859 N N . HIS A 1 250 ? 9.957 24.208 2.108 1.00 19.68 235 HIS A N 1
ATOM 1860 C CA . HIS A 1 250 ? 11.063 24.805 2.850 1.00 20.57 235 HIS A CA 1
ATOM 1861 C C . HIS A 1 250 ? 12.415 24.363 2.310 1.00 20.13 235 HIS A C 1
ATOM 1862 O O . HIS A 1 250 ? 13.423 24.597 2.978 1.00 21.13 235 HIS A O 1
ATOM 1869 N N . HIS A 1 251 ? 12.434 23.720 1.145 1.00 19.00 236 HIS A N 1
ATOM 1870 C CA . HIS A 1 251 ? 13.644 23.135 0.561 1.00 18.40 236 HIS A CA 1
ATOM 1871 C C . HIS A 1 251 ? 14.252 24.101 -0.402 1.00 20.33 236 HIS A C 1
ATOM 1872 O O . HIS A 1 251 ? 13.659 25.178 -0.703 1.00 18.20 236 HIS A O 1
ATOM 1879 N N . LEU A 1 252 ? 15.451 23.740 -0.897 1.00 19.28 237 LEU A N 1
ATOM 1880 C CA . LEU A 1 252 ? 16.076 24.466 -2.025 1.00 20.65 237 LEU A CA 1
ATOM 1881 C C . LEU A 1 252 ? 16.164 23.657 -3.308 1.00 18.87 237 LEU A C 1
ATOM 1882 O O . LEU A 1 252 ? 16.148 24.216 -4.427 1.00 20.20 237 LEU A O 1
ATOM 1887 N N . ASN A 1 253 ? 16.224 22.345 -3.171 1.00 17.79 238 ASN A N 1
ATOM 1888 C CA . ASN A 1 253 ? 16.591 21.472 -4.246 1.00 18.08 238 ASN A CA 1
ATOM 1889 C C . ASN A 1 253 ? 15.754 20.208 -4.164 1.00 17.20 238 ASN A C 1
ATOM 1890 O O . ASN A 1 253 ? 15.178 19.903 -3.105 1.00 18.21 238 ASN A O 1
ATOM 1895 N N . VAL A 1 254 ? 15.699 19.479 -5.270 1.00 16.90 239 VAL A N 1
ATOM 1896 C CA . VAL A 1 254 ? 15.211 18.092 -5.244 1.00 16.94 239 VAL A CA 1
ATOM 1897 C C . VAL A 1 254 ? 16.310 17.255 -5.823 1.00 17.13 239 VAL A C 1
ATOM 1898 O O . VAL A 1 254 ? 16.990 17.740 -6.715 1.00 17.47 239 VAL A O 1
ATOM 1902 N N . VAL A 1 255 ? 16.539 16.040 -5.285 1.00 15.90 240 VAL A N 1
ATOM 1903 C CA . VAL A 1 255 ? 17.473 15.120 -5.882 1.00 17.54 240 VAL A CA 1
ATOM 1904 C C . VAL A 1 255 ? 16.763 13.901 -6.427 1.00 19.23 240 VAL A C 1
ATOM 1905 O O . VAL A 1 255 ? 15.876 13.360 -5.754 1.00 19.48 240 VAL A O 1
ATOM 1909 N N . GLY A 1 256 ? 17.074 13.544 -7.664 1.00 18.70 241 GLY A N 1
ATOM 1910 C CA . GLY A 1 256 ? 16.592 12.292 -8.214 1.00 18.28 241 GLY A CA 1
ATOM 1911 C C . GLY A 1 256 ? 17.789 11.346 -8.315 1.00 20.42 241 GLY A C 1
ATOM 1912 O O . GLY A 1 256 ? 18.833 11.725 -8.864 1.00 20.92 241 GLY A O 1
ATOM 1913 N N . TRP A 1 257 ? 17.644 10.112 -7.802 1.00 19.48 242 TRP A N 1
ATOM 1914 C CA . TRP A 1 257 ? 18.783 9.200 -7.824 1.00 20.56 242 TRP A CA 1
ATOM 1915 C C . TRP A 1 257 ? 18.281 7.779 -8.039 1.00 21.07 242 TRP A C 1
ATOM 1916 O O . TRP A 1 257 ? 17.290 7.356 -7.430 1.00 20.87 242 TRP A O 1
ATOM 1927 N N . ASN A 1 258 ? 18.985 7.051 -8.891 1.00 21.47 243 ASN A N 1
ATOM 1928 C CA . ASN A 1 258 ? 18.937 5.575 -8.904 1.00 22.47 243 ASN A CA 1
ATOM 1929 C C . ASN A 1 258 ? 20.335 5.092 -9.236 1.00 22.34 243 ASN A C 1
ATOM 1930 O O . ASN A 1 258 ? 20.961 5.649 -10.114 1.00 24.40 243 ASN A O 1
ATOM 1935 N N . PRO A 1 259 ? 20.841 4.091 -8.512 1.00 23.60 244 PRO A N 1
ATOM 1936 C CA . PRO A 1 259 ? 22.288 3.758 -8.618 1.00 24.40 244 PRO A CA 1
ATOM 1937 C C . PRO A 1 259 ? 22.575 3.013 -9.895 1.00 25.84 244 PRO A C 1
ATOM 1938 O O . PRO A 1 259 ? 23.711 2.975 -10.316 1.00 27.15 244 PRO A O 1
ATOM 1942 N N . GLY A 1 260 ? 21.540 2.451 -10.533 1.00 25.82 245 GLY A N 1
ATOM 1943 C CA . GLY A 1 260 ? 21.769 1.547 -11.669 1.00 26.07 245 GLY A CA 1
ATOM 1944 C C . GLY A 1 260 ? 22.413 0.217 -11.221 1.00 27.60 245 GLY A C 1
ATOM 1945 O O . GLY A 1 260 ? 22.734 0.018 -10.047 1.00 26.65 245 GLY A O 1
ATOM 1946 N N . PRO A 1 261 ? 22.682 -0.684 -12.182 1.00 28.42 246 PRO A N 1
ATOM 1947 C CA . PRO A 1 261 ? 23.037 -2.057 -11.823 1.00 28.66 246 PRO A CA 1
ATOM 1948 C C . PRO A 1 261 ? 24.442 -2.298 -11.217 1.00 29.99 246 PRO A C 1
ATOM 1949 O O . PRO A 1 261 ? 24.539 -3.026 -10.218 1.00 30.30 246 PRO A O 1
ATOM 1953 N N . ALA A 1 262 ? 25.507 -1.707 -11.785 1.00 29.43 247 ALA A N 1
ATOM 1954 C CA . ALA A 1 262 ? 26.881 -1.860 -11.235 1.00 30.14 247 ALA A CA 1
ATOM 1955 C C . ALA A 1 262 ? 26.962 -1.479 -9.749 1.00 30.26 247 ALA A C 1
ATOM 1956 O O . ALA A 1 262 ? 27.415 -2.267 -8.885 1.00 30.02 247 ALA A O 1
ATOM 1958 N N . LEU A 1 263 ? 26.502 -0.263 -9.450 1.00 29.26 248 LEU A N 1
ATOM 1959 C CA . LEU A 1 263 ? 26.464 0.196 -8.067 1.00 30.13 248 LEU A CA 1
ATOM 1960 C C . LEU A 1 263 ? 25.575 -0.620 -7.179 1.00 28.22 248 LEU A C 1
ATOM 1961 O O . LEU A 1 263 ? 25.901 -0.811 -6.024 1.00 28.38 248 LEU A O 1
ATOM 1966 N N . SER A 1 264 ? 24.430 -1.074 -7.696 1.00 28.58 249 SER A N 1
ATOM 1967 C CA . SER A 1 264 ? 23.532 -1.938 -6.927 1.00 28.78 249 SER A CA 1
ATOM 1968 C C . SER A 1 264 ? 24.218 -3.235 -6.525 1.00 29.83 249 SER A C 1
ATOM 1969 O O . SER A 1 264 ? 24.026 -3.769 -5.425 1.00 29.31 249 SER A O 1
ATOM 1972 N N . VAL A 1 265 ? 25.030 -3.751 -7.446 1.00 31.96 250 VAL A N 1
ATOM 1973 C CA . VAL A 1 265 ? 25.825 -4.943 -7.173 1.00 32.12 250 VAL A CA 1
ATOM 1974 C C . VAL A 1 265 ? 26.894 -4.709 -6.118 1.00 32.75 250 VAL A C 1
ATOM 1975 O O . VAL A 1 265 ? 27.077 -5.539 -5.228 1.00 32.68 250 VAL A O 1
ATOM 1979 N N . SER A 1 266 ? 27.607 -3.599 -6.183 1.00 33.99 251 SER A N 1
ATOM 1980 C CA . SER A 1 266 ? 28.704 -3.413 -5.226 1.00 35.10 251 SER A CA 1
ATOM 1981 C C . SER A 1 266 ? 28.277 -2.900 -3.844 1.00 34.71 251 SER A C 1
ATOM 1982 O O . SER A 1 266 ? 29.040 -3.016 -2.897 1.00 34.12 251 SER A O 1
ATOM 1985 N N . MET A 1 267 ? 27.058 -2.355 -3.716 1.00 33.05 252 MET A N 1
ATOM 1986 C CA . MET A 1 267 ? 26.569 -1.908 -2.418 1.00 32.87 252 MET A CA 1
ATOM 1987 C C . MET A 1 267 ? 26.111 -3.112 -1.609 1.00 32.26 252 MET A C 1
ATOM 1988 O O . MET A 1 267 ? 25.134 -3.759 -1.953 1.00 33.59 252 MET A O 1
ATOM 1993 N N . GLY A 1 268 ? 26.794 -3.388 -0.507 1.00 32.35 253 GLY A N 1
ATOM 1994 C CA . GLY A 1 268 ? 26.491 -4.543 0.319 1.00 31.09 253 GLY A CA 1
ATOM 1995 C C . GLY A 1 268 ? 25.164 -4.523 1.070 1.00 31.46 253 GLY A C 1
ATOM 1996 O O . GLY A 1 268 ? 24.649 -5.583 1.427 1.00 31.45 253 GLY A O 1
ATOM 1997 N N . ASP A 1 269 ? 24.590 -3.343 1.302 1.00 29.86 254 ASP A N 1
ATOM 1998 C CA . ASP A 1 269 ? 23.290 -3.254 1.988 1.00 29.48 254 ASP A CA 1
ATOM 1999 C C . ASP A 1 269 ? 22.075 -3.210 1.028 1.00 28.64 254 ASP A C 1
ATOM 2000 O O . ASP A 1 269 ? 20.942 -2.896 1.418 1.00 27.97 254 ASP A O 1
ATOM 2005 N N . MET A 1 270 ? 22.343 -3.546 -0.226 1.00 29.32 255 MET A N 1
ATOM 2006 C CA . MET A 1 270 ? 21.363 -3.578 -1.328 1.00 30.24 255 MET A CA 1
ATOM 2007 C C . MET A 1 270 ? 21.357 -4.955 -1.993 1.00 30.17 255 MET A C 1
ATOM 2008 O O . MET A 1 270 ? 22.402 -5.544 -2.171 1.00 30.51 255 MET A O 1
ATOM 2013 N N . PRO A 1 271 ? 20.181 -5.454 -2.396 1.00 30.52 256 PRO A N 1
ATOM 2014 C CA . PRO A 1 271 ? 20.098 -6.570 -3.288 1.00 30.75 256 PRO A CA 1
ATOM 2015 C C . PRO A 1 271 ? 20.752 -6.202 -4.624 1.00 30.61 256 PRO A C 1
ATOM 2016 O O . PRO A 1 271 ? 20.687 -5.037 -5.070 1.00 29.53 256 PRO A O 1
ATOM 2020 N N . ASP A 1 272 ? 21.370 -7.187 -5.278 1.00 29.54 257 ASP A N 1
ATOM 2021 C CA . ASP A 1 272 ? 22.023 -6.929 -6.574 1.00 30.10 257 ASP A CA 1
ATOM 2022 C C . ASP A 1 272 ? 21.076 -6.261 -7.585 1.00 29.45 257 ASP A C 1
ATOM 2023 O O . ASP A 1 272 ? 21.484 -5.342 -8.341 1.00 27.93 257 ASP A O 1
ATOM 2028 N N . ASP A 1 273 ? 19.818 -6.713 -7.592 1.00 27.88 258 ASP A N 1
ATOM 2029 C CA . ASP A 1 273 ? 18.786 -6.150 -8.470 1.00 29.19 258 ASP A CA 1
ATOM 2030 C C . ASP A 1 273 ? 17.900 -5.079 -7.783 1.00 27.08 258 ASP A C 1
ATOM 2031 O O . ASP A 1 273 ? 16.847 -4.704 -8.319 1.00 27.12 258 ASP A O 1
ATOM 2036 N N . GLY A 1 274 ? 18.310 -4.610 -6.608 1.00 26.49 259 GLY A N 1
ATOM 2037 C CA . GLY A 1 274 ? 17.498 -3.605 -5.867 1.00 25.61 259 GLY A CA 1
ATOM 2038 C C . GLY A 1 274 ? 17.127 -2.371 -6.672 1.00 25.48 259 GLY A C 1
ATOM 2039 O O . GLY A 1 274 ? 15.995 -1.836 -6.568 1.00 24.54 259 GLY A O 1
ATOM 2040 N N . TYR A 1 275 ? 18.074 -1.893 -7.468 1.00 24.75 260 TYR A N 1
ATOM 2041 C CA . TYR A 1 275 ? 17.870 -0.675 -8.270 1.00 25.02 260 TYR A CA 1
ATOM 2042 C C . TYR A 1 275 ? 16.667 -0.761 -9.200 1.00 25.05 260 TYR A C 1
ATOM 2043 O O . TYR A 1 275 ? 16.120 0.257 -9.573 1.00 25.51 260 TYR A O 1
ATOM 2052 N N . LYS A 1 276 ? 16.245 -1.972 -9.558 1.00 24.99 261 LYS A N 1
ATOM 2053 C CA . LYS A 1 276 ? 15.089 -2.180 -10.401 1.00 25.32 261 LYS A CA 1
ATOM 2054 C C . LYS A 1 276 ? 13.762 -1.649 -9.827 1.00 24.61 261 LYS A C 1
ATOM 2055 O O . LYS A 1 276 ? 12.885 -1.303 -10.591 1.00 24.64 261 LYS A O 1
ATOM 2061 N N . THR A 1 277 ? 13.613 -1.660 -8.501 1.00 22.50 262 THR A N 1
ATOM 2062 C CA . THR A 1 277 ? 12.311 -1.390 -7.911 1.00 21.50 262 THR A CA 1
ATOM 2063 C C . THR A 1 277 ? 12.254 -0.164 -6.989 1.00 21.78 262 THR A C 1
ATOM 2064 O O . THR A 1 277 ? 11.304 -0.013 -6.191 1.00 20.59 262 THR A O 1
ATOM 2068 N N . PHE A 1 278 ? 13.219 0.745 -7.150 1.00 21.06 263 PHE A N 1
ATOM 2069 C CA . PHE A 1 278 ? 13.073 2.053 -6.503 1.00 21.04 263 PHE A CA 1
ATOM 2070 C C . PHE A 1 278 ? 13.603 3.206 -7.318 1.00 20.89 263 PHE A C 1
ATOM 2071 O O . PHE A 1 278 ? 14.467 3.029 -8.212 1.00 21.26 263 PHE A O 1
ATOM 2079 N N . VAL A 1 279 ? 13.099 4.402 -6.996 1.00 20.17 264 VAL A N 1
ATOM 2080 C CA . VAL A 1 279 ? 13.725 5.645 -7.431 1.00 20.3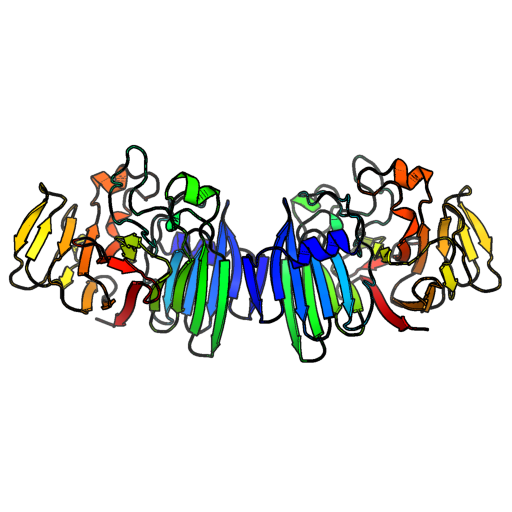5 264 VAL A CA 1
ATOM 2081 C C . VAL A 1 279 ? 13.724 6.536 -6.191 1.00 20.43 264 VAL A C 1
ATOM 2082 O O . VAL A 1 279 ? 12.749 6.524 -5.419 1.00 19.27 264 VAL A O 1
ATOM 2086 N N . CYS A 1 280 ? 14.821 7.270 -6.000 1.00 19.63 265 CYS A N 1
ATOM 2087 C CA . CYS A 1 280 ? 14.849 8.276 -4.941 1.00 19.96 265 CYS A CA 1
ATOM 2088 C C . CYS A 1 280 ? 14.462 9.627 -5.440 1.00 18.89 265 CYS A C 1
ATOM 2089 O O . CYS A 1 280 ? 15.042 10.119 -6.418 1.00 19.89 265 CYS A O 1
ATOM 2092 N N . VAL A 1 281 ? 13.490 10.246 -4.750 1.00 17.42 266 VAL A N 1
ATOM 2093 C CA . VAL A 1 281 ? 13.105 11.633 -5.031 1.00 18.83 266 VAL A CA 1
ATOM 2094 C C . VAL A 1 281 ? 13.148 12.333 -3.666 1.00 19.46 266 VAL A C 1
ATOM 2095 O O . VAL A 1 281 ? 12.271 12.121 -2.785 1.00 18.73 266 VAL A O 1
ATOM 2099 N N . GLU A 1 282 ? 14.200 13.140 -3.480 1.00 18.22 267 GLU A N 1
ATOM 2100 C CA . GLU A 1 282 ? 14.616 13.611 -2.163 1.00 17.51 267 GLU A CA 1
ATOM 2101 C C . GLU A 1 282 ? 14.290 15.087 -2.009 1.00 17.29 267 GLU A C 1
ATOM 2102 O O . GLU A 1 282 ? 14.510 15.860 -2.949 1.00 18.18 267 GLU A O 1
ATOM 2108 N N . THR A 1 283 ? 13.820 15.477 -0.837 1.00 17.80 268 THR A N 1
ATOM 2109 C CA . THR A 1 283 ? 13.638 16.912 -0.495 1.00 16.83 268 THR A CA 1
ATOM 2110 C C . THR A 1 283 ? 14.925 17.390 0.110 1.00 18.76 268 THR A C 1
ATOM 2111 O O . THR A 1 283 ? 15.386 16.837 1.125 1.00 16.77 268 THR A O 1
ATOM 2115 N N . VAL A 1 284 ? 15.500 18.433 -0.469 1.00 18.66 269 VAL A N 1
ATOM 2116 C CA . VAL A 1 284 ? 16.926 18.731 -0.194 1.00 17.55 269 VAL A CA 1
ATOM 2117 C C . VAL A 1 284 ? 17.180 20.204 0.076 1.00 17.59 269 VAL A C 1
ATOM 2118 O O . VAL A 1 284 ? 16.566 21.061 -0.536 1.00 18.91 269 VAL A O 1
ATOM 2122 N N . TYR A 1 285 ? 18.111 20.510 0.987 1.00 18.41 270 TYR A N 1
ATOM 2123 C CA . TYR A 1 285 ? 18.541 21.887 1.169 1.00 18.41 270 TYR A CA 1
ATOM 2124 C C . TYR A 1 285 ? 20.070 21.797 1.106 1.00 19.41 270 TYR A C 1
ATOM 2125 O O . TYR A 1 285 ? 20.683 21.535 2.107 1.00 19.42 270 TYR A O 1
ATOM 2134 N N . ALA A 1 286 ? 20.636 21.869 -0.103 1.00 22.43 271 ALA A N 1
ATOM 2135 C CA . ALA A 1 286 ? 22.099 21.565 -0.279 1.00 23.08 271 ALA A CA 1
ATOM 2136 C C . ALA A 1 286 ? 22.903 22.738 -0.946 1.00 22.39 271 ALA A C 1
ATOM 2137 O O . ALA A 1 286 ? 24.079 22.974 -0.603 1.00 24.14 271 ALA A O 1
ATOM 2139 N N . THR A 1 287 ? 22.324 23.409 -1.925 1.00 20.89 272 THR A N 1
ATOM 2140 C CA . THR A 1 287 ? 23.107 24.364 -2.716 1.00 20.81 272 THR A CA 1
ATOM 2141 C C . THR A 1 287 ? 23.407 25.701 -1.976 1.00 21.82 272 THR A C 1
ATOM 2142 O O . THR A 1 287 ? 24.176 26.545 -2.488 1.00 21.86 272 THR A O 1
ATOM 2146 N N . ALA A 1 288 ? 22.811 25.894 -0.807 1.00 20.60 273 ALA A N 1
ATOM 2147 C CA . ALA A 1 288 ? 23.185 26.958 0.105 1.00 21.53 273 ALA A CA 1
ATOM 2148 C C . ALA A 1 288 ? 22.884 26.384 1.484 1.00 21.90 273 ALA A C 1
ATOM 2149 O O . ALA A 1 288 ? 22.116 25.443 1.588 1.00 22.34 273 ALA A O 1
ATOM 2151 N N . PRO A 1 289 ? 23.468 26.955 2.542 1.00 23.53 274 PRO A N 1
ATOM 2152 C CA . PRO A 1 289 ? 23.150 26.453 3.875 1.00 23.72 274 PRO A CA 1
ATOM 2153 C C . PRO A 1 289 ? 21.907 27.083 4.483 1.00 23.30 274 PRO A C 1
ATOM 2154 O O . PRO A 1 289 ? 21.570 28.225 4.200 1.00 22.54 274 PRO A O 1
ATOM 2158 N N . GLN A 1 290 ? 21.243 26.310 5.316 1.00 23.38 275 GLN A N 1
ATOM 2159 C CA . GLN A 1 290 ? 20.028 26.703 5.976 1.00 25.89 275 GLN A CA 1
ATOM 2160 C C . GLN A 1 290 ? 20.337 27.238 7.353 1.00 26.83 275 GLN A C 1
ATOM 2161 O O . GLN A 1 290 ? 21.149 26.685 8.068 1.00 29.06 275 GLN A O 1
ATOM 2167 N N . GLN A 1 291 ? 19.677 28.333 7.701 1.00 28.87 276 GLN A N 1
ATOM 2168 C CA . GLN A 1 291 ? 19.850 29.010 8.977 1.00 30.18 276 GLN A CA 1
ATOM 2169 C C . GLN A 1 291 ? 18.981 28.383 10.062 1.00 29.66 276 GLN A C 1
ATOM 2170 O O . GLN A 1 291 ? 17.772 28.160 9.827 1.00 30.63 276 GLN A O 1
ATOM 2176 N N . ALA A 1 292 ? 19.565 28.130 11.231 1.00 28.72 277 ALA A N 1
ATOM 2177 C CA . ALA A 1 292 ? 18.786 27.875 12.445 1.00 29.73 277 ALA A CA 1
ATOM 2178 C C . ALA A 1 292 ? 19.257 28.840 13.512 1.00 30.44 277 ALA A C 1
ATOM 2179 O O . ALA A 1 292 ? 20.447 28.994 13.708 1.00 28.67 277 ALA A O 1
ATOM 2181 N N . THR A 1 293 ? 18.305 29.498 14.165 1.00 33.18 278 THR A N 1
ATOM 2182 C CA . THR A 1 293 ? 18.560 30.360 15.336 1.00 36.76 278 THR A CA 1
ATOM 2183 C C . THR A 1 293 ? 17.535 29.846 16.340 1.00 39.14 278 THR A C 1
ATOM 2184 O O . THR A 1 293 ? 16.747 28.957 16.009 1.00 40.69 278 THR A O 1
ATOM 2188 N N . GLU A 1 294 ? 17.495 30.358 17.558 1.00 43.47 279 GLU A N 1
ATOM 2189 C CA . GLU A 1 294 ? 18.059 31.628 17.950 1.00 45.77 279 GLU A CA 1
ATOM 2190 C C . GLU A 1 294 ? 16.941 32.611 18.380 1.00 48.34 279 GLU A C 1
ATOM 2191 O O . GLU A 1 294 ? 17.282 33.716 18.887 1.00 49.79 279 GLU A O 1
ATOM 2192 N N . GLU A 1 295 ? 15.636 32.292 18.212 1.00 47.74 280 GLU A N 1
ATOM 2193 C CA . GLU A 1 295 ? 15.070 31.029 17.800 1.00 46.17 280 GLU A CA 1
ATOM 2194 C C . GLU A 1 295 ? 14.031 31.207 16.656 1.00 45.36 280 GLU A C 1
ATOM 2195 O O . GLU A 1 295 ? 12.902 31.670 16.873 1.00 46.63 280 GLU A O 1
ATOM 2201 N N . LYS A 1 296 ? 14.481 30.893 15.441 1.00 41.67 281 LYS A N 1
ATOM 2202 C CA . LYS A 1 296 ? 13.673 30.537 14.289 1.00 36.86 281 LYS A CA 1
ATOM 2203 C C . LYS A 1 296 ? 14.356 29.215 13.824 1.00 33.90 281 LYS A C 1
ATOM 2204 O O . LYS A 1 296 ? 15.347 29.228 13.077 1.00 33.83 281 LYS A O 1
ATOM 2205 N N . PRO A 1 297 ? 13.827 28.068 14.276 1.00 31.68 282 PRO A N 1
ATOM 2206 C CA . PRO A 1 297 ? 14.439 26.800 13.934 1.00 28.90 282 PRO A CA 1
ATOM 2207 C C . PRO A 1 297 ? 14.373 26.564 12.411 1.00 27.60 282 PRO A C 1
ATOM 2208 O O . PRO A 1 297 ? 13.505 27.126 11.741 1.00 27.68 282 PRO A O 1
ATOM 2212 N N . SER A 1 298 ? 15.230 25.719 11.860 1.00 25.69 283 SER A N 1
ATOM 2213 C CA . SER A 1 298 ? 15.089 25.417 10.433 1.00 25.87 283 SER A CA 1
ATOM 2214 C C . SER A 1 298 ? 14.034 24.344 10.251 1.00 26.82 283 SER A C 1
ATOM 2215 O O . SER A 1 298 ? 13.735 23.561 11.211 1.00 24.69 283 SER A O 1
ATOM 2218 N N . ARG A 1 299 ? 13.469 24.287 9.042 1.00 23.78 284 ARG A N 1
ATOM 2219 C CA . ARG A 1 299 ? 12.486 23.271 8.775 1.00 23.61 284 ARG A CA 1
ATOM 2220 C C . ARG A 1 299 ? 12.712 22.740 7.371 1.00 21.35 284 ARG A C 1
ATOM 2221 O O . ARG A 1 299 ? 13.158 23.468 6.484 1.00 22.00 284 ARG A O 1
ATOM 2229 N N . LEU A 1 300 ? 12.411 21.455 7.168 1.00 20.56 285 LEU A N 1
ATOM 2230 C CA . LEU A 1 300 ? 12.385 20.854 5.840 1.00 18.68 285 LEU A CA 1
ATOM 2231 C C . LEU A 1 300 ? 11.227 19.814 5.887 1.00 18.20 285 LEU A C 1
ATOM 2232 O O . LEU A 1 300 ? 11.075 19.093 6.901 1.00 17.11 285 LEU A O 1
ATOM 2237 N N . ALA A 1 301 ? 10.394 19.786 4.842 1.00 18.69 286 ALA A N 1
ATOM 2238 C CA . ALA A 1 301 ? 9.214 18.885 4.862 1.00 17.84 286 ALA A CA 1
ATOM 2239 C C . ALA A 1 301 ? 8.961 18.279 3.525 1.00 17.42 286 ALA A C 1
ATOM 2240 O O . ALA A 1 301 ? 9.192 18.895 2.481 1.00 16.58 286 ALA A O 1
ATOM 2242 N N . GLN A 1 302 ? 8.423 17.062 3.583 1.00 16.92 287 GLN A N 1
ATOM 2243 C CA . GLN A 1 302 ? 8.000 16.329 2.401 1.00 18.16 287 GLN A CA 1
ATOM 2244 C C . GLN A 1 302 ? 6.608 15.678 2.684 1.00 20.06 287 GLN A C 1
ATOM 2245 O O . GLN A 1 302 ? 6.406 15.148 3.777 1.00 19.55 287 GLN A O 1
ATOM 2251 N N . THR A 1 303 ? 5.679 15.776 1.730 1.00 19.51 288 THR A N 1
ATOM 2252 C CA . THR A 1 303 ? 4.394 15.110 1.768 1.00 19.84 288 THR A CA 1
ATOM 2253 C C . THR A 1 303 ? 4.322 14.197 0.551 1.00 19.24 288 THR A C 1
ATOM 2254 O O . THR A 1 303 ? 4.797 14.535 -0.531 1.00 17.50 288 THR A O 1
ATOM 2258 N N . ILE A 1 304 ? 3.826 12.988 0.794 1.00 18.80 289 ILE A N 1
ATOM 2259 C CA . ILE A 1 304 ? 3.687 11.971 -0.217 1.00 18.19 289 ILE A CA 1
ATOM 2260 C C . ILE A 1 304 ? 2.206 11.593 -0.375 1.00 19.40 289 ILE A C 1
ATOM 2261 O O . ILE A 1 304 ? 1.484 11.339 0.628 1.00 18.88 289 ILE A O 1
ATOM 2266 N N . CYS A 1 305 ? 1.782 11.498 -1.626 1.00 19.68 290 CYS A N 1
ATOM 2267 C CA . CYS A 1 305 ? 0.356 11.219 -1.962 1.00 21.33 290 CYS A CA 1
ATOM 2268 C C . CYS A 1 305 ? 0.389 10.203 -3.101 1.00 21.82 290 CYS A C 1
ATOM 2269 O O . CYS A 1 305 ? 1.192 10.333 -4.041 1.00 22.56 290 CYS A O 1
ATOM 2272 N N . VAL A 1 306 ? -0.453 9.171 -3.034 1.00 22.08 291 VAL A N 1
ATOM 2273 C CA . VAL A 1 306 ? -0.558 8.203 -4.115 1.00 22.60 291 VAL A CA 1
ATOM 2274 C C . VAL A 1 306 ? -1.868 8.380 -4.903 1.00 23.75 291 VAL A C 1
ATOM 2275 O O . VAL A 1 306 ? -2.911 8.640 -4.312 1.00 22.65 291 VAL A O 1
ATOM 2279 N N . ALA A 1 307 ? -1.784 8.264 -6.238 1.00 25.25 292 ALA A N 1
ATOM 2280 C CA . ALA A 1 307 ? -2.985 8.344 -7.120 1.00 27.99 292 ALA A CA 1
ATOM 2281 C C . ALA A 1 307 ? -2.951 7.258 -8.168 1.00 29.15 292 ALA A C 1
ATOM 2282 O O . ALA A 1 307 ? -1.896 6.836 -8.622 1.00 27.80 292 ALA A O 1
ATOM 2284 N N . LYS A 1 308 ? -4.140 6.750 -8.515 1.00 32.16 293 LYS A N 1
ATOM 2285 C CA . LYS A 1 308 ? -4.269 5.751 -9.591 1.00 32.70 293 LYS A CA 1
ATOM 2286 C C . LYS A 1 308 ? -3.853 6.338 -10.946 1.00 33.74 293 LYS A C 1
ATOM 2287 O O . LYS A 1 308 ? -3.921 7.553 -11.167 1.00 33.69 293 LYS A O 1
ATOM 2289 N N . ARG A 1 309 ? -3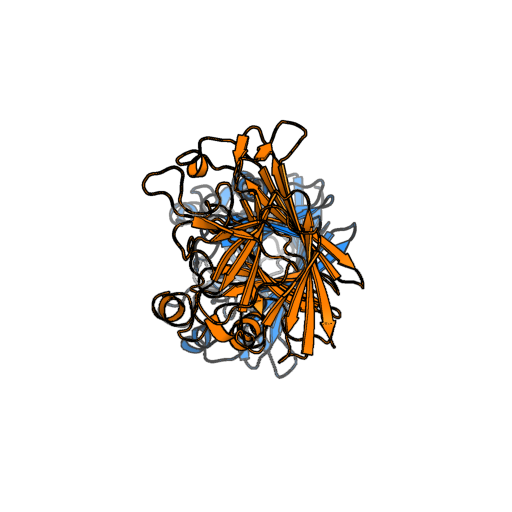.465 5.426 -11.842 1.00 35.25 294 ARG A N 1
ATOM 2290 C CA . ARG A 1 309 ? -3.069 5.699 -13.237 1.00 36.22 294 ARG A CA 1
ATOM 2291 C C . ARG A 1 309 ? -3.411 4.426 -14.064 1.00 34.78 294 ARG A C 1
ATOM 2299 N N . ALA B 1 13 ? 16.747 3.480 49.455 1.00 32.57 -2 ALA B N 1
ATOM 2300 C CA . ALA B 1 13 ? 15.709 3.119 48.427 1.00 33.62 -2 ALA B CA 1
ATOM 2301 C C . ALA B 1 13 ? 15.275 4.376 47.651 1.00 34.07 -2 ALA B C 1
ATOM 2302 O O . ALA B 1 13 ? 15.193 4.363 46.417 1.00 33.36 -2 ALA B O 1
ATOM 2304 N N . SER B 1 14 ? 15.030 5.471 48.359 1.00 34.64 -1 SER B N 1
ATOM 2305 C CA . SER B 1 14 ? 14.523 6.656 47.656 1.00 36.06 -1 SER B CA 1
ATOM 2306 C C . SER B 1 14 ? 15.586 7.181 46.701 1.00 36.13 -1 SER B C 1
ATOM 2307 O O . SER B 1 14 ? 15.251 7.631 45.625 1.00 35.17 -1 SER B O 1
ATOM 2310 N N . HIS B 1 15 ? 16.865 7.076 47.073 1.00 36.02 0 HIS B N 1
ATOM 2311 C CA . HIS B 1 15 ? 17.971 7.489 46.176 1.00 35.64 0 HIS B CA 1
ATOM 2312 C C . HIS B 1 15 ? 17.985 6.705 44.843 1.00 34.97 0 HIS B C 1
ATOM 2313 O O . HIS B 1 15 ? 18.071 7.293 43.741 1.00 33.09 0 HIS B O 1
ATOM 2320 N N . MET B 1 16 ? 17.923 5.374 44.946 1.00 33.12 1 MET B N 1
ATOM 2321 C CA . MET B 1 16 ? 17.920 4.512 43.756 1.00 31.76 1 MET B CA 1
ATOM 2322 C C . MET B 1 16 ? 16.644 4.738 42.935 1.00 29.51 1 MET B C 1
ATOM 2323 O O . MET B 1 16 ? 16.682 4.821 41.698 1.00 28.08 1 MET B O 1
ATOM 2328 N N . ILE B 1 17 ? 15.512 4.826 43.636 1.00 28.11 2 ILE B N 1
ATOM 2329 C CA . ILE B 1 17 ? 14.259 5.023 42.927 1.00 27.41 2 ILE B CA 1
ATOM 2330 C C . ILE B 1 17 ? 14.250 6.386 42.225 1.00 27.52 2 ILE B C 1
ATOM 2331 O O . ILE B 1 17 ? 13.913 6.487 41.067 1.00 26.20 2 ILE B O 1
ATOM 2336 N N . ASN B 1 18 ? 14.659 7.433 42.930 1.00 28.38 3 ASN B N 1
ATOM 2337 C CA . ASN B 1 18 ? 14.768 8.762 42.305 1.00 29.00 3 ASN B CA 1
ATOM 2338 C C . ASN B 1 18 ? 15.597 8.779 41.031 1.00 28.39 3 ASN B C 1
ATOM 2339 O O . ASN B 1 18 ? 15.245 9.502 40.100 1.00 29.88 3 ASN B O 1
ATOM 2344 N N . LYS B 1 19 ? 16.679 7.999 40.993 1.00 28.07 4 LYS B N 1
ATOM 2345 C CA . LYS B 1 19 ? 17.522 7.823 39.797 1.00 27.26 4 LYS B CA 1
ATOM 2346 C C . LYS B 1 19 ? 16.720 7.278 38.603 1.00 26.98 4 LYS B C 1
ATOM 2347 O O . LYS B 1 19 ? 16.894 7.715 37.465 1.00 25.08 4 LYS B O 1
ATOM 2352 N N . ILE B 1 20 ? 15.853 6.287 38.867 1.00 25.41 5 ILE B N 1
ATOM 2353 C CA . ILE B 1 20 ? 14.933 5.785 37.834 1.00 24.45 5 ILE B CA 1
ATOM 2354 C C . ILE B 1 20 ? 14.063 6.913 37.254 1.00 23.93 5 ILE B C 1
ATOM 2355 O O . ILE B 1 20 ? 13.929 7.070 36.057 1.00 23.15 5 ILE B O 1
ATOM 2360 N N . PHE B 1 21 ? 13.462 7.702 38.125 1.00 23.62 6 PHE B N 1
ATOM 2361 C CA . PHE B 1 21 ? 12.537 8.731 37.650 1.00 24.16 6 PHE B CA 1
ATOM 2362 C C . PHE B 1 21 ? 13.219 9.929 36.976 1.00 24.96 6 PHE B C 1
ATOM 2363 O O . PHE B 1 21 ? 12.531 10.765 36.362 1.00 24.57 6 PHE B O 1
ATOM 2371 N N . ALA B 1 22 ? 14.543 10.005 37.121 1.00 24.72 7 ALA B N 1
ATOM 2372 C CA . ALA B 1 22 ? 15.368 11.027 36.440 1.00 24.87 7 ALA B CA 1
ATOM 2373 C C . ALA B 1 22 ? 15.842 10.582 35.089 1.00 24.46 7 ALA B C 1
ATOM 2374 O O . ALA B 1 22 ? 16.367 11.406 34.334 1.00 23.96 7 ALA B O 1
ATOM 2376 N N . LEU B 1 23 ? 15.691 9.309 34.740 1.00 22.95 8 LEU B N 1
ATOM 2377 C CA . LEU B 1 23 ? 16.188 8.829 33.458 1.00 23.45 8 LEU B CA 1
ATOM 2378 C C . LEU B 1 23 ? 15.462 9.538 32.295 1.00 24.41 8 LEU B C 1
ATOM 2379 O O . LEU B 1 23 ? 14.307 9.973 32.469 1.00 22.94 8 LEU B O 1
ATOM 2384 N N . PRO B 1 24 ? 16.157 9.713 31.155 1.00 25.04 9 PRO B N 1
ATOM 2385 C CA . PRO B 1 24 ? 15.539 10.263 29.943 1.00 26.17 9 PRO B CA 1
ATOM 2386 C C . PRO B 1 24 ? 14.364 9.372 29.476 1.00 26.22 9 PRO B C 1
ATOM 2387 O O . PRO B 1 24 ? 14.462 8.153 29.580 1.00 24.92 9 PRO B O 1
ATOM 2391 N N . VAL B 1 25 ? 13.308 9.967 28.932 1.00 25.28 10 VAL B N 1
ATOM 2392 C CA . VAL B 1 25 ? 12.287 9.187 28.206 1.00 24.70 10 VAL B CA 1
ATOM 2393 C C . VAL B 1 25 ? 12.808 8.682 26.869 1.00 24.76 10 VAL B C 1
ATOM 2394 O O . VAL B 1 25 ? 13.235 9.478 26.032 1.00 25.14 10 VAL B O 1
ATOM 2398 N N . ILE B 1 26 ? 12.827 7.359 26.650 1.00 24.60 11 ILE B N 1
ATOM 2399 C CA . ILE B 1 26 ? 13.130 6.785 25.343 1.00 24.70 11 ILE B CA 1
ATOM 2400 C C . ILE B 1 26 ? 11.883 6.657 24.448 1.00 25.42 11 ILE B C 1
ATOM 2401 O O . ILE B 1 26 ? 11.972 6.911 23.233 1.00 23.98 11 ILE B O 1
ATOM 2406 N N . GLU B 1 27 ? 10.756 6.235 25.021 1.00 25.03 12 GLU B N 1
ATOM 2407 C CA . GLU B 1 27 ? 9.479 6.330 24.339 1.00 26.36 12 GLU B CA 1
ATOM 2408 C C . GLU B 1 27 ? 8.378 6.703 25.279 1.00 26.06 12 GLU B C 1
ATOM 2409 O O . GLU B 1 27 ? 8.226 6.091 26.347 1.00 25.51 12 GLU B O 1
ATOM 2415 N N . GLN B 1 28 ? 7.565 7.664 24.855 1.00 24.97 13 GLN B N 1
ATOM 2416 C CA . GLN B 1 28 ? 6.376 8.018 25.585 1.00 25.31 13 GLN B CA 1
ATOM 2417 C C . GLN B 1 28 ? 5.267 7.104 25.083 1.00 26.38 13 GLN B C 1
ATOM 2418 O O . GLN B 1 28 ? 4.851 7.189 23.904 1.00 26.02 13 GLN B O 1
ATOM 2424 N N . LEU B 1 29 ? 4.788 6.193 25.947 1.00 25.56 14 LEU B N 1
ATOM 2425 C CA . LEU B 1 29 ? 3.753 5.259 25.529 1.00 25.27 14 LEU B CA 1
ATOM 2426 C C . LEU B 1 29 ? 2.426 5.990 25.579 1.00 25.41 14 LEU B C 1
ATOM 2427 O O . LEU B 1 29 ? 1.625 5.930 24.616 1.00 27.75 14 LEU B O 1
ATOM 2432 N N . THR B 1 30 ? 2.205 6.683 26.687 1.00 23.89 15 THR B N 1
ATOM 2433 C CA . THR B 1 30 ? 1.047 7.500 26.919 1.00 26.15 15 THR B CA 1
ATOM 2434 C C . THR B 1 30 ? 1.479 8.704 27.733 1.00 27.15 15 THR B C 1
ATOM 2435 O O . THR B 1 30 ? 2.640 8.796 28.155 1.00 27.48 15 THR B O 1
ATOM 2439 N N . PRO B 1 31 ? 0.558 9.634 27.995 1.00 28.58 16 PRO B N 1
ATOM 2440 C CA . PRO B 1 31 ? 0.874 10.802 28.802 1.00 28.46 16 PRO B CA 1
ATOM 2441 C C . PRO B 1 31 ? 1.553 10.474 30.169 1.00 28.11 16 PRO B C 1
ATOM 2442 O O . PRO B 1 31 ? 2.365 11.256 30.658 1.00 26.77 16 PRO B O 1
ATOM 2446 N N . VAL B 1 32 ? 1.236 9.319 30.777 1.00 25.99 17 VAL B N 1
ATOM 2447 C CA . VAL B 1 32 ? 1.820 8.969 32.090 1.00 24.51 17 VAL B CA 1
ATOM 2448 C C . VAL B 1 32 ? 2.758 7.757 32.070 1.00 23.04 17 VAL B C 1
ATOM 2449 O O . VAL B 1 32 ? 3.402 7.468 33.075 1.00 25.00 17 VAL B O 1
ATOM 2453 N N . LEU B 1 33 ? 2.881 7.089 30.939 1.00 22.35 18 LEU B N 1
ATOM 2454 C CA . LEU B 1 33 ? 3.699 5.836 30.848 1.00 21.77 18 LEU B CA 1
ATOM 2455 C C . LEU B 1 33 ? 4.817 6.059 29.854 1.00 21.64 18 LEU B C 1
ATOM 2456 O O . LEU B 1 33 ? 4.596 6.495 28.695 1.00 21.37 18 LEU B O 1
ATOM 2461 N N . SER B 1 34 ? 6.027 5.740 30.287 1.00 20.54 19 SER B N 1
ATOM 2462 C CA . SER B 1 34 ? 7.197 5.831 29.388 1.00 19.83 19 SER B CA 1
ATOM 2463 C C . SER B 1 34 ? 8.064 4.593 29.507 1.00 19.65 19 SER B C 1
ATOM 2464 O O . SER B 1 34 ? 7.977 3.868 30.525 1.00 19.45 19 SER B O 1
ATOM 2467 N N . ARG B 1 35 ? 8.849 4.339 28.468 1.00 17.97 20 ARG B N 1
ATOM 2468 C CA . ARG B 1 35 ? 9.934 3.371 28.540 1.00 18.94 20 ARG B CA 1
ATOM 2469 C C . ARG B 1 35 ? 11.273 4.146 28.677 1.00 18.69 20 ARG B C 1
ATOM 2470 O O . ARG B 1 35 ? 11.493 5.171 28.006 1.00 19.67 20 ARG B O 1
ATOM 2478 N N . ARG B 1 36 ? 12.091 3.692 29.606 1.00 19.69 21 ARG B N 1
ATOM 2479 C CA . ARG B 1 36 ? 13.393 4.295 29.926 1.00 19.74 21 ARG B CA 1
ATOM 2480 C C . ARG B 1 36 ? 14.391 3.156 30.021 1.00 22.09 21 ARG B C 1
ATOM 2481 O O . ARG B 1 36 ? 14.018 1.987 29.852 1.00 21.05 21 ARG B O 1
ATOM 2489 N N . GLN B 1 37 ? 15.665 3.467 30.255 1.00 21.83 22 GLN B N 1
ATOM 2490 C CA . GLN B 1 37 ? 16.620 2.381 30.262 1.00 24.46 22 GLN B CA 1
ATOM 2491 C C . GLN B 1 37 ? 17.629 2.667 31.327 1.00 24.02 22 GLN B C 1
ATOM 2492 O O . GLN B 1 37 ? 18.044 3.818 31.469 1.00 23.73 22 GLN B O 1
ATOM 2498 N N . LEU B 1 38 ? 17.955 1.653 32.129 1.00 24.97 23 LEU B N 1
ATOM 2499 C CA . LEU B 1 38 ? 19.018 1.792 33.124 1.00 26.20 23 LEU B CA 1
ATOM 2500 C C . LEU B 1 38 ? 19.992 0.628 32.921 1.00 26.47 23 LEU B C 1
ATOM 2501 O O . LEU B 1 38 ? 19.597 -0.531 32.970 1.00 26.35 23 LEU B O 1
ATOM 2506 N N . ASP B 1 39 ? 21.249 0.952 32.634 1.00 27.05 24 ASP B N 1
ATOM 2507 C CA . ASP B 1 39 ? 22.235 -0.038 32.232 1.00 26.70 24 ASP B CA 1
ATOM 2508 C C . ASP B 1 39 ? 21.684 -0.979 31.154 1.00 26.18 24 ASP B C 1
ATOM 2509 O O . ASP B 1 39 ? 21.359 -0.515 30.070 1.00 26.37 24 ASP B O 1
ATOM 2514 N N . ASP B 1 40 ? 21.567 -2.289 31.417 1.00 24.92 25 ASP B N 1
ATOM 2515 C CA . ASP B 1 40 ? 21.134 -3.219 30.408 1.00 24.73 25 ASP B CA 1
ATOM 2516 C C . ASP B 1 40 ? 19.598 -3.174 30.231 1.00 23.37 25 ASP B C 1
ATOM 2517 O O . ASP B 1 40 ? 19.075 -3.690 29.225 1.00 24.64 25 ASP B O 1
ATOM 2522 N N . LEU B 1 41 ? 18.887 -2.674 31.234 1.00 22.18 26 LEU B N 1
ATOM 2523 C CA . LEU B 1 41 ? 17.417 -3.037 31.315 1.00 21.72 26 LEU B CA 1
ATOM 2524 C C . LEU B 1 41 ? 16.410 -1.970 30.905 1.00 22.10 26 LEU B C 1
ATOM 2525 O O . LEU B 1 41 ? 16.526 -0.809 31.299 1.00 22.38 26 LEU B O 1
ATOM 2530 N N . ASP B 1 42 ? 15.392 -2.367 30.152 1.00 20.79 27 ASP B N 1
ATOM 2531 C CA . ASP B 1 42 ? 14.304 -1.429 29.763 1.00 22.26 27 ASP B CA 1
ATOM 2532 C C . ASP B 1 42 ? 13.290 -1.393 30.865 1.00 20.60 27 ASP B C 1
ATOM 2533 O O . ASP B 1 42 ? 12.923 -2.421 31.400 1.00 19.93 27 ASP B O 1
ATOM 2538 N N . LEU B 1 43 ? 12.903 -0.188 31.261 1.00 20.27 28 LEU B N 1
ATOM 2539 C CA . LEU B 1 43 ? 12.047 0.017 32.417 1.00 19.18 28 LEU B CA 1
ATOM 2540 C C . LEU B 1 43 ? 10.775 0.660 31.895 1.00 19.33 28 LEU B C 1
ATOM 2541 O O . LEU B 1 43 ? 10.837 1.498 30.976 1.00 20.81 28 LEU B O 1
ATOM 2546 N N . ILE B 1 44 ? 9.667 0.342 32.539 1.00 17.53 29 ILE B N 1
ATOM 2547 C CA . ILE B 1 44 ? 8.403 1.021 32.269 1.00 17.31 29 ILE B CA 1
ATOM 2548 C C . ILE B 1 44 ? 8.106 1.880 33.458 1.00 17.78 29 ILE B C 1
ATOM 2549 O O . ILE B 1 44 ? 8.052 1.393 34.594 1.00 17.78 29 ILE B O 1
ATOM 2554 N N . VAL B 1 45 ? 7.920 3.189 33.231 1.00 18.88 30 VAL B N 1
ATOM 2555 C CA . VAL B 1 45 ? 7.762 4.120 34.353 1.00 18.82 30 VAL B CA 1
ATOM 2556 C C . VAL B 1 45 ? 6.403 4.832 34.303 1.00 21.51 30 VAL B C 1
ATOM 2557 O O . VAL B 1 45 ? 6.051 5.422 33.289 1.00 21.24 30 VAL B O 1
ATOM 2561 N N . VAL B 1 46 ? 5.681 4.777 35.415 1.00 20.61 31 VAL B N 1
ATOM 2562 C CA . VAL B 1 46 ? 4.368 5.426 35.576 1.00 20.92 31 VAL B CA 1
ATOM 2563 C C . VAL B 1 46 ? 4.620 6.709 36.332 1.00 20.57 31 VAL B C 1
ATOM 2564 O O . VAL B 1 46 ? 5.050 6.678 37.459 1.00 19.75 31 VAL B O 1
ATOM 2568 N N . ASP B 1 47 ? 4.410 7.855 35.695 1.00 22.82 32 ASP B N 1
ATOM 2569 C CA . ASP B 1 47 ? 4.484 9.123 36.423 1.00 24.35 32 ASP B CA 1
ATOM 2570 C C . ASP B 1 47 ? 3.098 9.763 36.298 1.00 24.87 32 ASP B C 1
ATOM 2571 O O . ASP B 1 47 ? 2.795 10.418 35.305 1.00 25.01 32 ASP B O 1
ATOM 2576 N N . HIS B 1 48 ? 2.229 9.529 37.288 1.00 25.34 33 HIS B N 1
ATOM 2577 C CA . HIS B 1 48 ? 0.808 9.854 37.165 1.00 24.83 33 HIS B CA 1
ATOM 2578 C C . HIS B 1 48 ? 0.454 10.783 38.344 1.00 24.47 33 HIS B C 1
ATOM 2579 O O . HIS B 1 48 ? 1.068 10.689 39.412 1.00 24.53 33 HIS B O 1
ATOM 2586 N N . PRO B 1 49 ? -0.561 11.651 38.177 1.00 24.46 34 PRO B N 1
ATOM 2587 C CA . PRO B 1 49 ? -0.895 12.598 39.238 1.00 24.59 34 PRO B CA 1
ATOM 2588 C C . PRO B 1 49 ? -1.126 11.945 40.602 1.00 24.92 34 PRO B C 1
ATOM 2589 O O . PRO B 1 49 ? -0.821 12.550 41.644 1.00 23.71 34 PRO B O 1
ATOM 2593 N N . GLN B 1 50 ? -1.600 10.702 40.575 1.00 24.87 35 GLN B N 1
ATOM 2594 C CA . GLN B 1 50 ? -1.960 9.959 41.794 1.00 26.57 35 GLN B CA 1
ATOM 2595 C C . GLN B 1 50 ? -0.902 8.930 42.232 1.00 25.58 35 GLN B C 1
ATOM 2596 O O . GLN B 1 50 ? -0.976 8.396 43.350 1.00 25.85 35 GLN B O 1
ATOM 2602 N N . VAL B 1 51 ? 0.103 8.697 41.406 1.00 25.29 36 VAL B N 1
ATOM 2603 C CA . VAL B 1 51 ? 0.999 7.565 41.692 1.00 24.96 36 VAL B CA 1
ATOM 2604 C C . VAL B 1 51 ? 2.250 7.615 40.859 1.00 23.72 36 VAL B C 1
ATOM 2605 O O . VAL B 1 51 ? 2.227 7.977 39.682 1.00 24.35 36 VAL B O 1
ATOM 2609 N N . LYS B 1 52 ? 3.359 7.263 41.484 1.00 22.19 37 LYS B N 1
ATOM 2610 C CA . LYS B 1 52 ? 4.570 7.044 40.740 1.00 22.55 37 LYS B CA 1
ATOM 2611 C C . LYS B 1 52 ? 4.907 5.554 40.972 1.00 22.21 37 LYS B C 1
ATOM 2612 O O . LYS B 1 52 ? 4.887 5.088 42.126 1.00 22.65 37 LYS B O 1
ATOM 2618 N N . ALA B 1 53 ? 5.203 4.851 39.888 1.00 21.00 38 ALA B N 1
ATOM 2619 C CA . ALA B 1 53 ? 5.627 3.445 39.991 1.00 20.49 38 ALA B CA 1
ATOM 2620 C C . ALA B 1 53 ? 6.566 3.131 38.880 1.00 19.16 38 ALA B C 1
ATOM 2621 O O . ALA B 1 53 ? 6.588 3.823 37.848 1.00 19.55 38 ALA B O 1
ATOM 2623 N N . SER B 1 54 ? 7.351 2.078 39.036 1.00 18.14 39 SER B N 1
ATOM 2624 C CA . SER B 1 54 ? 8.203 1.680 37.934 1.00 18.83 39 SER B CA 1
ATOM 2625 C C . SER B 1 54 ? 8.412 0.170 37.873 1.00 17.93 39 SER B C 1
ATOM 2626 O O . SER B 1 54 ? 8.300 -0.509 38.918 1.00 18.16 39 SER B O 1
ATOM 2629 N N . PHE B 1 55 ? 8.712 -0.323 36.674 1.00 17.49 40 PHE B N 1
ATOM 2630 C CA . PHE B 1 55 ? 8.816 -1.756 36.412 1.00 17.54 40 PHE B CA 1
ATOM 2631 C C . PHE B 1 55 ? 10.036 -1.997 35.560 1.00 18.01 40 PHE B C 1
ATOM 2632 O O . PHE B 1 55 ? 10.425 -1.150 34.742 1.00 20.47 40 PHE B O 1
ATOM 2640 N N . ALA B 1 56 ? 10.587 -3.185 35.645 1.00 18.03 41 ALA B N 1
ATOM 2641 C CA . ALA B 1 56 ? 11.519 -3.649 34.638 1.00 19.72 41 ALA B CA 1
ATOM 2642 C C . ALA B 1 56 ? 10.714 -4.641 33.786 1.00 20.95 41 ALA B C 1
ATOM 2643 O O . ALA B 1 56 ? 9.966 -5.462 34.319 1.00 19.58 41 ALA B O 1
ATOM 2645 N N . LEU B 1 57 ? 10.877 -4.574 32.456 1.00 20.39 42 LEU B N 1
ATOM 2646 C CA . LEU B 1 57 ? 10.353 -5.611 31.590 1.00 19.69 42 LEU B CA 1
ATOM 2647 C C . LEU B 1 57 ? 10.921 -6.988 31.958 1.00 20.18 42 LEU B C 1
ATOM 2648 O O . LEU B 1 57 ? 10.204 -7.974 31.882 1.00 19.06 42 LEU B O 1
ATOM 2653 N N . GLN B 1 58 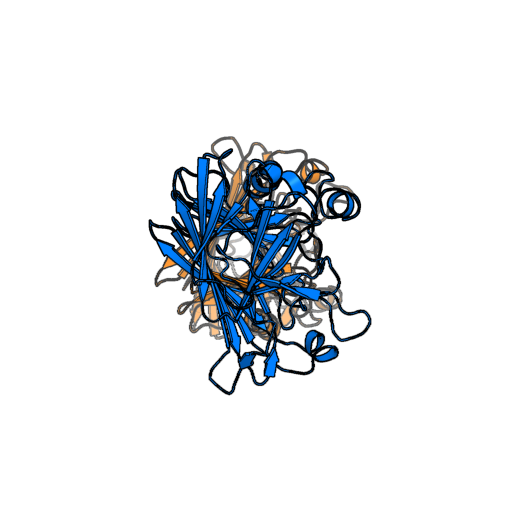? 12.194 -7.033 32.336 1.00 19.42 43 GLN B N 1
ATOM 2654 C CA . GLN B 1 58 ? 12.764 -8.268 32.864 1.00 21.76 43 GLN B CA 1
ATOM 2655 C C . GLN B 1 58 ? 12.103 -8.656 34.192 1.00 20.55 43 GLN B C 1
ATOM 2656 O O . GLN B 1 58 ? 12.215 -7.947 35.171 1.00 20.80 43 GLN B O 1
ATOM 2662 N N . GLY B 1 59 ? 11.409 -9.779 34.196 1.00 21.29 44 GLY B N 1
ATOM 2663 C CA . GLY B 1 59 ? 10.710 -10.247 35.381 1.00 21.26 44 GLY B CA 1
ATOM 2664 C C . GLY B 1 59 ? 9.346 -9.630 35.652 1.00 21.18 44 GLY B C 1
ATOM 2665 O O . GLY B 1 59 ? 8.758 -9.876 36.717 1.00 22.69 44 GLY B O 1
ATOM 2666 N N . ALA B 1 60 ? 8.846 -8.826 34.708 1.00 20.52 45 ALA B N 1
ATOM 2667 C CA . ALA B 1 60 ? 7.660 -7.970 34.953 1.00 19.58 45 ALA B CA 1
ATOM 2668 C C . ALA B 1 60 ? 7.774 -7.416 36.387 1.00 19.59 45 ALA B C 1
ATOM 2669 O O . ALA B 1 60 ? 6.854 -7.577 37.231 1.00 19.38 45 ALA B O 1
ATOM 2671 N N . HIS B 1 61 ? 8.934 -6.786 36.685 1.00 18.71 4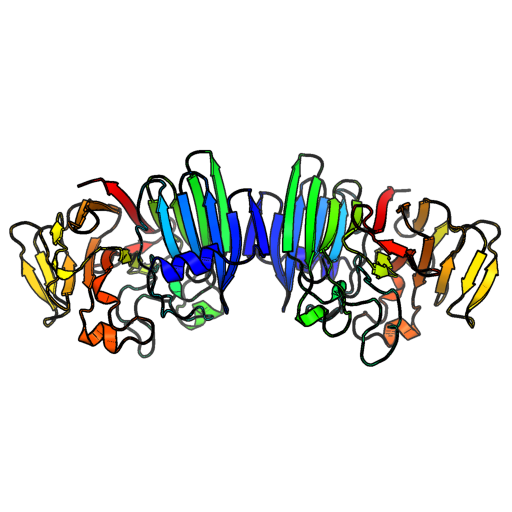6 HIS B N 1
ATOM 2672 C CA . HIS B 1 61 ? 9.364 -6.658 38.057 1.00 18.69 46 HIS B CA 1
ATOM 2673 C C . HIS B 1 61 ? 8.986 -5.263 38.536 1.00 18.22 46 HIS B C 1
ATOM 2674 O O . HIS B 1 61 ? 9.591 -4.291 38.113 1.00 18.36 46 HIS B O 1
ATOM 2681 N N . LEU B 1 62 ? 7.996 -5.173 39.406 1.00 17.52 47 LEU B N 1
ATOM 2682 C CA . LEU B 1 62 ? 7.587 -3.897 40.015 1.00 18.27 47 LEU B CA 1
ATOM 2683 C C . LEU B 1 62 ? 8.690 -3.465 40.953 1.00 19.26 47 LEU B C 1
ATOM 2684 O O . LEU B 1 62 ? 9.029 -4.168 41.932 1.00 18.52 47 LEU B O 1
ATOM 2689 N N . LEU B 1 63 ? 9.291 -2.327 40.629 1.00 18.59 48 LEU B N 1
ATOM 2690 C CA . LEU B 1 63 ? 10.493 -1.846 41.323 1.00 19.38 48 LEU B CA 1
ATOM 2691 C C . LEU B 1 63 ? 10.120 -0.867 42.412 1.00 18.80 48 LEU B C 1
ATOM 2692 O O . LEU B 1 63 ? 10.756 -0.857 43.437 1.00 20.81 48 LEU B O 1
ATOM 2697 N N . SER B 1 64 ? 9.066 -0.078 42.233 1.00 19.09 49 SER B N 1
ATOM 2698 C CA . SER B 1 64 ? 8.737 0.968 43.208 1.00 20.69 49 SER B CA 1
ATOM 2699 C C . SER B 1 64 ? 7.292 1.339 43.048 1.00 20.34 49 SER B C 1
ATOM 2700 O O . SER B 1 64 ? 6.743 1.209 41.956 1.00 20.91 49 SER B O 1
ATOM 2703 N N . TRP B 1 65 ? 6.680 1.749 44.145 1.00 21.14 50 TRP B N 1
ATOM 2704 C CA . TRP B 1 65 ? 5.316 2.213 44.146 1.00 21.78 50 TRP B CA 1
ATOM 2705 C C . TRP B 1 65 ? 5.190 3.280 45.231 1.00 23.02 50 TRP B C 1
ATOM 2706 O O . TRP B 1 65 ? 5.445 3.035 46.426 1.00 23.08 50 TRP B O 1
ATOM 2717 N N . LYS B 1 66 ? 4.818 4.476 44.792 1.00 23.76 51 LYS B N 1
ATOM 2718 C CA . LYS B 1 66 ? 4.631 5.615 45.707 1.00 25.01 51 LYS B CA 1
ATOM 2719 C C . LYS B 1 66 ? 3.309 6.286 45.341 1.00 25.59 51 LYS B C 1
ATOM 2720 O O . LYS B 1 66 ? 3.285 7.091 44.402 1.00 26.52 51 LYS B O 1
ATOM 2726 N N . PRO B 1 67 ? 2.227 5.982 46.089 1.00 26.48 52 PRO B N 1
ATOM 2727 C CA . PRO B 1 67 ? 0.989 6.720 45.868 1.00 27.84 52 PRO B CA 1
ATOM 2728 C C . PRO B 1 67 ? 1.198 8.134 46.371 1.00 28.58 52 PRO B C 1
ATOM 2729 O O . PRO B 1 67 ? 2.014 8.380 47.292 1.00 27.52 52 PRO B O 1
ATOM 2733 N N . VAL B 1 68 ? 0.562 9.071 45.676 1.00 30.32 53 VAL B N 1
ATOM 2734 C CA . VAL B 1 68 ? 0.760 10.492 45.975 1.00 31.79 53 VAL B CA 1
ATOM 2735 C C . VAL B 1 68 ? 0.543 10.790 47.471 1.00 32.37 53 VAL B C 1
ATOM 2736 O O . VAL B 1 68 ? -0.419 10.303 48.075 1.00 33.56 53 VAL B O 1
ATOM 2740 N N . GLY B 1 69 ? 1.489 11.501 48.077 1.00 34.22 54 GLY B N 1
ATOM 2741 C CA . GLY B 1 69 ? 1.364 11.858 49.497 1.00 35.26 54 GLY B CA 1
ATOM 2742 C C . GLY B 1 69 ? 2.163 10.949 50.436 1.00 35.21 54 GLY B C 1
ATOM 2743 O O . GLY B 1 69 ? 2.576 11.371 51.510 1.00 36.91 54 GLY B O 1
ATOM 2744 N N . GLU B 1 70 ? 2.409 9.707 50.034 1.00 34.11 55 GLU B N 1
ATOM 2745 C CA . GLU B 1 70 ? 3.107 8.735 50.890 1.00 32.36 55 GLU B CA 1
ATOM 2746 C C . GLU B 1 70 ? 4.600 8.678 50.568 1.00 31.10 55 GLU B C 1
ATOM 2747 O O . GLU B 1 70 ? 5.031 9.084 49.489 1.00 30.70 55 GLU B O 1
ATOM 2753 N N . GLU B 1 71 ? 5.385 8.160 51.494 1.00 29.66 56 GLU B N 1
ATOM 2754 C CA . GLU B 1 71 ? 6.762 7.791 51.215 1.00 28.58 56 GLU B CA 1
ATOM 2755 C C . GLU B 1 71 ? 6.798 6.519 50.352 1.00 27.35 56 GLU B C 1
ATOM 2756 O O . GLU B 1 71 ? 5.808 5.785 50.325 1.00 25.48 56 GLU B O 1
ATOM 2760 N N . GLU B 1 72 ? 7.916 6.256 49.673 1.00 26.17 57 GLU B N 1
ATOM 2761 C CA . GLU B 1 72 ? 8.007 5.023 48.868 1.00 25.39 57 GLU B CA 1
ATOM 2762 C C . GLU B 1 72 ? 7.459 3.856 49.711 1.00 24.88 57 GLU B C 1
ATOM 2763 O O . GLU B 1 72 ? 7.791 3.729 50.896 1.00 25.29 57 GLU B O 1
ATOM 2769 N N . VAL B 1 73 ? 6.634 3.021 49.102 1.00 22.48 58 VAL B N 1
ATOM 2770 C CA . VAL B 1 73 ? 6.118 1.845 49.776 1.00 21.96 58 VAL B CA 1
ATOM 2771 C C . VAL B 1 73 ? 7.006 0.611 49.585 1.00 21.64 58 VAL B C 1
ATOM 2772 O O . VAL B 1 73 ? 7.164 -0.188 50.507 1.00 21.58 58 VAL B O 1
ATOM 2776 N N . LEU B 1 74 ? 7.573 0.440 48.397 1.00 21.43 59 LEU B N 1
ATOM 2777 C CA . LEU B 1 74 ? 8.475 -0.689 48.154 1.00 21.31 59 LEU B CA 1
ATOM 2778 C C . LEU B 1 74 ? 9.890 -0.208 48.289 1.00 22.25 59 LEU B C 1
ATOM 2779 O O . LEU B 1 74 ? 10.234 0.943 47.915 1.00 22.56 59 LEU B O 1
ATOM 2784 N N . TRP B 1 75 ? 10.709 -1.112 48.824 1.00 22.04 60 TRP B N 1
ATOM 2785 C CA . TRP B 1 75 ? 12.152 -0.901 48.969 1.00 22.09 60 TRP B CA 1
ATOM 2786 C C . TRP B 1 75 ? 12.886 -1.453 47.759 1.00 22.21 60 TRP B C 1
ATOM 2787 O O . TRP B 1 75 ? 12.603 -2.562 47.285 1.00 21.42 60 TRP B O 1
ATOM 2798 N N . LEU B 1 76 ? 13.903 -0.714 47.282 1.00 20.72 61 LEU B N 1
ATOM 2799 C CA . LEU B 1 76 ? 14.677 -1.155 46.153 1.00 22.52 61 LEU B CA 1
ATOM 2800 C C . LEU B 1 76 ? 16.154 -0.965 46.522 1.00 23.67 61 LEU B C 1
ATOM 2801 O O . LEU B 1 76 ? 16.485 0.024 47.144 1.00 23.55 61 LEU B O 1
ATOM 2806 N N . SER B 1 77 ? 17.003 -1.924 46.171 1.00 25.58 62 SER B N 1
ATOM 2807 C CA . SER B 1 77 ? 18.406 -1.936 46.575 1.00 26.52 62 SER B CA 1
ATOM 2808 C C . SER B 1 77 ? 19.213 -0.927 45.754 1.00 27.44 62 SER B C 1
ATOM 2809 O O . SER B 1 77 ? 19.237 -0.986 44.529 1.00 26.52 62 SER B O 1
ATOM 2812 N N . ASN B 1 78 ? 19.860 -0.007 46.447 1.00 28.95 63 ASN B N 1
ATOM 2813 C CA . ASN B 1 78 ? 20.718 0.975 45.762 1.00 29.86 63 ASN B CA 1
ATOM 2814 C C . ASN B 1 78 ? 21.969 0.274 45.222 1.00 30.10 63 ASN B C 1
ATOM 2815 O O . ASN B 1 78 ? 22.807 0.894 44.533 1.00 30.70 63 ASN B O 1
ATOM 2820 N N . ASN B 1 79 ? 22.079 -1.029 45.473 1.00 28.67 64 ASN B N 1
ATOM 2821 C CA . ASN B 1 79 ? 23.252 -1.790 45.036 1.00 29.03 64 ASN B CA 1
ATOM 2822 C C . ASN B 1 79 ? 22.947 -2.887 44.053 1.00 29.68 64 ASN B C 1
ATOM 2823 O O . ASN B 1 79 ? 23.828 -3.642 43.704 1.00 29.13 64 ASN B O 1
ATOM 2828 N N . THR B 1 80 ? 21.697 -2.992 43.602 1.00 27.43 65 THR B N 1
ATOM 2829 C CA . THR B 1 80 ? 21.368 -4.085 42.685 1.00 28.02 65 THR B CA 1
ATOM 2830 C C . THR B 1 80 ? 21.904 -3.813 41.278 1.00 27.57 65 THR B C 1
ATOM 2831 O O . THR B 1 80 ? 21.816 -2.678 40.809 1.00 27.51 65 THR B O 1
ATOM 2835 N N . PRO B 1 81 ? 22.460 -4.847 40.600 1.00 28.73 66 PRO B N 1
ATOM 2836 C CA . PRO B 1 81 ? 22.778 -4.716 39.175 1.00 28.99 66 PRO B CA 1
ATOM 2837 C C . PRO B 1 81 ? 21.476 -4.538 38.393 1.00 29.09 66 PRO B C 1
ATOM 2838 O O . PRO B 1 81 ? 20.416 -4.991 38.866 1.00 28.94 66 PRO B O 1
ATOM 2842 N N . PHE B 1 82 ? 21.560 -3.841 37.252 1.00 27.50 67 PHE B N 1
ATOM 2843 C CA . PHE B 1 82 ? 20.499 -3.805 36.238 1.00 26.87 67 PHE B CA 1
ATOM 2844 C C . PHE B 1 82 ? 21.089 -4.423 34.997 1.00 27.37 67 PHE B C 1
ATOM 2845 O O . PHE B 1 82 ? 21.483 -3.714 34.055 1.00 26.51 67 PHE B O 1
ATOM 2853 N N . LYS B 1 83 ? 21.138 -5.762 34.997 1.00 26.17 68 LYS B N 1
ATOM 2854 C CA . LYS B 1 83 ? 21.928 -6.522 34.037 1.00 26.76 68 LYS B CA 1
ATOM 2855 C C . LYS B 1 83 ? 21.069 -7.621 33.445 1.00 27.20 68 LYS B C 1
ATOM 2856 O O . LYS B 1 83 ? 20.266 -8.220 34.154 1.00 27.03 68 LYS B O 1
ATOM 2862 N N . THR B 1 84 ? 21.218 -7.873 32.146 1.00 27.48 69 THR B N 1
ATOM 2863 C CA . THR B 1 84 ? 20.441 -8.907 31.488 1.00 28.32 69 THR B CA 1
ATOM 2864 C C . THR B 1 84 ? 20.548 -10.247 32.181 1.00 29.38 69 THR B C 1
ATOM 2865 O O . THR B 1 84 ? 21.646 -10.753 32.424 1.00 28.18 69 THR B O 1
ATOM 2869 N N . GLY B 1 85 ? 19.393 -10.810 32.509 1.00 29.02 70 GLY B N 1
ATOM 2870 C CA . GLY B 1 85 ? 19.331 -12.159 33.083 1.00 28.63 70 GLY B CA 1
ATOM 2871 C C . GLY B 1 85 ? 19.624 -12.204 34.572 1.00 28.90 70 GLY B C 1
ATOM 2872 O O . GLY B 1 85 ? 19.556 -13.276 35.165 1.00 29.58 70 GLY B O 1
ATOM 2873 N N . VAL B 1 86 ? 19.998 -11.064 35.165 1.00 28.24 71 VAL B N 1
ATOM 2874 C CA . VAL B 1 86 ? 20.373 -11.002 36.578 1.00 27.84 71 VAL B CA 1
ATOM 2875 C C . VAL B 1 86 ? 19.168 -10.515 37.429 1.00 28.67 71 VAL B C 1
ATOM 2876 O O . VAL B 1 86 ? 18.585 -9.458 37.156 1.00 27.98 71 VAL B O 1
ATOM 2880 N N . ALA B 1 87 ? 18.820 -11.289 38.457 1.00 28.49 72 ALA B N 1
ATOM 2881 C CA . ALA B 1 87 ? 17.698 -10.940 39.332 1.00 28.52 72 ALA B CA 1
ATOM 2882 C C . ALA B 1 87 ? 17.893 -9.585 40.016 1.00 28.38 72 ALA B C 1
ATOM 2883 O O . ALA B 1 87 ? 18.978 -9.260 40.480 1.00 29.88 72 ALA B O 1
ATOM 2885 N N . LEU B 1 88 ? 16.845 -8.774 40.061 1.00 26.97 73 LEU B N 1
ATOM 2886 C CA . LEU B 1 88 ? 16.894 -7.479 40.697 1.00 27.26 73 LEU B CA 1
ATOM 2887 C C . LEU B 1 88 ? 16.556 -7.647 42.147 1.00 26.83 73 LEU B C 1
ATOM 2888 O O . LEU B 1 88 ? 15.659 -8.435 42.494 1.00 28.57 73 LEU B O 1
ATOM 2893 N N . ARG B 1 89 ? 17.253 -6.923 43.006 1.00 25.70 74 ARG B N 1
ATOM 2894 C CA . ARG B 1 89 ? 17.055 -7.012 44.457 1.00 24.28 74 ARG B CA 1
ATOM 2895 C C . ARG B 1 89 ? 16.141 -5.888 44.969 1.00 23.79 74 ARG B C 1
ATOM 2896 O O . ARG B 1 89 ? 16.495 -4.713 44.926 1.00 24.50 74 ARG B O 1
ATOM 2904 N N . GLY B 1 90 ? 14.967 -6.260 45.459 1.00 22.49 75 GLY B N 1
ATOM 2905 C CA . GLY B 1 90 ? 13.978 -5.259 45.880 1.00 21.15 75 GLY B CA 1
ATOM 2906 C C . GLY B 1 90 ? 12.715 -5.372 45.032 1.00 20.43 75 GLY B C 1
ATOM 2907 O O . GLY B 1 90 ? 12.577 -6.337 44.227 1.00 20.51 75 GLY B O 1
ATOM 2908 N N . GLY B 1 91 ? 11.805 -4.416 45.217 1.00 19.96 76 GLY B N 1
ATOM 2909 C CA . GLY B 1 91 ? 10.512 -4.414 44.510 1.00 21.43 76 GLY B CA 1
ATOM 2910 C C . GLY B 1 91 ? 9.695 -5.655 44.839 1.00 20.54 76 GLY B C 1
ATOM 2911 O O . GLY B 1 91 ? 9.691 -6.145 45.994 1.00 19.38 76 GLY B O 1
ATOM 2912 N N . VAL B 1 92 ? 9.018 -6.187 43.823 1.00 20.50 77 VAL B N 1
ATOM 2913 C CA . VAL B 1 92 ? 8.268 -7.431 43.997 1.00 20.12 77 VAL B CA 1
ATOM 2914 C C . VAL B 1 92 ? 8.744 -8.467 43.026 1.00 19.42 77 VAL B C 1
ATOM 2915 O O . VAL B 1 92 ? 8.219 -8.570 41.934 1.00 20.35 77 VAL B O 1
ATOM 2919 N N . PRO B 1 93 ? 9.792 -9.237 43.374 1.00 19.99 78 PRO B N 1
ATOM 2920 C CA . PRO B 1 93 ? 10.209 -10.263 42.446 1.00 19.34 78 PRO B CA 1
ATOM 2921 C C . PRO B 1 93 ? 9.111 -11.326 42.302 1.00 20.15 78 PRO B C 1
ATOM 2922 O O . PRO B 1 93 ? 8.419 -11.630 43.269 1.00 19.75 78 PRO B O 1
ATOM 2926 N N . ILE B 1 94 ? 8.943 -11.817 41.095 1.00 20.35 79 ILE B N 1
ATOM 2927 C CA . ILE B 1 94 ? 7.955 -12.872 40.807 1.00 20.99 79 ILE B CA 1
ATOM 2928 C C . ILE B 1 94 ? 8.776 -14.133 40.780 1.00 21.00 79 ILE B C 1
ATOM 2929 O O . ILE B 1 94 ? 9.609 -14.318 39.879 1.00 22.30 79 ILE B O 1
ATOM 2934 N N . CYS B 1 95 ? 8.539 -15.002 41.761 1.00 21.81 80 CYS B N 1
ATOM 2935 C CA . CYS B 1 95 ? 9.279 -16.242 41.883 1.00 21.63 80 CYS B CA 1
ATOM 2936 C C . CYS B 1 95 ? 8.393 -17.355 41.285 1.00 20.42 80 CYS B C 1
ATOM 2937 O O . CYS B 1 95 ? 7.363 -17.695 41.872 1.00 20.16 80 CYS B O 1
ATOM 2940 N N . TRP B 1 96 ? 8.779 -17.882 40.122 1.00 20.79 81 TRP B N 1
ATOM 2941 C CA . TRP B 1 96 ? 7.966 -18.771 39.367 1.00 22.48 81 TRP B CA 1
ATOM 2942 C C . TRP B 1 96 ? 8.798 -19.432 38.296 1.00 23.16 81 TRP B C 1
ATOM 2943 O O . TRP B 1 96 ? 9.648 -18.777 37.698 1.00 23.81 81 TRP B O 1
ATOM 2954 N N . PRO B 1 97 ? 8.575 -20.758 38.024 1.00 24.44 82 PRO B N 1
ATOM 2955 C CA . PRO B 1 97 ? 7.569 -21.639 38.583 1.00 23.68 82 PRO B CA 1
ATOM 2956 C C . PRO B 1 97 ? 8.009 -22.505 39.799 1.00 25.51 82 PRO B C 1
ATOM 2957 O O . PRO B 1 97 ? 7.376 -23.549 40.043 1.00 24.33 82 PRO B O 1
ATOM 2961 N N . TRP B 1 98 ? 9.056 -22.089 40.511 1.00 24.64 83 TRP B N 1
ATOM 2962 C CA . TRP B 1 98 ? 9.388 -22.641 41.832 1.00 27.65 83 TRP B CA 1
ATOM 2963 C C . TRP B 1 98 ? 9.793 -21.544 42.787 1.00 27.90 83 TRP B C 1
ATOM 2964 O O . TRP B 1 98 ? 10.345 -20.514 42.348 1.00 27.57 83 TRP B O 1
ATOM 2975 N N . PHE B 1 99 ? 9.485 -21.742 44.072 1.00 28.48 84 PHE B N 1
ATOM 2976 C CA . PHE B 1 99 ? 9.886 -20.810 45.127 1.00 30.79 84 PHE B CA 1
ATOM 2977 C C . PHE B 1 99 ? 11.096 -21.426 45.869 1.00 32.89 84 PHE B C 1
ATOM 2978 O O . PHE B 1 99 ? 11.088 -22.612 46.217 1.00 33.55 84 PHE B O 1
ATOM 2986 N N . GLY B 1 100 ? 12.123 -20.632 46.126 1.00 34.23 85 GLY B N 1
ATOM 2987 C CA . GLY B 1 100 ? 13.342 -21.175 46.780 1.00 36.28 85 GLY B CA 1
ATOM 2988 C C . GLY B 1 100 ? 14.209 -22.021 45.861 1.00 37.15 85 GLY B C 1
ATOM 2989 O O . GLY B 1 100 ? 14.103 -21.900 44.657 1.00 35.83 85 GLY B O 1
ATOM 2990 N N . PRO B 1 101 ? 15.113 -22.859 46.438 1.00 39.35 86 PRO B N 1
ATOM 2991 C CA . PRO B 1 101 ? 16.054 -23.722 45.693 1.00 40.17 86 PRO B CA 1
ATOM 2992 C C . PRO B 1 101 ? 15.383 -24.621 44.679 1.00 41.07 86 PRO B C 1
ATOM 2993 O O . PRO B 1 101 ? 14.316 -25.186 44.964 1.00 39.87 86 PRO B O 1
ATOM 2997 N N . ALA B 1 102 ? 15.988 -24.731 43.496 1.00 42.09 87 ALA B N 1
ATOM 2998 C CA . ALA B 1 102 ? 15.396 -25.506 42.412 1.00 44.94 87 ALA B CA 1
ATOM 2999 C C . ALA B 1 102 ? 15.312 -26.999 42.734 1.00 47.33 87 ALA B C 1
ATOM 3000 O O . ALA B 1 102 ? 16.093 -27.515 43.562 1.00 47.55 87 ALA B O 1
ATOM 3002 N N . ALA B 1 103 ? 14.352 -27.668 42.080 1.00 49.85 88 ALA B N 1
ATOM 3003 C CA . ALA B 1 103 ? 14.197 -29.143 42.129 1.00 52.13 88 ALA B CA 1
ATOM 3004 C C . ALA B 1 103 ? 15.561 -29.828 42.258 1.00 53.67 88 ALA B C 1
ATOM 3005 O O . ALA B 1 103 ? 15.732 -30.751 43.062 1.00 54.42 88 ALA B O 1
ATOM 3006 N N . GLN B 1 104 ? 16.536 -29.366 41.482 1.00 54.47 89 GLN B N 1
ATOM 3007 C CA . GLN B 1 104 ? 17.927 -29.792 41.656 1.00 55.31 89 GLN B CA 1
ATOM 3008 C C . GLN B 1 104 ? 18.717 -29.489 40.402 1.00 55.91 89 GLN B C 1
ATOM 3009 O O . GLN B 1 104 ? 18.141 -29.436 39.307 1.00 55.53 89 GLN B O 1
ATOM 3010 N N . GLN B 1 105 ? 20.033 -29.291 40.563 1.00 56.29 90 GLN B N 1
ATOM 3011 C CA . GLN B 1 105 ? 20.938 -29.162 39.414 1.00 56.66 90 GLN B CA 1
ATOM 3012 C C . GLN B 1 105 ? 21.682 -27.819 39.403 1.00 57.10 90 GLN B C 1
ATOM 3013 O O . GLN B 1 105 ? 22.073 -27.293 40.470 1.00 57.50 90 GLN B O 1
ATOM 3014 N N . GLY B 1 106 ? 21.876 -27.267 38.202 1.00 56.30 91 GLY B N 1
ATOM 3015 C CA . GLY B 1 106 ? 22.508 -25.943 38.054 1.00 55.34 91 GLY B CA 1
ATOM 3016 C C . GLY B 1 106 ? 21.514 -24.795 38.195 1.00 53.93 91 GLY B C 1
ATOM 3017 O O . GLY B 1 106 ? 21.906 -23.613 38.300 1.00 55.15 91 GLY B O 1
ATOM 3018 N N . LEU B 1 107 ? 20.230 -25.152 38.196 1.00 51.79 92 LEU B N 1
ATOM 3019 C CA . LEU B 1 107 ? 19.117 -24.202 38.146 1.00 48.56 92 LEU B CA 1
ATOM 3020 C C . LEU B 1 107 ? 19.042 -23.265 39.368 1.00 46.92 92 LEU B C 1
ATOM 3021 O O . LEU B 1 107 ? 19.330 -23.689 40.501 1.00 46.52 92 LEU B O 1
ATOM 3024 N N . PRO B 1 108 ? 18.661 -21.980 39.142 1.00 44.48 93 PRO B N 1
ATOM 3025 C CA . PRO B 1 108 ? 18.687 -20.994 40.221 1.00 42.61 93 PRO B CA 1
ATOM 3026 C C . PRO B 1 108 ? 17.497 -21.120 41.165 1.00 40.61 93 PRO B C 1
ATOM 3027 O O . PRO B 1 108 ? 16.523 -21.812 40.860 1.00 40.28 93 PRO B O 1
ATOM 3031 N N . SER B 1 109 ? 17.583 -20.447 42.305 1.00 38.07 94 SER B N 1
ATOM 3032 C CA . SER B 1 109 ? 16.462 -20.435 43.217 1.00 37.21 94 SER B CA 1
ATOM 3033 C C . SER B 1 109 ? 15.402 -19.430 42.712 1.00 34.46 94 SER B C 1
ATOM 3034 O O . SER B 1 109 ? 15.730 -18.577 41.850 1.00 33.34 94 SER B O 1
ATOM 3037 N N . HIS B 1 110 ? 14.170 -19.557 43.226 1.00 31.82 95 HIS B N 1
ATOM 3038 C CA . HIS B 1 110 ? 13.028 -18.686 42.869 1.00 30.44 95 HIS B CA 1
ATOM 3039 C C . HIS B 1 110 ? 12.726 -18.645 41.390 1.00 29.68 95 HIS B C 1
ATOM 3040 O O . HIS B 1 110 ? 12.370 -17.573 40.854 1.00 31.31 95 HIS B O 1
ATOM 3047 N N . GLY B 1 111 ? 12.925 -19.767 40.704 1.00 28.00 96 GLY B N 1
ATOM 3048 C CA . GLY B 1 111 ? 12.492 -19.946 39.314 1.00 27.28 96 GLY B CA 1
ATOM 3049 C C . GLY B 1 111 ? 13.292 -19.202 38.260 1.00 26.84 96 GLY B C 1
ATOM 3050 O O . GLY B 1 111 ? 14.485 -18.882 38.459 1.00 28.54 96 GLY B O 1
ATOM 3051 N N . PHE B 1 112 ? 12.653 -18.931 37.132 1.00 26.71 97 PHE B N 1
ATOM 3052 C CA . PHE B 1 112 ? 13.303 -18.202 36.037 1.00 26.35 97 PHE 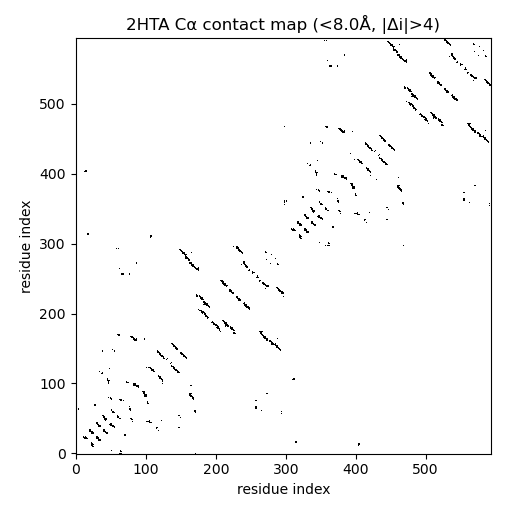B CA 1
ATOM 3053 C C . PHE B 1 112 ? 12.471 -17.011 35.505 1.00 26.10 97 PHE B C 1
ATOM 3054 O O . PHE B 1 112 ? 12.970 -16.263 34.684 1.00 25.14 97 PHE B O 1
ATOM 3062 N N . ALA B 1 113 ? 11.212 -16.855 35.945 1.00 24.65 98 ALA B N 1
ATOM 3063 C CA . ALA B 1 113 ? 10.359 -15.717 35.443 1.00 24.87 98 ALA B CA 1
ATOM 3064 C C . ALA B 1 113 ? 11.012 -14.358 35.716 1.00 24.63 98 ALA B C 1
ATOM 3065 O O . ALA B 1 113 ? 10.914 -13.448 34.899 1.00 24.23 98 ALA B O 1
ATOM 3067 N N . ARG B 1 114 ? 11.707 -14.236 36.856 1.00 23.61 99 ARG B N 1
ATOM 3068 C CA . ARG B 1 114 ? 12.352 -12.972 37.253 1.00 23.52 99 ARG B CA 1
ATOM 3069 C C . ARG B 1 114 ? 13.612 -12.618 36.437 1.00 22.89 99 ARG B C 1
ATOM 3070 O O . ARG B 1 114 ? 14.120 -11.510 36.532 1.00 22.14 99 ARG B O 1
ATOM 3078 N N . ASN B 1 115 ? 14.086 -13.550 35.616 1.00 22.74 100 ASN B N 1
ATOM 3079 C CA . ASN B 1 115 ? 15.322 -13.349 34.859 1.00 24.25 100 ASN B CA 1
ATOM 3080 C C . ASN B 1 115 ? 15.082 -13.089 33.390 1.00 23.56 100 ASN B C 1
ATOM 3081 O O . ASN B 1 115 ? 16.003 -12.775 32.670 1.00 24.16 100 ASN B O 1
ATOM 3086 N N . LEU B 1 116 ? 13.853 -13.262 32.925 1.00 22.27 101 LEU B N 1
ATOM 3087 C CA . LEU B 1 116 ? 13.585 -13.188 31.510 1.00 21.99 101 LEU B CA 1
ATOM 3088 C C . LEU B 1 116 ? 12.759 -11.940 31.173 1.00 22.76 101 LEU B C 1
ATOM 3089 O O . LEU B 1 116 ? 11.994 -11.442 32.010 1.00 22.78 101 LEU B O 1
ATOM 3094 N N . PRO B 1 117 ? 12.866 -11.474 29.919 1.00 23.70 102 PRO B N 1
ATOM 3095 C CA . PRO B 1 117 ? 12.062 -10.291 29.521 1.00 23.61 102 PRO B CA 1
ATOM 3096 C C . PRO B 1 117 ? 10.601 -10.694 29.243 1.00 23.49 102 PRO B C 1
ATOM 3097 O O . PRO B 1 117 ? 10.357 -11.699 28.564 1.00 24.54 102 PRO B O 1
ATOM 3101 N N . TRP B 1 118 ? 9.663 -9.929 29.784 1.00 22.14 103 TRP B N 1
ATOM 3102 C CA . TRP B 1 118 ? 8.238 -10.111 29.494 1.00 21.35 103 TRP B CA 1
ATOM 3103 C C . TRP B 1 118 ? 7.833 -8.942 28.570 1.00 22.13 103 TRP B C 1
ATOM 3104 O O . TRP B 1 118 ? 8.502 -7.883 28.574 1.00 22.45 103 TRP B O 1
ATOM 3115 N N . ALA B 1 119 ? 6.735 -9.135 27.844 1.00 21.62 104 ALA B N 1
ATOM 3116 C CA . ALA B 1 119 ? 6.206 -8.119 26.923 1.00 21.44 104 ALA B CA 1
ATOM 3117 C C . ALA B 1 119 ? 5.155 -7.316 27.687 1.00 21.92 104 ALA B C 1
ATOM 3118 O O . ALA B 1 119 ? 4.468 -7.851 28.563 1.00 20.56 104 ALA B O 1
ATOM 3120 N N . LEU B 1 120 ? 5.005 -6.039 27.340 1.00 21.06 105 LEU B N 1
ATOM 3121 C CA . LEU B 1 120 ? 3.981 -5.240 27.947 1.00 21.46 105 LEU B CA 1
ATOM 3122 C C . LEU B 1 120 ? 2.838 -5.366 26.942 1.00 22.10 105 LEU B C 1
ATOM 3123 O O . LEU B 1 120 ? 2.894 -4.801 25.824 1.00 20.60 105 LEU B O 1
ATOM 3128 N N . LYS B 1 121 ? 1.828 -6.154 27.334 1.00 21.81 106 LYS B N 1
ATOM 3129 C CA . LYS B 1 121 ? 0.778 -6.568 26.404 1.00 23.39 106 LYS B CA 1
ATOM 3130 C C . LYS B 1 121 ? -0.408 -5.594 26.341 1.00 22.90 106 LYS B C 1
ATOM 3131 O O . LYS B 1 121 ? -1.061 -5.450 25.304 1.00 23.47 106 LYS B O 1
ATOM 3137 N N . ALA B 1 122 ? -0.767 -5.003 27.464 1.00 23.00 107 ALA B N 1
ATOM 3138 C CA . ALA B 1 122 ? -1.925 -4.133 27.503 1.00 22.97 107 ALA B CA 1
ATOM 3139 C C . ALA B 1 122 ? -1.732 -3.158 28.622 1.00 23.59 107 ALA B C 1
ATOM 3140 O O . ALA B 1 122 ? -0.969 -3.408 29.571 1.00 22.23 107 ALA B O 1
ATOM 3142 N N . HIS B 1 123 ? -2.409 -2.029 28.532 1.00 22.60 108 HIS B N 1
ATOM 3143 C CA . HIS B 1 123 ? -2.450 -1.116 29.645 1.00 22.56 108 HIS B CA 1
ATOM 3144 C C . HIS B 1 123 ? -3.626 -0.188 29.432 1.00 24.67 108 HIS B C 1
ATOM 3145 O O . HIS B 1 123 ? -4.112 -0.061 28.303 1.00 25.09 108 HIS B O 1
ATOM 3152 N N . ASN B 1 124 ? -4.060 0.433 30.502 1.00 24.71 109 ASN B N 1
ATOM 3153 C CA . ASN B 1 124 ? -5.039 1.489 30.398 1.00 27.34 109 ASN B CA 1
ATOM 3154 C C . ASN B 1 124 ? -4.865 2.450 31.548 1.00 27.18 109 ASN B C 1
ATOM 3155 O O . ASN B 1 124 ? -4.224 2.119 32.536 1.00 26.08 109 ASN B O 1
ATOM 3160 N N . GLU B 1 125 ? -5.404 3.665 31.422 1.00 25.76 110 GLU B N 1
ATOM 3161 C CA . GLU B 1 125 ? -5.245 4.614 32.497 1.00 25.77 110 GLU B CA 1
ATOM 3162 C C . GLU B 1 125 ? -6.513 5.445 32.682 1.00 27.08 110 GLU B C 1
ATOM 3163 O O . GLU B 1 125 ? -7.272 5.597 31.727 1.00 26.81 110 GLU B O 1
ATOM 3169 N N . ASP B 1 126 ? -6.706 5.993 33.870 1.00 27.91 111 ASP B N 1
ATOM 3170 C CA . ASP B 1 126 ? -7.794 6.954 34.091 1.00 29.96 111 ASP B CA 1
ATOM 3171 C C . ASP B 1 126 ? -7.350 7.929 35.171 1.00 30.37 111 ASP B C 1
ATOM 3172 O O . ASP B 1 126 ? -6.139 8.004 35.453 1.00 30.54 111 ASP B O 1
ATOM 3177 N N . ASP B 1 127 ? -8.282 8.686 35.778 1.00 29.89 112 ASP B N 1
ATOM 3178 C CA . ASP B 1 127 ? -7.856 9.651 36.798 1.00 30.68 112 ASP B CA 1
ATOM 3179 C C . ASP B 1 127 ? -7.357 9.039 38.091 1.00 29.52 112 ASP B C 1
ATOM 3180 O O . ASP B 1 127 ? -6.700 9.715 38.893 1.00 29.74 112 ASP B O 1
ATOM 3185 N N . ASN B 1 128 ? -7.704 7.774 38.300 1.00 28.57 113 ASN B N 1
ATOM 3186 C CA . ASN B 1 128 ? -7.263 7.072 39.493 1.00 28.47 113 ASN B CA 1
ATOM 3187 C C . ASN B 1 128 ? -5.871 6.395 39.399 1.00 27.15 113 ASN B C 1
ATOM 3188 O O . ASN B 1 128 ? -5.186 6.211 40.418 1.00 26.44 113 ASN B O 1
ATOM 3193 N N . GLY B 1 129 ? -5.462 6.008 38.205 1.00 26.28 114 GLY B N 1
ATOM 3194 C CA . GLY B 1 129 ? -4.156 5.361 38.091 1.00 26.11 114 GLY B CA 1
ATOM 3195 C C . GLY B 1 129 ? -4.000 4.607 36.801 1.00 25.31 114 GLY B C 1
ATOM 3196 O O . GLY B 1 129 ? -4.634 4.948 35.814 1.00 24.47 114 GLY B O 1
ATOM 3197 N N . VAL B 1 130 ? -3.161 3.567 36.811 1.00 24.24 115 VAL B N 1
ATOM 3198 C CA . VAL B 1 130 ? -2.804 2.841 35.600 1.00 23.50 115 VAL B CA 1
ATOM 3199 C C . VAL B 1 130 ? -2.927 1.333 35.847 1.00 24.96 115 VAL B C 1
ATOM 3200 O O . VAL B 1 130 ? -2.640 0.872 36.948 1.00 24.20 115 VAL B O 1
ATOM 3204 N N . MET B 1 131 ? -3.330 0.603 34.805 1.00 24.76 116 MET B N 1
ATOM 3205 C CA . MET B 1 131 ? -3.355 -0.866 34.782 1.00 24.17 116 MET B CA 1
ATOM 3206 C C . MET B 1 131 ? -2.381 -1.278 33.724 1.00 22.87 116 MET B C 1
ATOM 3207 O O . MET B 1 131 ? -2.353 -0.681 32.633 1.00 22.31 116 MET B O 1
ATOM 3212 N N . LEU B 1 132 ? -1.609 -2.329 34.010 1.00 21.07 117 LEU B N 1
ATOM 3213 C CA . LEU B 1 132 ? -0.666 -2.869 33.063 1.00 19.85 117 LEU B CA 1
ATOM 3214 C C . LEU B 1 132 ? -0.752 -4.378 33.091 1.00 20.91 117 LEU B C 1
ATOM 3215 O O . LEU B 1 132 ? -0.944 -4.992 34.169 1.00 20.87 117 LEU B O 1
ATOM 3220 N N . THR B 1 133 ? -0.522 -4.975 31.931 1.00 20.04 118 THR B N 1
ATOM 3221 C CA . THR B 1 133 ? -0.494 -6.428 31.833 1.00 19.97 118 THR B CA 1
ATOM 3222 C C . THR B 1 133 ? 0.730 -6.847 31.123 1.00 19.86 118 THR B C 1
ATOM 3223 O O . THR B 1 133 ? 0.951 -6.452 29.964 1.00 20.66 118 THR B O 1
ATOM 3227 N N . PHE B 1 134 ? 1.542 -7.666 31.793 1.00 19.02 119 PHE B N 1
ATOM 3228 C CA . PHE B 1 134 ? 2.783 -8.197 31.210 1.00 18.81 119 PHE B CA 1
ATOM 3229 C C . PHE B 1 134 ? 2.564 -9.689 30.919 1.00 19.80 119 PHE B C 1
ATOM 3230 O O . PHE B 1 134 ? 1.825 -10.340 31.640 1.00 19.26 119 PHE B O 1
ATOM 3238 N N . GLU B 1 135 ? 3.246 -10.185 29.892 1.00 20.94 120 GLU B N 1
ATOM 3239 C CA . GLU B 1 135 ? 3.150 -11.593 29.485 1.00 21.69 120 GLU B CA 1
ATOM 3240 C C . GLU B 1 135 ? 4.499 -12.236 29.245 1.00 21.58 120 GLU B C 1
ATOM 3241 O O . GLU B 1 135 ? 5.366 -11.682 28.556 1.00 21.39 120 GLU B O 1
ATOM 3247 N N . LEU B 1 136 ? 4.648 -13.453 29.769 1.00 22.44 121 LEU B N 1
ATOM 3248 C CA . LEU B 1 136 ? 5.825 -14.287 29.483 1.00 22.62 121 LEU B CA 1
ATOM 3249 C C . LEU B 1 136 ? 5.334 -15.641 28.940 1.00 24.29 121 LEU B C 1
ATOM 3250 O O . LEU B 1 136 ? 4.373 -16.186 29.468 1.00 23.05 121 LEU B O 1
ATOM 3255 N N . GLN B 1 137 ? 5.975 -16.133 27.879 1.00 25.73 122 GLN B N 1
ATOM 3256 C CA . GLN B 1 137 ? 5.624 -17.437 27.317 1.00 29.14 122 GLN B CA 1
ATOM 3257 C C . GLN B 1 137 ? 6.871 -18.318 27.167 1.00 29.41 122 GLN B C 1
ATOM 3258 O O . GLN B 1 137 ? 7.974 -17.807 27.143 1.00 30.66 122 GLN B O 1
ATOM 3264 N N . SER B 1 138 ? 6.701 -19.645 27.080 1.00 32.72 123 SER B N 1
ATOM 3265 C CA . SER B 1 138 ? 7.816 -20.569 26.698 1.00 35.81 123 SER B CA 1
ATOM 3266 C C . SER B 1 138 ? 8.104 -20.290 25.216 1.00 37.60 123 SER B C 1
ATOM 3267 O O . SER B 1 138 ? 7.247 -19.702 24.592 1.00 39.01 123 SER B O 1
ATOM 3270 N N . SER B 1 139 ? 9.255 -20.606 24.596 1.00 41.58 124 SER B N 1
ATOM 3271 C CA . SER B 1 139 ? 10.562 -20.806 25.184 1.00 44.17 124 SER B CA 1
ATOM 3272 C C . SER B 1 139 ? 11.063 -22.214 24.824 1.00 46.18 124 SER B C 1
ATOM 3273 O O . SER B 1 139 ? 11.332 -22.999 25.720 1.00 46.77 124 SER B O 1
ATOM 3274 N N . GLU B 1 140 ? 11.177 -22.551 23.536 1.00 47.08 125 GLU B N 1
ATOM 3275 C CA . GLU B 1 140 ? 12.074 -23.671 23.161 1.00 48.61 125 GLU B CA 1
ATOM 3276 C C . GLU B 1 140 ? 13.246 -23.602 24.166 1.00 48.84 125 GLU B C 1
ATOM 3277 O O . GLU B 1 140 ? 13.656 -24.632 24.727 1.00 49.48 125 GLU B O 1
ATOM 3278 N N . ALA B 1 141 ? 13.725 -22.374 24.422 1.00 48.32 126 ALA B N 1
ATOM 3279 C CA . ALA B 1 141 ? 14.775 -22.095 25.408 1.00 47.98 126 ALA B CA 1
ATOM 3280 C C . ALA B 1 141 ? 14.395 -22.414 26.882 1.00 48.50 126 ALA B C 1
ATOM 3281 O O . ALA B 1 141 ? 15.183 -23.039 27.611 1.00 49.12 126 ALA B O 1
ATOM 3283 N N . THR B 1 142 ? 13.204 -22.003 27.333 1.00 47.64 127 THR B N 1
ATOM 3284 C CA . THR B 1 142 ? 12.775 -22.288 28.700 1.00 46.79 127 THR B CA 1
ATOM 3285 C C . THR B 1 142 ? 12.385 -23.763 28.854 1.00 48.12 127 THR B C 1
ATOM 3286 O O . THR B 1 142 ? 12.363 -24.296 29.969 1.00 48.55 127 THR B O 1
ATOM 3290 N N . ARG B 1 143 ? 12.035 -24.388 27.735 1.00 48.74 128 ARG B N 1
ATOM 3291 C CA . ARG B 1 143 ? 11.583 -25.779 27.704 1.00 50.31 128 ARG B CA 1
ATOM 3292 C C . ARG B 1 143 ? 12.755 -26.729 27.924 1.00 51.13 128 ARG B C 1
ATOM 3293 O O . ARG B 1 143 ? 12.569 -27.838 28.430 1.00 51.90 128 ARG B O 1
ATOM 3301 N N . LYS B 1 144 ? 13.955 -26.302 27.526 1.00 52.24 129 LYS B N 1
ATOM 3302 C CA . LYS B 1 144 ? 15.161 -26.800 28.171 1.00 53.50 129 LYS B CA 1
ATOM 3303 C C . LYS B 1 144 ? 15.084 -26.221 29.594 1.00 53.95 129 LYS B C 1
ATOM 3304 O O . LYS B 1 144 ? 14.783 -25.046 29.755 1.00 56.27 129 LYS B O 1
ATOM 3306 N N . TYR B 1 145 ? 15.307 -27.026 30.625 1.00 53.84 130 TYR B N 1
ATOM 3307 C CA . TYR B 1 145 ? 15.249 -26.562 32.044 1.00 52.82 130 TYR B CA 1
ATOM 3308 C C . TYR B 1 145 ? 13.872 -26.379 32.740 1.00 51.39 130 TYR B C 1
ATOM 3309 O O . TYR B 1 145 ? 13.825 -26.055 33.935 1.00 53.14 130 TYR B O 1
ATOM 3318 N N . TRP B 1 146 ? 12.775 -26.574 32.006 1.00 48.60 131 TRP B N 1
ATOM 3319 C CA . TRP B 1 146 ? 11.448 -26.755 32.593 1.00 45.10 131 TRP B CA 1
ATOM 3320 C C . TRP B 1 146 ? 10.562 -27.135 31.437 1.00 44.76 131 TRP B C 1
ATOM 3321 O O . TRP B 1 146 ? 10.135 -26.267 30.645 1.00 44.30 131 TRP B O 1
ATOM 3332 N N . PRO B 1 147 ? 10.283 -28.444 31.303 1.00 44.20 132 PRO B N 1
ATOM 3333 C CA . PRO B 1 147 ? 9.714 -28.931 30.050 1.00 43.25 132 PRO B CA 1
ATOM 3334 C C . PRO B 1 147 ? 8.199 -28.765 29.982 1.00 42.22 132 PRO B C 1
ATOM 3335 O O . PRO B 1 147 ? 7.463 -29.769 29.907 1.00 42.40 132 PRO B O 1
ATOM 3339 N N . HIS B 1 148 ? 7.729 -27.520 29.994 1.00 39.95 133 HIS B N 1
ATOM 3340 C CA . HIS B 1 148 ? 6.296 -27.250 29.948 1.00 38.14 133 HIS B CA 1
ATOM 3341 C C . HIS B 1 148 ? 6.015 -26.018 29.116 1.00 37.51 133 HIS B C 1
ATOM 3342 O O . HIS B 1 148 ? 6.778 -25.041 29.167 1.00 36.16 133 HIS B O 1
ATOM 3349 N N . ASP B 1 149 ? 4.928 -26.074 28.352 1.00 36.76 134 ASP B N 1
ATOM 3350 C CA . ASP B 1 149 ? 4.384 -24.872 27.708 1.00 36.51 134 ASP B CA 1
ATOM 3351 C C . ASP B 1 149 ? 3.651 -24.032 28.744 1.00 34.55 134 ASP B C 1
ATOM 3352 O O . ASP B 1 149 ? 2.984 -24.567 29.640 1.00 33.38 134 ASP B O 1
ATOM 3357 N N . PHE B 1 150 ? 3.735 -22.699 28.620 1.00 32.32 135 PHE B N 1
ATOM 3358 C CA . PHE B 1 150 ? 3.002 -21.846 29.548 1.00 29.11 135 PHE B CA 1
ATOM 3359 C C . PHE B 1 150 ? 2.809 -20.476 28.934 1.00 27.58 135 PHE B C 1
ATOM 3360 O O . PHE B 1 150 ? 3.569 -20.080 28.059 1.00 26.48 135 PHE B O 1
ATOM 3368 N N . THR B 1 151 ? 1.751 -19.819 29.381 1.00 26.75 136 THR B N 1
ATOM 3369 C CA . THR B 1 151 ? 1.596 -18.363 29.259 1.00 25.80 136 THR B CA 1
ATOM 3370 C C . THR B 1 151 ? 1.395 -17.833 30.667 1.00 25.32 136 THR B C 1
ATOM 3371 O O . THR B 1 151 ? 0.470 -18.241 31.376 1.00 24.78 136 THR B O 1
ATOM 3375 N N . LEU B 1 152 ? 2.264 -16.910 31.081 1.00 24.16 137 LEU B N 1
ATOM 3376 C CA . LEU B 1 152 ? 2.209 -16.345 32.443 1.00 23.10 137 LEU B CA 1
ATOM 3377 C C . LEU B 1 152 ? 1.847 -14.862 32.300 1.00 22.61 137 LEU B C 1
ATOM 3378 O O . LEU B 1 152 ? 2.494 -14.194 31.505 1.00 21.46 137 LEU B O 1
ATOM 3383 N N . LEU B 1 153 ? 0.827 -14.391 33.020 1.00 22.07 138 LEU B N 1
ATOM 3384 C CA . LEU B 1 153 ? 0.408 -12.989 32.944 1.00 22.42 138 LEU B CA 1
ATOM 3385 C C . LEU B 1 153 ? 0.608 -12.380 34.308 1.00 21.99 138 LEU B C 1
ATOM 3386 O O . LEU B 1 153 ? 0.335 -13.013 35.318 1.00 22.24 138 LEU B O 1
ATOM 3391 N N . ALA B 1 154 ? 1.101 -11.152 34.346 1.00 20.55 139 ALA B N 1
ATOM 3392 C CA . ALA B 1 154 ? 1.145 -10.401 35.596 1.00 20.08 139 ALA B CA 1
ATOM 3393 C C . ALA B 1 154 ? 0.394 -9.108 35.358 1.00 19.18 139 ALA B C 1
ATOM 3394 O O . ALA B 1 154 ? 0.823 -8.313 34.484 1.00 18.81 139 ALA B O 1
ATOM 3396 N N . ARG B 1 155 ? -0.684 -8.900 36.082 1.00 19.33 140 ARG B N 1
ATOM 3397 C CA . ARG B 1 155 ? -1.519 -7.690 35.919 1.00 20.38 140 ARG B CA 1
ATOM 3398 C C . ARG B 1 155 ? -1.333 -6.827 37.133 1.00 19.78 140 ARG B C 1
ATOM 3399 O O . ARG B 1 155 ? -1.356 -7.344 38.283 1.00 20.47 140 ARG B O 1
ATOM 3407 N N . PHE B 1 156 ? -1.151 -5.523 36.909 1.00 19.13 141 PHE B N 1
ATOM 3408 C CA . PHE B 1 156 ? -0.961 -4.591 37.984 1.00 18.54 141 PHE B CA 1
ATOM 3409 C C . PHE B 1 156 ? -1.967 -3.468 37.880 1.00 19.30 141 PHE B C 1
ATOM 3410 O O . PHE B 1 156 ? -2.200 -3.010 36.786 1.00 21.08 141 PHE B O 1
ATOM 3418 N N . LYS B 1 157 ? -2.479 -2.992 39.008 1.00 20.07 142 LYS B N 1
ATOM 3419 C CA . LYS B 1 157 ? -3.327 -1.769 39.022 1.00 23.33 142 LYS B CA 1
ATOM 3420 C C . LYS B 1 157 ? -2.740 -0.870 40.057 1.00 22.86 142 LYS B C 1
ATOM 3421 O O . LYS B 1 157 ? -2.812 -1.197 41.243 1.00 23.54 142 LYS B O 1
ATOM 3425 N N . VAL B 1 158 ? -2.102 0.230 39.638 1.00 22.97 143 VAL B N 1
ATOM 3426 C CA . VAL B 1 158 ? -1.363 1.074 40.561 1.00 22.94 143 VAL B CA 1
ATOM 3427 C C . VAL B 1 158 ? -2.044 2.449 40.650 1.00 23.67 143 VAL B C 1
ATOM 3428 O O . VAL B 1 158 ? -2.382 3.034 39.637 1.00 24.09 143 VAL B O 1
ATOM 3432 N N . GLY B 1 159 ? -2.248 2.920 41.868 1.00 23.78 144 GLY B N 1
ATOM 3433 C CA . GLY B 1 159 ? -2.874 4.207 42.136 1.00 23.76 144 GLY B CA 1
ATOM 3434 C C . GLY B 1 159 ? -2.712 4.389 43.627 1.00 24.37 144 GLY B C 1
ATOM 3435 O O . GLY B 1 159 ? -1.601 4.276 44.167 1.00 23.89 144 GLY B O 1
ATOM 3436 N N . LYS B 1 160 ? -3.820 4.668 44.307 1.00 23.69 145 LYS B N 1
ATOM 3437 C CA . LYS B 1 160 ? -3.789 4.878 45.766 1.00 24.94 145 LYS B CA 1
ATOM 3438 C C . LYS B 1 160 ? -3.573 3.510 46.440 1.00 23.66 145 LYS B C 1
ATOM 3439 O O . LYS B 1 160 ? -2.975 3.468 47.510 1.00 23.18 145 LYS B O 1
ATOM 3442 N N . THR B 1 161 ? -3.972 2.433 45.764 1.00 22.81 146 THR B N 1
ATOM 3443 C CA . THR B 1 161 ? -3.622 1.091 46.203 1.00 23.20 146 THR B CA 1
ATOM 3444 C C . THR B 1 161 ? -2.810 0.410 45.087 1.00 23.00 146 THR B C 1
ATOM 3445 O O . THR B 1 161 ? -2.606 0.947 43.986 1.00 23.89 146 THR B O 1
ATOM 3449 N N . CYS B 1 162 ? -2.288 -0.760 45.369 1.00 22.42 147 CYS B N 1
ATOM 3450 C CA . CYS B 1 162 ? -1.487 -1.487 44.372 1.00 22.68 147 CYS B CA 1
ATOM 3451 C C . CYS B 1 162 ? -1.946 -2.967 44.319 1.00 22.51 147 CYS B C 1
ATOM 3452 O O . CYS B 1 162 ? -1.793 -3.675 45.300 1.00 23.97 147 CYS B O 1
ATOM 3455 N N . GLU B 1 163 ? -2.503 -3.407 43.199 1.00 21.01 148 GLU B N 1
ATOM 3456 C CA . GLU B 1 163 ? -3.001 -4.758 43.065 1.00 22.84 148 GLU B CA 1
ATOM 3457 C C . GLU B 1 163 ? -2.103 -5.511 42.107 1.00 21.99 148 GLU B C 1
ATOM 3458 O O . GLU B 1 163 ? -1.795 -5.029 40.988 1.00 22.69 148 GLU B O 1
ATOM 3464 N N . ILE B 1 164 ? -1.641 -6.675 42.549 1.00 20.23 149 ILE B N 1
ATOM 3465 C CA . ILE B 1 164 ? -0.769 -7.475 41.745 1.00 20.79 149 ILE B CA 1
ATOM 3466 C C . ILE B 1 164 ? -1.431 -8.824 41.587 1.00 21.86 149 ILE B C 1
ATOM 3467 O O . ILE B 1 164 ? -1.860 -9.397 42.587 1.00 22.02 149 ILE B O 1
ATOM 3472 N N . GLU B 1 165 ? -1.582 -9.287 40.349 1.00 22.67 150 GLU B N 1
ATOM 3473 C CA . GLU B 1 165 ? -2.244 -10.590 40.116 1.00 23.70 150 GLU B CA 1
ATOM 3474 C C . GLU B 1 165 ? -1.409 -11.354 39.137 1.00 23.19 150 GLU B C 1
ATOM 3475 O O . GLU B 1 165 ? -1.250 -10.924 38.006 1.00 23.91 150 GLU B O 1
ATOM 3479 N N . LEU B 1 166 ? -0.967 -12.550 39.520 1.00 22.85 151 LEU B N 1
ATOM 3480 C CA . LEU B 1 166 ? -0.215 -13.437 38.671 1.00 22.93 151 LEU B CA 1
ATOM 3481 C C . LEU B 1 166 ? -1.154 -14.588 38.215 1.00 24.08 151 LEU B C 1
ATOM 3482 O O . LEU B 1 166 ? -1.949 -15.090 39.020 1.00 22.93 151 LEU B O 1
ATOM 3487 N N . GLU B 1 167 ? -1.081 -14.969 36.936 1.00 25.46 152 GLU B N 1
ATOM 3488 C CA . GLU B 1 167 ? -2.019 -15.976 36.377 1.00 27.65 152 GLU B CA 1
ATOM 3489 C C . GLU B 1 167 ? -1.237 -16.863 35.438 1.00 26.75 152 GLU B C 1
ATOM 3490 O O . GLU B 1 167 ? -0.654 -16.382 34.458 1.00 26.08 152 GLU B O 1
ATOM 3496 N N . ALA B 1 168 ? -1.111 -18.162 35.773 1.00 26.05 153 ALA B N 1
ATOM 3497 C CA . ALA B 1 168 ? -0.307 -19.055 34.949 1.00 26.80 153 ALA B CA 1
ATOM 3498 C C . ALA B 1 168 ? -1.204 -19.992 34.149 1.00 28.51 153 ALA B C 1
ATOM 3499 O O . ALA B 1 168 ? -2.077 -20.660 34.737 1.00 28.07 153 ALA B O 1
ATOM 3501 N N . HIS B 1 169 ? -0.990 -20.034 32.833 1.00 28.70 154 HIS B N 1
ATOM 3502 C CA . HIS B 1 169 ? -1.835 -20.793 31.910 1.00 30.25 154 HIS B CA 1
ATOM 3503 C C . HIS B 1 169 ? -1.100 -22.008 31.416 1.00 29.36 154 HIS B C 1
ATOM 3504 O O . HIS B 1 169 ? 0.001 -21.921 30.867 1.00 30.14 154 HIS B O 1
ATOM 3511 N N . GLY B 1 170 ? -1.674 -23.175 31.651 1.00 29.78 155 GLY B N 1
ATOM 3512 C CA . GLY B 1 170 ? -1.101 -24.393 31.069 1.00 29.75 155 GLY B CA 1
ATOM 3513 C C . GLY B 1 170 ? -1.560 -25.590 31.882 1.00 30.26 155 GLY B C 1
ATOM 3514 O O . GLY B 1 170 ? -2.592 -25.540 32.550 1.00 30.64 155 GLY B O 1
ATOM 3515 N N . GLU B 1 171 ? -0.769 -26.632 31.841 1.00 31.42 156 GLU B N 1
ATOM 3516 C CA . GLU B 1 171 ? -1.085 -27.849 32.563 1.00 33.82 156 GLU B CA 1
ATOM 3517 C C . GLU B 1 171 ? 0.190 -28.271 33.284 1.00 32.25 156 GLU B C 1
ATOM 3518 O O . GLU B 1 171 ? 1.085 -28.854 32.684 1.00 34.64 156 GLU B O 1
ATOM 3522 N N . PHE B 1 172 ? 0.278 -27.941 34.574 1.00 32.82 157 PHE B N 1
ATOM 3523 C CA . PHE B 1 172 ? 1.551 -28.084 35.336 1.00 31.35 157 PHE B CA 1
ATOM 3524 C C . PHE B 1 172 ? 1.345 -27.751 36.821 1.00 31.06 157 PHE B C 1
ATOM 3525 O O . PHE B 1 172 ? 0.330 -27.169 37.222 1.00 31.53 157 PHE B O 1
ATOM 3533 N N . ALA B 1 173 ? 2.296 -28.198 37.640 1.00 31.52 158 ALA B N 1
ATOM 3534 C CA . ALA B 1 173 ? 2.339 -27.865 39.048 1.00 31.58 158 ALA B CA 1
ATOM 3535 C C . ALA B 1 173 ? 3.415 -26.807 39.206 1.00 31.51 158 ALA B C 1
ATOM 3536 O O . ALA B 1 173 ? 4.412 -26.778 38.444 1.00 32.39 158 ALA B O 1
ATOM 3538 N N . THR B 1 174 ? 3.230 -25.923 40.183 1.00 31.00 159 THR B N 1
ATOM 3539 C CA . THR B 1 174 ? 4.298 -24.959 40.486 1.00 29.88 159 THR B CA 1
ATOM 3540 C C . THR B 1 174 ? 4.357 -24.690 41.977 1.00 28.06 159 THR B C 1
ATOM 3541 O O . THR B 1 174 ? 3.410 -24.977 42.692 1.00 28.44 159 THR B O 1
ATOM 3545 N N . THR B 1 175 ? 5.474 -24.101 42.431 1.00 25.72 160 THR B N 1
ATOM 3546 C CA . THR B 1 175 ? 5.425 -23.272 43.614 1.00 24.14 160 THR B CA 1
ATOM 3547 C C . THR B 1 175 ? 5.789 -21.840 43.178 1.00 23.16 160 THR B C 1
ATOM 3548 O O . THR B 1 175 ? 6.381 -21.660 42.122 1.00 22.91 160 THR B O 1
ATOM 3552 N N . SER B 1 176 ? 5.377 -20.850 43.965 1.00 23.52 161 SER B N 1
ATOM 3553 C CA . SER B 1 176 ? 5.599 -19.443 43.573 1.00 21.67 161 SER B CA 1
ATOM 3554 C C . SER B 1 176 ? 5.513 -18.438 44.725 1.00 21.73 161 SER B C 1
ATOM 3555 O O . SER B 1 176 ? 5.075 -18.767 45.859 1.00 21.37 161 SER B O 1
ATOM 3558 N N . ALA B 1 177 ? 5.926 -17.188 44.444 1.00 21.62 162 ALA B N 1
ATOM 3559 C CA . ALA B 1 177 ? 5.821 -16.105 45.433 1.00 20.43 162 ALA B CA 1
ATOM 3560 C C . ALA B 1 177 ? 5.811 -14.749 44.740 1.00 19.55 162 ALA B C 1
ATOM 3561 O O . ALA B 1 177 ? 6.388 -14.611 43.670 1.00 20.66 162 ALA B O 1
ATOM 3563 N N . LEU B 1 178 ? 5.136 -13.800 45.378 1.00 19.92 163 LEU B N 1
ATOM 3564 C CA . LEU B 1 178 ? 5.294 -12.360 45.120 1.00 20.22 163 LEU B CA 1
ATOM 3565 C C . LEU B 1 178 ? 6.146 -11.891 46.297 1.00 19.48 163 LEU B C 1
ATOM 3566 O O . LEU B 1 178 ? 5.641 -11.658 47.397 1.00 20.54 163 LEU B O 1
ATOM 3571 N N . HIS B 1 179 ? 7.447 -11.765 46.053 1.00 18.27 164 HIS B N 1
ATOM 3572 C CA . HIS B 1 179 ? 8.451 -11.640 47.139 1.00 19.46 164 HIS B CA 1
ATOM 3573 C C . HIS B 1 179 ? 8.654 -10.187 47.592 1.00 19.57 164 HIS B C 1
ATOM 3574 O O . HIS B 1 179 ? 9.787 -9.666 47.561 1.00 21.98 164 HIS B O 1
ATOM 3581 N N . SER B 1 180 ? 7.585 -9.531 48.013 1.00 19.84 165 SER B N 1
ATOM 3582 C CA . SER B 1 180 ? 7.568 -8.072 48.179 1.00 19.28 165 SER B CA 1
ATOM 3583 C C . SER B 1 180 ? 8.516 -7.545 49.244 1.00 20.82 165 SER B C 1
ATOM 3584 O O . SER B 1 180 ? 8.500 -8.029 50.384 1.00 21.51 165 SER B O 1
ATOM 3587 N N . TYR B 1 181 ? 9.306 -6.536 48.873 1.00 19.79 166 TYR B N 1
ATOM 3588 C CA . TYR B 1 181 ? 10.208 -5.828 49.788 1.00 20.56 166 TYR B CA 1
ATOM 3589 C C . TYR B 1 181 ? 9.537 -4.516 50.174 1.00 21.63 166 TYR B C 1
ATOM 3590 O O . TYR B 1 181 ? 9.363 -3.623 49.325 1.00 22.09 166 TYR B O 1
ATOM 3599 N N . PHE B 1 182 ? 9.080 -4.389 51.422 1.00 21.01 167 PHE B N 1
ATOM 3600 C CA . PHE B 1 182 ? 8.463 -3.119 51.824 1.00 20.90 167 PHE B CA 1
ATOM 3601 C C . PHE B 1 182 ? 9.422 -2.155 52.539 1.00 21.99 167 PHE B C 1
ATOM 3602 O O . PHE B 1 182 ? 10.137 -2.532 53.481 1.00 22.06 167 PHE B O 1
ATOM 3610 N N . ASN B 1 183 ? 9.354 -0.896 52.132 1.00 22.66 168 ASN B N 1
ATOM 3611 C CA . ASN B 1 183 ? 10.201 0.180 52.692 1.00 23.32 168 ASN B CA 1
ATOM 3612 C C . ASN B 1 183 ? 9.755 0.512 54.121 1.00 23.21 168 ASN B C 1
ATOM 3613 O O . ASN B 1 183 ? 8.587 0.735 54.366 1.00 22.50 168 ASN B O 1
ATOM 3618 N N . VAL B 1 184 ? 10.703 0.480 55.076 1.00 23.42 169 VAL B N 1
ATOM 3619 C CA . VAL B 1 184 ? 10.382 0.843 56.474 1.00 24.15 169 VAL B CA 1
ATOM 3620 C C . VAL B 1 184 ? 11.432 1.828 56.984 1.00 24.80 169 VAL B C 1
ATOM 3621 O O . VAL B 1 184 ? 12.531 1.853 56.468 1.00 25.73 169 VAL B O 1
ATOM 3625 N N . GLY B 1 185 ? 11.039 2.634 57.961 1.00 26.97 170 GLY B N 1
ATOM 3626 C CA . GLY B 1 185 ? 11.930 3.578 58.627 1.00 27.73 170 GLY B CA 1
ATOM 3627 C C . GLY B 1 185 ? 13.080 2.878 59.338 1.00 28.48 170 GLY B C 1
ATOM 3628 O O . GLY B 1 185 ? 14.238 3.250 59.174 1.00 28.00 170 GLY B O 1
ATOM 3629 N N . ASP B 1 186 ? 12.782 1.852 60.132 1.00 28.43 171 ASP B N 1
ATOM 3630 C CA . ASP B 1 186 ? 13.824 1.187 60.939 1.00 29.57 171 ASP B CA 1
ATOM 3631 C C . ASP B 1 186 ? 13.268 -0.192 61.282 1.00 28.70 171 ASP B C 1
ATOM 3632 O O . ASP B 1 186 ? 12.227 -0.270 61.943 1.00 27.70 171 ASP B O 1
ATOM 3637 N N . ILE B 1 187 ? 13.941 -1.240 60.815 1.00 28.31 172 ILE B N 1
ATOM 3638 C CA . ILE B 1 187 ? 13.542 -2.640 61.066 1.00 29.29 172 ILE B CA 1
ATOM 3639 C C . ILE B 1 187 ? 13.339 -2.927 62.580 1.00 30.25 172 ILE B C 1
ATOM 3640 O O . ILE B 1 187 ? 12.441 -3.686 62.962 1.00 29.36 172 ILE B O 1
ATOM 3645 N N . ALA B 1 188 ? 14.157 -2.285 63.421 1.00 31.26 173 ALA B N 1
ATOM 3646 C CA . ALA B 1 188 ? 14.097 -2.435 64.898 1.00 32.30 173 ALA B CA 1
ATOM 3647 C C . ALA B 1 188 ? 12.729 -2.014 65.468 1.00 33.14 173 ALA B C 1
ATOM 3648 O O . ALA B 1 188 ? 12.290 -2.532 66.505 1.00 32.90 173 ALA B O 1
ATOM 3650 N N . ASN B 1 189 ? 12.039 -1.102 64.778 1.00 33.78 174 ASN B N 1
ATOM 3651 C CA . ASN B 1 189 ? 10.737 -0.613 65.226 1.00 33.64 174 ASN B CA 1
ATOM 3652 C C . ASN B 1 189 ? 9.580 -1.031 64.285 1.00 34.02 174 ASN B C 1
ATOM 3653 O O . ASN B 1 189 ? 8.675 -0.196 63.992 1.00 35.77 174 ASN B O 1
ATOM 3656 N N . VAL B 1 190 ? 9.667 -2.241 63.752 1.00 30.74 175 VAL B N 1
ATOM 3657 C CA . VAL B 1 190 ? 8.650 -2.815 62.864 1.00 29.03 175 VAL B CA 1
ATOM 3658 C C . VAL B 1 190 ? 8.059 -4.053 63.548 1.00 28.65 175 VAL B C 1
ATOM 3659 O O . VAL B 1 190 ? 8.787 -4.860 64.149 1.00 28.34 175 VAL B O 1
ATOM 3663 N N . LYS B 1 191 ? 6.736 -4.181 63.460 1.00 27.58 176 LYS B N 1
ATOM 3664 C CA . LYS B 1 191 ? 6.099 -5.478 63.751 1.00 27.68 176 LYS B CA 1
ATOM 3665 C C . LYS B 1 191 ? 5.092 -5.730 62.665 1.00 26.13 176 LYS B C 1
ATOM 3666 O O . LYS B 1 191 ? 4.520 -4.777 62.093 1.00 25.27 176 LYS B O 1
ATOM 3672 N N . VAL B 1 192 ? 4.897 -7.003 62.347 1.00 24.42 177 VAL B N 1
ATOM 3673 C CA . VAL B 1 192 ? 3.915 -7.396 61.353 1.00 23.81 177 VAL B CA 1
ATOM 3674 C C . VAL B 1 192 ? 2.820 -8.201 62.059 1.00 24.38 177 VAL B C 1
ATOM 3675 O O . VAL B 1 192 ? 3.100 -9.189 62.739 1.00 24.31 177 VAL B O 1
ATOM 3679 N N . SER B 1 193 ? 1.583 -7.758 61.936 1.00 23.77 178 SER B N 1
ATOM 3680 C CA . SER B 1 193 ? 0.471 -8.505 62.555 1.00 24.83 178 SER B CA 1
ATOM 3681 C C . SER B 1 193 ? -0.349 -9.237 61.505 1.00 24.27 178 SER B C 1
ATOM 3682 O O . SER B 1 193 ? -0.069 -9.129 60.294 1.00 24.03 178 SER B O 1
ATOM 3685 N N . GLY B 1 194 ? -1.338 -10.034 61.939 1.00 23.62 179 GLY B N 1
ATOM 3686 C CA . GLY B 1 194 ? -2.154 -10.821 61.025 1.00 23.47 179 GLY B CA 1
ATOM 3687 C C . GLY B 1 194 ? -1.558 -12.131 60.553 1.00 24.26 179 GLY B C 1
ATOM 3688 O O . GLY B 1 194 ? -2.048 -12.717 59.569 1.00 25.22 179 GLY B O 1
ATOM 3689 N N . LEU B 1 195 ? -0.503 -12.618 61.232 1.00 23.94 180 LEU B N 1
ATOM 3690 C CA . LEU B 1 195 ? 0.263 -13.753 60.711 1.00 22.89 180 LEU B CA 1
ATOM 3691 C C . LEU B 1 195 ? -0.154 -15.131 61.213 1.00 23.95 180 LEU B C 1
ATOM 3692 O O . LEU B 1 195 ? 0.422 -16.156 60.838 1.00 21.93 180 LEU B O 1
ATOM 3697 N N . GLY B 1 196 ? -1.221 -15.158 62.011 1.00 25.05 181 GLY B N 1
ATOM 3698 C CA . GLY B 1 196 ? -1.807 -16.427 62.414 1.00 23.94 181 GLY B CA 1
ATOM 3699 C C . GLY B 1 196 ? -1.078 -17.023 63.611 1.00 24.57 181 GLY B C 1
ATOM 3700 O O . GLY B 1 196 ? -0.666 -16.317 64.531 1.00 23.79 181 GLY B O 1
ATOM 3701 N N . ASP B 1 197 ? -0.944 -18.341 63.599 1.00 24.49 182 ASP B N 1
ATOM 3702 C CA . ASP B 1 197 ? -0.316 -19.065 64.716 1.00 24.90 182 ASP B CA 1
ATOM 3703 C C . ASP B 1 197 ? 0.931 -19.839 64.304 1.00 23.76 182 ASP B C 1
ATOM 3704 O O . ASP B 1 197 ? 2.050 -19.440 64.659 1.00 24.80 182 ASP B O 1
ATOM 3709 N N . ARG B 1 198 ? 0.768 -20.892 63.512 1.00 22.94 183 ARG B N 1
ATOM 3710 C CA . ARG B 1 198 ? 1.857 -21.812 63.236 1.00 24.47 183 ARG B CA 1
ATOM 3711 C C . ARG B 1 198 ? 2.836 -21.231 62.202 1.00 23.79 183 ARG B C 1
ATOM 3712 O O . ARG B 1 198 ? 2.410 -20.567 61.245 1.00 24.20 183 ARG B O 1
ATOM 3720 N N . PHE B 1 199 ? 4.122 -21.494 62.382 1.00 22.85 184 PHE B N 1
ATOM 3721 C CA . PHE B 1 199 ? 5.120 -21.050 61.388 1.00 22.10 184 PHE B CA 1
ATOM 3722 C C . PHE B 1 199 ? 6.282 -22.026 61.414 1.00 22.94 184 PHE B C 1
ATOM 3723 O O . PHE B 1 199 ? 6.454 -22.785 62.389 1.00 23.02 184 PHE B O 1
ATOM 3731 N N . ILE B 1 200 ? 7.023 -22.076 60.318 1.00 23.17 185 ILE B N 1
ATOM 3732 C CA . ILE B 1 200 ? 8.245 -22.849 60.197 1.00 22.83 185 ILE B CA 1
ATOM 3733 C C . ILE B 1 200 ? 9.366 -21.823 60.188 1.00 23.11 185 ILE B C 1
ATOM 3734 O O . ILE B 1 200 ? 9.331 -20.878 59.382 1.00 21.01 185 ILE B O 1
ATOM 3739 N N . ASP B 1 201 ? 10.348 -22.005 61.075 1.00 23.04 186 ASP B N 1
ATOM 3740 C CA . ASP B 1 201 ? 11.425 -21.046 61.283 1.00 22.26 186 ASP B CA 1
ATOM 3741 C C . ASP B 1 201 ? 12.674 -21.531 60.549 1.00 23.92 186 ASP B C 1
ATOM 3742 O O . ASP B 1 201 ? 13.359 -22.424 61.017 1.00 22.32 186 ASP B O 1
ATOM 3747 N N . LYS B 1 202 ? 12.974 -20.915 59.401 1.00 24.30 187 LYS B N 1
ATOM 3748 C CA . LYS B 1 202 ? 14.056 -21.368 58.553 1.00 25.21 187 LYS B CA 1
ATOM 3749 C C . LYS B 1 202 ? 15.428 -20.960 59.077 1.00 25.34 187 LYS B C 1
ATOM 3750 O O . LYS B 1 202 ? 16.431 -21.538 58.676 1.00 25.88 187 LYS B O 1
ATOM 3756 N N . VAL B 1 203 ? 15.462 -19.965 59.956 1.00 24.16 188 VAL B N 1
ATOM 3757 C CA . VAL B 1 203 ? 16.668 -19.581 60.628 1.00 24.65 188 VAL B CA 1
ATOM 3758 C C . VAL B 1 203 ? 17.013 -20.704 61.621 1.00 25.48 188 VAL B C 1
ATOM 3759 O O . VAL B 1 203 ? 18.189 -21.047 61.802 1.00 26.57 188 VAL B O 1
ATOM 3763 N N . ASN B 1 204 ? 15.997 -21.268 62.258 1.00 23.87 189 ASN B N 1
ATOM 3764 C CA . ASN B 1 204 ? 16.233 -22.199 63.384 1.00 24.48 189 ASN B CA 1
ATOM 3765 C C . ASN B 1 204 ? 15.823 -23.615 63.036 1.00 23.69 189 ASN B C 1
ATOM 3766 O O . ASN B 1 204 ? 14.857 -24.147 63.571 1.00 24.64 189 ASN B O 1
ATOM 3771 N N . ASP B 1 205 ? 16.528 -24.206 62.066 1.00 24.01 190 ASP B N 1
ATOM 3772 C CA . ASP B 1 205 ? 16.382 -25.616 61.689 1.00 25.09 190 ASP B CA 1
ATOM 3773 C C . ASP B 1 205 ? 14.967 -26.016 61.199 1.00 24.94 190 ASP B C 1
ATOM 3774 O O . ASP B 1 205 ? 14.603 -27.192 61.293 1.00 25.09 190 ASP B O 1
ATOM 3779 N N . ALA B 1 206 ? 14.194 -25.053 60.695 1.00 24.54 191 ALA B N 1
ATOM 3780 C CA . ALA B 1 206 ? 12.838 -25.336 60.225 1.00 24.61 191 ALA B CA 1
ATOM 3781 C C . ALA B 1 206 ? 12.016 -25.937 61.352 1.00 24.38 191 ALA B C 1
ATOM 3782 O O . ALA B 1 206 ? 11.143 -26.762 61.107 1.00 24.27 191 ALA B O 1
ATOM 3784 N N . LYS B 1 207 ? 12.270 -25.477 62.593 1.00 23.33 192 LYS B N 1
ATOM 3785 C CA . LYS B 1 207 ? 11.419 -25.817 63.756 1.00 22.94 192 LYS B CA 1
ATOM 3786 C C . LYS B 1 207 ? 10.053 -25.209 63.586 1.00 24.07 192 LYS B C 1
ATOM 3787 O O . LYS B 1 207 ? 9.912 -24.106 63.061 1.00 23.47 192 LYS B O 1
ATOM 3793 N N . GLU B 1 208 ? 9.047 -25.916 64.063 1.00 24.20 193 GLU B N 1
ATOM 3794 C CA . GLU B 1 208 ? 7.699 -25.367 64.035 1.00 25.60 193 GLU B CA 1
ATOM 3795 C C . GLU B 1 208 ? 7.490 -24.515 65.303 1.00 23.79 193 GLU B C 1
ATOM 3796 O O . GLU B 1 208 ? 7.642 -25.002 66.440 1.00 23.09 193 GLU B O 1
ATOM 3802 N N . GLY B 1 209 ? 7.145 -23.252 65.113 1.00 22.64 194 GLY B N 1
ATOM 3803 C CA . GLY B 1 209 ? 6.777 -22.403 66.216 1.00 21.75 194 GLY B CA 1
ATOM 3804 C C . GLY B 1 209 ? 5.297 -22.059 66.167 1.00 23.50 194 GLY B C 1
ATOM 3805 O O . GLY B 1 209 ? 4.600 -22.427 65.217 1.00 23.01 194 GLY B O 1
ATOM 3806 N N . VAL B 1 210 ? 4.826 -21.364 67.198 1.00 22.10 195 VAL B N 1
ATOM 3807 C CA . VAL B 1 210 ? 3.424 -20.938 67.296 1.00 22.81 195 VAL B CA 1
ATOM 3808 C C . VAL B 1 210 ? 3.337 -19.591 67.967 1.00 22.38 195 VAL B C 1
ATOM 3809 O O . VAL B 1 210 ? 3.754 -19.465 69.123 1.00 22.22 195 VAL B O 1
ATOM 3813 N N . LEU B 1 211 ? 2.817 -18.598 67.222 1.00 21.03 196 LEU B N 1
ATOM 3814 C CA . LEU B 1 211 ? 2.505 -17.271 67.742 1.00 22.53 196 LEU B CA 1
ATOM 3815 C C . LEU B 1 211 ? 1.140 -17.373 68.391 1.00 22.70 196 LEU B C 1
ATOM 3816 O O . LEU B 1 211 ? 0.311 -18.206 67.998 1.00 21.73 196 LEU B O 1
ATOM 3821 N N . THR B 1 212 ? 0.949 -16.561 69.406 1.00 23.23 197 THR B N 1
ATOM 3822 C CA . THR B 1 212 ? -0.342 -16.520 70.067 1.00 24.65 197 THR B CA 1
ATOM 3823 C C . THR B 1 212 ? -1.138 -15.227 69.795 1.00 25.33 197 THR B C 1
ATOM 3824 O O . THR B 1 212 ? -2.243 -15.049 70.341 1.00 26.69 197 THR B O 1
ATOM 3828 N N . ASP B 1 213 ? -0.584 -14.335 68.982 1.00 26.04 198 ASP B N 1
ATOM 3829 C CA . ASP B 1 213 ? -1.180 -13.023 68.737 1.00 25.79 198 ASP B CA 1
ATOM 3830 C C . ASP B 1 213 ? -1.031 -12.607 67.270 1.00 26.04 198 ASP B C 1
ATOM 3831 O O . ASP B 1 213 ? -1.464 -11.497 66.899 1.00 25.86 198 ASP B O 1
ATOM 3836 N N . GLY B 1 214 ? -0.446 -13.492 66.464 1.00 24.98 199 GLY B N 1
ATOM 3837 C CA . GLY B 1 214 ? -0.174 -13.208 65.052 1.00 24.68 199 GLY B CA 1
ATOM 3838 C C . GLY B 1 214 ? 0.850 -12.116 64.787 1.00 25.02 199 GLY B C 1
ATOM 3839 O O . GLY B 1 214 ? 0.927 -11.617 63.662 1.00 24.05 199 GLY B O 1
ATOM 3840 N N . ILE B 1 215 ? 1.633 -11.721 65.794 1.00 24.74 200 ILE B N 1
ATOM 3841 C CA . ILE B 1 215 ? 2.581 -10.615 65.635 1.00 24.66 200 ILE B CA 1
ATOM 3842 C C . ILE B 1 215 ? 4.072 -11.024 65.632 1.00 26.53 200 ILE B C 1
ATOM 3843 O O . ILE B 1 215 ? 4.560 -11.659 66.602 1.00 23.68 200 ILE B O 1
ATOM 3848 N N . GLN B 1 216 ? 4.788 -10.611 64.566 1.00 24.85 201 GLN B N 1
ATOM 3849 C CA . GLN B 1 216 ? 6.205 -10.922 64.421 1.00 24.92 201 GLN B CA 1
ATOM 3850 C C . GLN B 1 216 ? 7.016 -9.660 64.535 1.00 25.61 201 GLN B C 1
ATOM 3851 O O . GLN B 1 216 ? 6.698 -8.646 63.891 1.00 25.19 201 GLN B O 1
ATOM 3857 N N . THR B 1 217 ? 8.076 -9.693 65.353 1.00 25.47 202 THR B N 1
ATOM 3858 C CA . THR B 1 217 ? 9.048 -8.621 65.318 1.00 25.69 202 THR B CA 1
ATOM 3859 C C . THR B 1 217 ? 10.320 -9.090 64.622 1.00 24.90 202 THR B C 1
ATOM 3860 O O . THR B 1 217 ? 10.525 -10.278 64.432 1.00 25.18 202 THR B O 1
ATOM 3864 N N . PHE B 1 218 ? 11.195 -8.157 64.299 1.00 24.95 203 PHE B N 1
ATOM 3865 C CA . PHE B 1 218 ? 12.342 -8.489 63.491 1.00 24.81 203 PHE B CA 1
ATOM 3866 C C . PHE B 1 218 ? 13.623 -7.886 64.121 1.00 26.11 203 PHE B C 1
ATOM 3867 O O . PHE B 1 218 ? 14.295 -7.097 63.485 1.00 27.05 203 PHE B O 1
ATOM 3875 N N . PRO B 1 219 ? 13.979 -8.285 65.360 1.00 27.05 204 PRO B N 1
ATOM 3876 C CA . PRO B 1 219 ? 15.155 -7.678 66.027 1.00 27.44 204 PRO B CA 1
ATOM 3877 C C . PRO B 1 219 ? 16.478 -8.125 65.409 1.00 27.74 204 PRO B C 1
ATOM 3878 O O . PRO B 1 219 ? 17.507 -7.434 65.528 1.00 29.41 204 PRO B O 1
ATOM 3882 N N . ASP B 1 220 ? 16.432 -9.270 64.744 1.00 27.09 205 ASP B N 1
ATOM 3883 C CA . ASP B 1 220 ? 17.555 -9.903 64.122 1.00 27.27 205 ASP B CA 1
ATOM 3884 C C . ASP B 1 220 ? 17.045 -10.651 62.875 1.00 26.12 205 ASP B C 1
ATOM 3885 O O . ASP B 1 220 ? 15.835 -10.679 62.615 1.00 26.38 205 ASP B O 1
ATOM 3888 N N . ARG B 1 221 ? 17.958 -11.305 62.153 1.00 24.19 206 ARG B N 1
ATOM 3889 C CA . ARG B 1 221 ? 17.586 -12.152 61.012 1.00 24.21 206 ARG B CA 1
ATOM 3890 C C . ARG B 1 221 ? 16.377 -12.990 61.374 1.00 24.54 206 ARG B C 1
ATOM 3891 O O . ARG B 1 221 ? 16.397 -13.779 62.353 1.00 24.08 206 ARG B O 1
ATOM 3899 N N . THR B 1 222 ? 15.376 -12.876 60.518 1.00 23.03 207 THR B N 1
ATOM 3900 C CA . THR B 1 222 ? 14.104 -13.567 60.718 1.00 21.95 207 THR B CA 1
ATOM 3901 C C . THR B 1 222 ? 13.689 -14.154 59.386 1.00 22.02 207 THR B C 1
ATOM 3902 O O . THR B 1 222 ? 13.715 -13.442 58.397 1.00 22.09 207 THR B O 1
ATOM 3906 N N . ASP B 1 223 ? 13.290 -15.422 59.352 1.00 20.97 208 ASP B N 1
ATOM 3907 C CA . ASP B 1 223 ? 12.931 -16.094 58.102 1.00 22.75 208 ASP B CA 1
ATOM 3908 C C . ASP B 1 223 ? 11.874 -17.167 58.383 1.00 22.48 208 ASP B C 1
ATOM 3909 O O . ASP B 1 223 ? 12.199 -18.279 58.808 1.00 21.94 208 ASP B O 1
ATOM 3914 N N . ARG B 1 224 ? 10.608 -16.799 58.173 1.00 22.17 209 ARG B N 1
ATOM 3915 C CA . ARG B 1 224 ? 9.489 -17.631 58.690 1.00 21.00 209 ARG B CA 1
ATOM 3916 C C . ARG B 1 224 ? 8.399 -17.822 57.683 1.00 21.02 209 ARG B C 1
ATOM 3917 O O . ARG B 1 224 ? 8.017 -16.876 56.999 1.00 21.22 209 ARG B O 1
ATOM 3925 N N . VAL B 1 225 ? 7.942 -19.066 57.582 1.00 20.42 210 VAL B N 1
ATOM 3926 C CA . VAL B 1 225 ? 6.836 -19.432 56.702 1.00 21.38 210 VAL B CA 1
ATOM 3927 C C . VAL B 1 225 ? 5.577 -19.612 57.547 1.00 22.40 210 VAL B C 1
ATOM 3928 O O . VAL B 1 225 ? 5.478 -20.596 58.330 1.00 23.10 210 VAL B O 1
ATOM 3932 N N . TYR B 1 226 ? 4.606 -18.710 57.362 1.00 21.85 211 TYR B N 1
ATOM 3933 C CA . TYR B 1 226 ? 3.380 -18.706 58.169 1.00 21.61 211 TYR B CA 1
ATOM 3934 C C . TYR B 1 226 ? 2.358 -19.605 57.512 1.00 22.49 211 TYR B C 1
ATOM 3935 O O . TYR B 1 226 ? 2.076 -19.489 56.320 1.00 20.95 211 TYR B O 1
ATOM 3944 N N . LEU B 1 227 ? 1.818 -20.526 58.307 1.00 22.61 212 LEU B N 1
ATOM 3945 C CA . LEU B 1 227 ? 0.987 -21.637 57.776 1.00 23.47 212 LEU B CA 1
ATOM 3946 C C . LEU B 1 227 ? -0.517 -21.374 57.879 1.00 22.95 212 LEU B C 1
ATOM 3947 O O . LEU B 1 227 ? -1.280 -21.915 57.078 1.00 24.68 212 LEU B O 1
ATOM 3952 N N . ASN B 1 228 ? -0.929 -20.522 58.791 1.00 23.54 213 ASN B N 1
ATOM 3953 C CA . ASN B 1 228 ? -2.357 -20.146 58.906 1.00 23.95 213 ASN B CA 1
ATOM 3954 C C . ASN B 1 228 ? -2.490 -18.622 58.996 1.00 23.41 213 ASN B C 1
ATOM 3955 O O . ASN B 1 228 ? -3.070 -18.091 59.962 1.00 21.71 213 ASN B O 1
ATOM 3960 N N . PRO B 1 229 ? -1.919 -17.901 58.019 1.00 22.45 214 PRO B N 1
ATOM 3961 C CA . PRO B 1 229 ? -1.951 -16.456 58.116 1.00 22.56 214 PRO B CA 1
ATOM 3962 C C . PRO B 1 229 ? -3.362 -15.919 57.846 1.00 23.27 214 PRO B C 1
ATOM 3963 O O . PRO B 1 229 ? -4.146 -16.621 57.222 1.00 23.19 214 PRO B O 1
ATOM 3967 N N . GLU B 1 230 ? -3.658 -14.725 58.304 1.00 24.08 215 GLU B N 1
ATOM 3968 C CA . GLU B 1 230 ? -4.929 -14.073 57.955 1.00 25.74 215 GLU B CA 1
ATOM 3969 C C . GLU B 1 230 ? -4.786 -13.490 56.556 1.00 25.21 215 GLU B C 1
ATOM 3970 O O . GLU B 1 230 ? -3.675 -13.408 56.058 1.00 24.44 215 GLU B O 1
ATOM 3976 N N . ALA B 1 231 ? -5.892 -13.208 55.880 1.00 25.47 216 ALA B N 1
ATOM 3977 C CA . ALA B 1 231 ? -5.825 -12.597 54.537 1.00 25.96 216 ALA B CA 1
ATOM 3978 C C . ALA B 1 231 ? -4.979 -11.334 54.509 1.00 26.05 216 ALA B C 1
ATOM 3979 O O . ALA B 1 231 ? -4.363 -11.047 53.506 1.00 25.88 216 ALA B O 1
ATOM 3981 N N . CYS B 1 232 ? -5.010 -10.556 55.582 1.00 26.11 217 CYS B N 1
ATOM 3982 C CA . CYS B 1 232 ? -4.354 -9.261 55.612 1.00 26.29 217 CYS B CA 1
ATOM 3983 C C . CYS B 1 232 ? -3.223 -9.233 56.645 1.00 25.81 217 CYS B C 1
ATOM 3984 O O . CYS B 1 232 ? -3.453 -9.319 57.870 1.00 25.76 217 CYS B O 1
ATOM 3987 N N . SER B 1 233 ? -1.993 -9.153 56.156 1.00 24.02 218 SER B N 1
ATOM 3988 C CA . SER B 1 233 ? -0.860 -8.840 57.050 1.00 23.80 218 SER B CA 1
ATOM 3989 C C . SER B 1 233 ? -0.757 -7.316 57.225 1.00 23.51 218 SER B C 1
ATOM 3990 O O . SER B 1 233 ? -0.940 -6.554 56.273 1.00 24.25 218 SER B O 1
ATOM 3993 N N . VAL B 1 234 ? -0.522 -6.846 58.440 1.00 22.57 219 VAL B N 1
ATOM 3994 C CA . VAL B 1 234 ? -0.316 -5.426 58.625 1.00 22.42 219 VAL B CA 1
ATOM 3995 C C . VAL B 1 234 ? 1.088 -5.125 59.099 1.00 23.38 219 VAL B C 1
ATOM 3996 O O . VAL B 1 234 ? 1.503 -5.627 60.158 1.00 23.73 219 VAL B O 1
ATOM 4000 N N . ILE B 1 235 ? 1.835 -4.335 58.310 1.00 22.55 220 ILE B N 1
ATOM 4001 C CA . ILE B 1 235 ? 3.151 -3.803 58.717 1.00 22.98 220 ILE B CA 1
ATOM 4002 C C . ILE B 1 235 ? 2.964 -2.530 59.500 1.00 24.57 220 ILE B C 1
ATOM 4003 O O . ILE B 1 235 ? 2.374 -1.558 58.983 1.00 23.74 220 ILE B O 1
ATOM 4008 N N . HIS B 1 236 ? 3.393 -2.555 60.770 1.00 25.31 221 HIS B N 1
ATOM 4009 C CA . HIS B 1 236 ? 3.323 -1.390 61.665 1.00 26.03 221 HIS B CA 1
ATOM 4010 C C . HIS B 1 236 ? 4.710 -0.783 61.762 1.00 27.18 221 HIS B C 1
ATOM 4011 O O . HIS B 1 236 ? 5.636 -1.430 62.262 1.00 26.25 221 HIS B O 1
ATOM 4018 N N . ASP B 1 237 ? 4.819 0.464 61.317 1.00 26.98 222 ASP B N 1
ATOM 4019 C CA . ASP B 1 237 ? 6.114 1.153 61.172 1.00 29.54 222 ASP B CA 1
ATOM 4020 C C . ASP B 1 237 ? 6.064 2.389 62.047 1.00 30.82 222 ASP B C 1
ATOM 4021 O O . ASP B 1 237 ? 5.408 3.380 61.686 1.00 30.48 222 ASP B O 1
ATOM 4026 N N . ALA B 1 238 ? 6.743 2.309 63.189 1.00 32.95 223 ALA B N 1
ATOM 4027 C CA . ALA B 1 238 ? 6.745 3.350 64.216 1.00 34.93 223 ALA B CA 1
ATOM 4028 C C . ALA B 1 238 ? 7.842 4.366 63.987 1.00 36.70 223 ALA B C 1
ATOM 4029 O O . ALA B 1 238 ? 8.157 5.152 64.909 1.00 38.56 223 ALA B O 1
ATOM 4031 N N . THR B 1 239 ? 8.476 4.337 62.815 1.00 36.90 224 THR B N 1
ATOM 4032 C CA . THR B 1 239 ? 9.431 5.370 62.452 1.00 37.61 224 THR B CA 1
ATOM 4033 C C . THR B 1 239 ? 8.793 6.249 61.394 1.00 37.24 224 THR B C 1
ATOM 4034 O O . THR B 1 239 ? 8.830 7.501 61.503 1.00 37.94 224 THR B O 1
ATOM 4038 N N . LEU B 1 240 ? 8.195 5.615 60.385 1.00 35.41 225 LEU B N 1
ATOM 4039 C CA . LEU B 1 240 ? 7.516 6.347 59.331 1.00 34.54 225 LEU B CA 1
ATOM 4040 C C . LEU B 1 240 ? 6.092 6.665 59.744 1.00 34.09 225 LEU B C 1
ATOM 4041 O O . LEU B 1 240 ? 5.341 7.250 58.985 1.00 34.08 225 LEU B O 1
ATOM 4046 N N . ASN B 1 241 ? 5.736 6.234 60.941 1.00 34.28 226 ASN B N 1
ATOM 4047 C CA . ASN B 1 241 ? 4.389 6.415 61.467 1.00 35.32 226 ASN B CA 1
ATOM 4048 C C . ASN B 1 241 ? 3.277 6.084 60.478 1.00 34.03 226 ASN B C 1
ATOM 4049 O O . ASN B 1 241 ? 2.365 6.893 60.189 1.00 34.07 226 ASN B O 1
ATOM 4054 N N . ARG B 1 242 ? 3.324 4.856 59.977 1.00 31.44 227 ARG B N 1
ATOM 4055 C CA . ARG B 1 242 ? 2.319 4.431 59.036 1.00 30.65 227 ARG B CA 1
ATOM 4056 C C . ARG B 1 242 ? 2.114 2.925 59.167 1.00 30.78 227 ARG B C 1
ATOM 4057 O O . ARG B 1 242 ? 2.947 2.229 59.783 1.00 31.25 227 ARG B O 1
ATOM 4065 N N . THR B 1 243 ? 1.017 2.438 58.594 1.00 29.12 228 THR B N 1
ATOM 4066 C CA . THR B 1 243 ? 0.861 1.012 58.410 1.00 29.44 228 THR B CA 1
ATOM 4067 C C . THR B 1 243 ? 0.759 0.708 56.926 1.00 28.96 228 THR B C 1
ATOM 4068 O O . THR B 1 243 ? 0.322 1.566 56.122 1.00 29.75 228 THR B O 1
ATOM 4072 N N . ILE B 1 244 ? 1.225 -0.481 56.556 1.00 27.11 229 ILE B N 1
ATOM 4073 C CA . ILE B 1 244 ? 1.021 -1.030 55.216 1.00 25.85 229 ILE B CA 1
ATOM 4074 C C . ILE B 1 244 ? 0.232 -2.316 55.362 1.00 25.50 229 ILE B C 1
ATOM 4075 O O . ILE B 1 244 ? 0.646 -3.235 56.066 1.00 25.17 229 ILE B O 1
ATOM 4080 N N . ASP B 1 245 ? -0.915 -2.381 54.690 1.00 24.67 230 ASP B N 1
ATOM 4081 C CA . ASP B 1 245 ? -1.693 -3.608 54.668 1.00 24.94 230 ASP B CA 1
ATOM 4082 C C . ASP B 1 245 ? -1.351 -4.399 53.459 1.00 24.62 230 ASP B C 1
ATOM 4083 O O . ASP B 1 245 ? -1.278 -3.843 52.358 1.00 25.32 230 ASP B O 1
ATOM 4088 N N . VAL B 1 246 ? -1.143 -5.699 53.632 1.00 24.14 231 VAL B N 1
ATOM 4089 C CA . VAL B 1 246 ? -0.768 -6.553 52.515 1.00 22.97 231 VAL B CA 1
ATOM 4090 C C . VAL B 1 246 ? -1.770 -7.684 52.487 1.00 23.51 231 VAL B C 1
ATOM 4091 O O . VAL B 1 246 ? -1.750 -8.540 53.371 1.00 23.76 231 VAL B O 1
ATOM 4095 N N . VAL B 1 247 ? -2.659 -7.681 51.504 1.00 23.06 232 VAL B N 1
ATOM 4096 C CA . VAL B 1 247 ? -3.719 -8.672 51.454 1.00 24.18 232 VAL B CA 1
ATOM 4097 C C . VAL B 1 247 ? -3.404 -9.732 50.448 1.00 24.17 232 VAL B C 1
ATOM 4098 O O . VAL B 1 247 ? -3.082 -9.432 49.284 1.00 25.21 232 VAL B O 1
ATOM 4102 N N . HIS B 1 248 ? -3.511 -10.985 50.854 1.00 23.14 233 HIS B N 1
ATOM 4103 C CA . HIS B 1 248 ? -3.116 -12.116 50.011 1.00 23.49 233 HIS B CA 1
ATOM 4104 C C . HIS B 1 248 ? -4.329 -12.837 49.453 1.00 24.45 233 HIS B C 1
ATOM 4105 O O . HIS B 1 248 ? -5.317 -12.967 50.194 1.00 23.58 233 HIS B O 1
ATOM 4112 N N . HIS B 1 249 ? -4.260 -13.297 48.200 1.00 24.82 234 HIS B N 1
ATOM 4113 C CA . HIS B 1 249 ? -5.324 -14.167 47.618 1.00 26.18 234 HIS B CA 1
ATOM 4114 C C . HIS B 1 249 ? -4.725 -15.270 46.833 1.00 24.31 234 HIS B C 1
ATOM 4115 O O . HIS B 1 249 ? -3.675 -15.121 46.223 1.00 24.58 234 HIS B O 1
ATOM 4122 N N . HIS B 1 250 ? -5.413 -16.414 46.862 1.00 25.21 235 HIS B N 1
ATOM 4123 C CA . HIS B 1 250 ? -5.135 -17.606 46.078 1.00 24.53 235 HIS B CA 1
ATOM 4124 C C . HIS B 1 250 ? -3.828 -18.251 46.587 1.00 24.98 235 HIS B C 1
ATOM 4125 O O . HIS B 1 250 ? -3.316 -19.174 45.958 1.00 24.73 235 HIS B O 1
ATOM 4132 N N . HIS B 1 251 ? -3.329 -17.770 47.716 1.00 23.77 236 HIS B N 1
ATOM 4133 C CA . HIS B 1 251 ? -2.018 -18.215 48.250 1.00 23.53 236 HIS B CA 1
ATOM 4134 C C . HIS B 1 251 ? -2.216 -19.421 49.193 1.00 25.39 236 HIS B C 1
ATOM 4135 O O . HIS B 1 251 ? -3.366 -19.870 49.455 1.00 24.44 236 HIS B O 1
ATOM 4142 N N . LEU B 1 252 ? -1.101 -19.941 49.714 1.00 23.68 237 LEU B N 1
ATOM 4143 C CA . LEU B 1 252 ? -1.192 -20.960 50.782 1.00 24.59 237 LEU B CA 1
ATOM 4144 C C . LEU B 1 252 ? -0.479 -20.450 52.044 1.00 24.75 237 LEU B C 1
ATOM 4145 O O . LEU B 1 252 ? -0.868 -20.742 53.171 1.00 25.01 237 LEU B O 1
ATOM 4150 N N . ASN B 1 253 ? 0.585 -19.676 51.834 1.00 23.37 238 ASN B N 1
ATOM 4151 C CA . ASN B 1 253 ? 1.479 -19.253 52.931 1.00 22.21 238 ASN B CA 1
ATOM 4152 C C . ASN B 1 253 ? 1.765 -17.756 52.868 1.00 21.05 238 ASN B C 1
ATOM 4153 O O . ASN B 1 253 ? 1.548 -17.110 51.832 1.00 20.50 238 ASN B O 1
ATOM 4158 N N . VAL B 1 254 ? 2.229 -17.194 53.976 1.00 20.63 239 VAL B N 1
ATOM 4159 C CA . VAL B 1 254 ? 2.891 -15.873 53.961 1.00 20.90 239 VAL B CA 1
ATOM 4160 C C . VAL B 1 254 ? 4.326 -16.078 54.473 1.00 22.15 239 VAL B C 1
ATOM 4161 O O . VAL B 1 254 ? 4.528 -16.892 55.387 1.00 22.84 239 VAL B O 1
ATOM 4165 N N . VAL B 1 255 ? 5.310 -15.438 53.841 1.00 21.88 240 VAL B N 1
ATOM 4166 C CA . VAL B 1 255 ? 6.702 -15.458 54.361 1.00 20.76 240 VAL B CA 1
ATOM 4167 C C . VAL B 1 255 ? 7.070 -14.083 54.906 1.00 20.76 240 VAL B C 1
ATOM 4168 O O . VAL B 1 255 ? 6.867 -13.044 54.244 1.00 19.80 240 VAL B O 1
ATOM 4172 N N . GLY B 1 256 ? 7.639 -14.057 56.112 1.00 20.11 241 GLY B N 1
ATOM 4173 C CA . GLY B 1 256 ? 8.160 -12.812 56.655 1.00 19.92 241 GLY B CA 1
ATOM 4174 C C . GLY B 1 256 ? 9.681 -12.979 56.686 1.00 21.15 241 GLY B C 1
ATOM 4175 O O . GLY B 1 256 ? 10.183 -14.016 57.130 1.00 20.30 241 GLY B O 1
ATOM 4176 N N . TRP B 1 257 ? 10.409 -11.991 56.176 1.00 20.76 242 TRP B N 1
ATOM 4177 C CA . TRP B 1 257 ? 11.869 -12.119 56.104 1.00 21.01 242 TRP B CA 1
ATOM 4178 C C . TRP B 1 257 ? 12.582 -10.781 56.288 1.00 21.22 242 TRP B C 1
ATOM 4179 O O . TRP B 1 257 ? 12.181 -9.784 55.706 1.00 20.77 242 TRP B O 1
ATOM 4190 N N . ASN B 1 258 ? 13.651 -10.788 57.101 1.00 20.37 243 ASN B N 1
ATOM 4191 C CA . ASN B 1 258 ? 14.664 -9.706 57.068 1.00 21.52 243 ASN B CA 1
ATOM 4192 C C . ASN B 1 258 ? 16.001 -10.409 57.294 1.00 22.45 243 ASN B C 1
ATOM 4193 O O . ASN B 1 258 ? 16.071 -11.274 58.162 1.00 22.94 243 ASN B O 1
ATOM 4198 N N . PRO B 1 259 ? 17.029 -10.098 56.473 1.00 23.14 244 PRO B N 1
ATOM 4199 C CA . PRO B 1 259 ? 18.274 -10.844 56.568 1.00 23.36 244 PRO B CA 1
ATOM 4200 C C . PRO B 1 259 ? 19.136 -10.522 57.788 1.00 24.78 244 PRO B C 1
ATOM 4201 O O . PRO B 1 259 ? 20.041 -11.319 58.070 1.00 26.18 244 PRO B O 1
ATOM 4205 N N . GLY B 1 260 ? 18.881 -9.418 58.474 1.00 24.85 245 GLY B N 1
ATOM 4206 C CA . GLY B 1 260 ? 19.782 -8.889 59.497 1.00 27.92 245 GLY B CA 1
ATOM 4207 C C . GLY B 1 260 ? 21.145 -8.515 58.926 1.00 29.31 245 GLY B C 1
ATOM 4208 O O . GLY B 1 260 ? 21.419 -8.786 57.764 1.00 28.85 245 GLY B O 1
ATOM 4209 N N . PRO B 1 261 ? 22.010 -7.895 59.755 1.00 30.97 246 PRO B N 1
ATOM 4210 C CA . PRO B 1 261 ? 23.294 -7.274 59.381 1.00 30.98 246 PRO B CA 1
ATOM 4211 C C . PRO B 1 261 ? 24.321 -8.166 58.666 1.00 31.34 246 PRO B C 1
ATOM 4212 O O . PRO B 1 261 ? 24.796 -7.791 57.589 1.00 32.23 246 PRO B O 1
ATOM 4216 N N . ALA B 1 262 ? 24.652 -9.327 59.218 1.00 31.06 247 ALA B N 1
ATOM 4217 C CA . ALA B 1 262 ? 25.627 -10.199 58.606 1.00 31.27 247 ALA B CA 1
ATOM 4218 C C . ALA B 1 262 ? 25.325 -10.576 57.148 1.00 31.54 247 ALA B C 1
ATOM 4219 O O . ALA B 1 262 ? 26.168 -10.387 56.246 1.00 31.70 247 ALA B O 1
ATOM 4221 N N . LEU B 1 263 ? 24.123 -11.122 56.924 1.00 32.53 248 LEU B N 1
ATOM 4222 C CA . LEU B 1 263 ? 23.654 -11.493 55.586 1.00 32.55 248 LEU B CA 1
ATOM 4223 C C . LEU B 1 263 ? 23.571 -10.317 54.655 1.00 31.70 248 LEU B C 1
ATOM 4224 O O . LEU B 1 263 ? 23.829 -10.455 53.464 1.00 33.27 248 LEU B O 1
ATOM 4229 N N . SER B 1 264 ? 23.193 -9.169 55.189 1.00 31.27 249 SER B N 1
ATOM 4230 C CA . SER B 1 264 ? 23.082 -7.955 54.403 1.00 31.76 249 SER B CA 1
ATOM 4231 C C . SER B 1 264 ? 24.499 -7.517 53.920 1.00 32.45 249 SER B C 1
ATOM 4232 O O . SER B 1 264 ? 24.701 -7.065 52.773 1.00 30.83 249 SER B O 1
ATOM 4235 N N . VAL B 1 265 ? 25.494 -7.707 54.782 1.00 32.83 250 VAL B N 1
ATOM 4236 C CA . VAL B 1 265 ? 26.877 -7.481 54.341 1.00 33.10 250 VAL B CA 1
ATOM 4237 C C . VAL B 1 265 ? 27.296 -8.448 53.271 1.00 33.04 250 VAL B C 1
ATOM 4238 O O . VAL B 1 265 ? 27.802 -8.039 52.223 1.00 34.72 250 VAL B O 1
ATOM 4242 N N . SER B 1 266 ? 27.076 -9.733 53.507 1.00 34.44 251 SER B N 1
ATOM 4243 C CA . SER B 1 266 ? 27.513 -10.735 52.591 1.00 35.54 251 SER B CA 1
ATOM 4244 C C . SER B 1 266 ? 26.794 -10.720 51.211 1.00 35.91 251 SER B C 1
ATOM 4245 O O . SER B 1 266 ? 27.364 -11.204 50.235 1.00 35.59 251 SER B O 1
ATOM 4248 N N . MET B 1 267 ? 25.579 -10.163 51.135 1.00 34.69 252 MET B N 1
ATOM 4249 C CA . MET B 1 267 ? 24.804 -10.113 49.864 1.00 35.46 252 MET B CA 1
ATOM 4250 C C . MET B 1 267 ? 25.301 -8.979 48.956 1.00 34.26 252 MET B C 1
ATOM 4251 O O . MET B 1 267 ? 25.146 -7.811 49.289 1.00 33.75 252 MET B O 1
ATOM 4256 N N . GLY B 1 268 ? 25.892 -9.356 47.822 1.00 34.42 253 GLY B N 1
ATOM 4257 C CA . GLY B 1 268 ? 26.543 -8.421 46.898 1.00 34.24 253 GLY B CA 1
ATOM 4258 C C . GLY B 1 268 ? 25.607 -7.419 46.228 1.00 33.85 253 GLY B C 1
ATOM 4259 O O . GLY B 1 268 ? 26.043 -6.335 45.811 1.00 34.73 253 GLY B O 1
ATOM 4260 N N . ASP B 1 269 ? 24.330 -7.775 46.121 1.00 32.14 254 ASP B N 1
ATOM 4261 C CA . ASP B 1 269 ? 23.336 -6.907 45.432 1.00 30.94 254 ASP B CA 1
ATOM 4262 C C . ASP B 1 269 ? 22.511 -6.093 46.427 1.00 31.15 254 ASP B C 1
ATOM 4263 O O . ASP B 1 269 ? 21.462 -5.514 46.078 1.00 31.14 254 ASP B O 1
ATOM 4268 N N . MET B 1 270 ? 23.008 -6.007 47.659 1.00 30.06 255 MET B N 1
ATOM 4269 C CA . MET B 1 270 ? 22.346 -5.289 48.743 1.00 30.84 255 MET B CA 1
ATOM 4270 C C . MET B 1 270 ? 23.347 -4.309 49.348 1.00 31.27 255 MET B C 1
ATOM 4271 O O . MET B 1 270 ? 24.547 -4.629 49.363 1.00 31.64 255 MET B O 1
ATOM 4276 N N . PRO B 1 271 ? 22.881 -3.129 49.846 1.00 31.16 256 PRO B N 1
ATOM 4277 C CA . PRO B 1 271 ? 23.805 -2.342 50.667 1.00 31.06 256 PRO B CA 1
ATOM 4278 C C . PRO B 1 271 ? 24.069 -3.027 52.006 1.00 31.50 256 PRO B C 1
ATOM 4279 O O . PRO B 1 271 ? 23.211 -3.770 52.549 1.00 31.27 256 PRO B O 1
ATOM 4283 N N . ASP B 1 272 ? 25.250 -2.769 52.554 1.00 31.42 257 ASP B N 1
ATOM 4284 C CA . ASP B 1 272 ? 25.643 -3.387 53.812 1.00 31.66 257 ASP B CA 1
ATOM 4285 C C . ASP B 1 272 ? 24.571 -3.173 54.875 1.00 29.63 257 ASP B C 1
ATOM 4286 O O . ASP B 1 272 ? 24.298 -4.081 55.645 1.00 29.99 257 ASP B O 1
ATOM 4291 N N . ASP B 1 273 ? 23.977 -1.983 54.919 1.00 27.94 258 ASP B N 1
ATOM 4292 C CA . ASP B 1 273 ? 22.949 -1.684 55.906 1.00 27.48 258 ASP B CA 1
ATOM 4293 C C . ASP B 1 273 ? 21.509 -1.735 55.318 1.00 25.78 258 ASP B C 1
ATOM 4294 O O . ASP B 1 273 ? 20.566 -1.170 55.875 1.00 25.87 258 ASP B O 1
ATOM 4297 N N . GLY B 1 274 ? 21.394 -2.407 54.191 1.00 26.17 259 GLY B N 1
ATOM 4298 C CA . GLY B 1 274 ? 20.114 -2.532 53.464 1.00 26.31 259 GLY B CA 1
ATOM 4299 C C . GLY B 1 274 ? 19.065 -3.045 54.413 1.00 25.18 259 GLY B C 1
ATOM 4300 O O . GLY B 1 274 ? 17.962 -2.562 54.403 1.00 25.03 259 GLY B O 1
ATOM 4301 N N . TYR B 1 275 ? 19.420 -4.040 55.219 1.00 26.27 260 TYR B N 1
ATOM 4302 C CA . TYR B 1 275 ? 18.450 -4.701 56.104 1.00 26.87 260 TYR B CA 1
ATOM 4303 C C . TYR B 1 275 ? 17.697 -3.736 57.035 1.00 25.68 260 TYR B C 1
ATOM 4304 O O . TYR B 1 275 ? 16.573 -4.035 57.470 1.00 25.49 260 TYR B O 1
ATOM 4313 N N . LYS B 1 276 ? 18.274 -2.562 57.331 1.00 26.43 261 LYS B N 1
ATOM 4314 C CA . LYS B 1 276 ? 17.610 -1.594 58.262 1.00 26.36 261 LYS B CA 1
ATOM 4315 C C . LYS B 1 276 ? 16.297 -1.018 57.770 1.00 25.87 261 LYS B C 1
ATOM 4316 O O . LYS B 1 276 ? 15.470 -0.586 58.555 1.00 25.98 261 LYS B O 1
ATOM 4322 N N . THR B 1 277 ? 16.132 -0.974 56.458 1.00 25.32 262 THR B N 1
ATOM 4323 C CA . THR B 1 277 ? 15.026 -0.246 55.866 1.00 23.33 262 THR B CA 1
ATOM 4324 C C . THR B 1 277 ? 14.032 -1.043 55.015 1.00 22.98 262 THR B C 1
ATOM 4325 O O . THR B 1 277 ? 13.226 -0.434 54.301 1.00 22.68 262 THR B O 1
ATOM 4329 N N . PHE B 1 278 ? 14.064 -2.372 55.078 1.00 22.38 263 PHE B N 1
ATOM 4330 C CA . PHE B 1 278 ? 12.972 -3.159 54.511 1.00 22.06 263 PHE B CA 1
ATOM 4331 C C . PHE B 1 278 ? 12.520 -4.328 55.411 1.00 22.14 263 PHE B C 1
ATOM 4332 O O . PHE B 1 278 ? 13.264 -4.825 56.258 1.00 20.02 263 PHE B O 1
ATOM 4340 N N . VAL B 1 279 ? 11.291 -4.748 55.166 1.00 21.18 264 VAL B N 1
ATOM 4341 C CA . VAL B 1 279 ? 10.821 -6.045 55.616 1.00 22.00 264 VAL B CA 1
ATOM 4342 C C . VAL B 1 279 ? 10.181 -6.749 54.418 1.00 21.42 264 VAL B C 1
ATOM 4343 O O . VAL B 1 279 ? 9.538 -6.096 53.607 1.00 23.53 264 VAL B O 1
ATOM 4347 N N . CYS B 1 280 ? 10.343 -8.057 54.287 1.00 20.40 265 CYS B N 1
ATOM 4348 C CA . CYS B 1 280 ? 9.631 -8.748 53.201 1.00 20.21 265 CYS B CA 1
ATOM 4349 C C . CYS B 1 280 ? 8.426 -9.407 53.781 1.00 20.47 265 CYS B C 1
ATOM 4350 O O . CYS B 1 280 ? 8.531 -10.068 54.805 1.00 21.93 265 CYS B O 1
ATOM 4353 N N . VAL B 1 281 ? 7.282 -9.189 53.162 1.00 20.60 266 VAL B N 1
ATOM 4354 C CA . VAL B 1 281 ? 6.037 -9.896 53.521 1.00 19.62 266 VAL B CA 1
ATOM 4355 C C . VAL B 1 281 ? 5.543 -10.428 52.183 1.00 20.12 266 VAL B C 1
ATOM 4356 O O . VAL B 1 281 ? 5.040 -9.685 51.346 1.00 20.81 266 VAL B O 1
ATOM 4360 N N . GLU B 1 282 ? 5.695 -11.724 51.978 1.00 19.80 267 GLU B N 1
ATOM 4361 C CA . GLU B 1 282 ? 5.559 -12.348 50.685 1.00 19.06 267 GLU B CA 1
ATOM 4362 C C . GLU B 1 282 ? 4.274 -13.169 50.592 1.00 20.10 267 GLU B C 1
ATOM 4363 O O . GLU B 1 282 ? 3.950 -13.904 51.518 1.00 19.56 267 GLU B O 1
ATOM 4369 N N . THR B 1 283 ? 3.583 -13.060 49.454 1.00 19.35 268 THR B N 1
ATOM 4370 C CA . THR B 1 283 ? 2.430 -13.899 49.147 1.00 18.61 268 THR B CA 1
ATOM 4371 C C . THR B 1 283 ? 2.974 -15.129 48.492 1.00 19.73 268 THR B C 1
ATOM 4372 O O . THR B 1 283 ? 3.644 -15.031 47.462 1.00 18.63 268 THR B O 1
ATOM 4376 N N . VAL B 1 284 ? 2.696 -16.299 49.085 1.00 19.56 269 VAL B N 1
ATOM 4377 C CA . VAL B 1 284 ? 3.444 -17.479 48.741 1.00 19.63 269 VAL B CA 1
ATOM 4378 C C . VAL B 1 284 ? 2.621 -18.727 48.517 1.00 20.41 269 VAL B C 1
ATOM 4379 O O . VAL B 1 284 ? 1.608 -18.925 49.211 1.00 21.29 269 VAL B O 1
ATOM 4383 N N . TYR B 1 285 ? 3.049 -19.560 47.572 1.00 21.46 270 TYR B N 1
ATOM 4384 C CA . TYR B 1 285 ? 2.437 -20.891 47.442 1.00 24.59 270 TYR B CA 1
ATOM 4385 C C . TYR B 1 285 ? 3.561 -21.893 47.454 1.00 24.11 270 TYR B C 1
ATOM 4386 O O . TYR B 1 285 ? 4.134 -22.173 46.422 1.00 25.22 270 TYR B O 1
ATOM 4395 N N . ALA B 1 286 ? 3.930 -22.401 48.635 1.00 24.61 271 ALA B N 1
ATOM 4396 C CA . ALA B 1 286 ? 5.168 -23.192 48.684 1.00 25.73 271 ALA B CA 1
ATOM 4397 C C . ALA B 1 286 ? 5.115 -24.523 49.442 1.00 26.56 271 ALA B C 1
ATOM 4398 O O . ALA B 1 286 ? 5.856 -25.434 49.102 1.00 25.99 271 ALA B O 1
ATOM 4400 N N . THR B 1 287 ? 4.274 -24.620 50.468 1.00 26.66 272 THR B N 1
ATOM 4401 C CA . THR B 1 287 ? 4.298 -25.847 51.301 1.00 28.10 272 THR B CA 1
ATOM 4402 C C . THR B 1 287 ? 3.597 -27.038 50.608 1.00 27.60 272 THR B C 1
ATOM 4403 O O . THR B 1 287 ? 3.693 -28.181 51.071 1.00 28.88 272 THR B O 1
ATOM 4407 N N . ALA B 1 288 ? 2.939 -26.767 49.483 1.00 27.90 273 ALA B N 1
ATOM 4408 C CA . ALA B 1 288 ? 2.412 -27.810 48.600 1.00 27.57 273 ALA B CA 1
ATOM 4409 C C . ALA B 1 288 ? 2.457 -27.196 47.216 1.00 28.84 273 ALA B C 1
ATOM 4410 O O . ALA B 1 288 ? 2.491 -25.988 47.119 1.00 27.53 273 ALA B O 1
ATOM 4412 N N . PRO B 1 289 ? 2.474 -27.998 46.152 1.00 28.49 274 PRO B N 1
ATOM 4413 C CA . PRO B 1 289 ? 2.414 -27.392 44.828 1.00 28.87 274 PRO B CA 1
ATOM 4414 C C . PRO B 1 289 ? 1.021 -26.935 44.397 1.00 30.16 274 PRO B C 1
ATOM 4415 O O . PRO B 1 289 ? 0.023 -27.555 44.751 1.00 29.17 274 PRO B O 1
ATOM 4419 N N . GLN B 1 290 ? 0.973 -25.877 43.585 1.00 30.40 275 GLN B N 1
ATOM 4420 C CA . GLN B 1 290 ? -0.286 -25.379 43.053 1.00 30.14 275 GLN B CA 1
ATOM 4421 C C . GLN B 1 290 ? -0.494 -26.019 41.682 1.00 30.86 275 GLN B C 1
ATOM 4422 O O . GLN B 1 290 ? 0.464 -26.316 40.958 1.00 30.95 275 GLN B O 1
ATOM 4428 N N . GLN B 1 291 ? -1.732 -26.275 41.304 1.00 31.66 276 GLN B N 1
ATOM 4429 C CA . GLN B 1 291 ? -1.938 -26.924 40.003 1.00 33.69 276 GLN B CA 1
ATOM 4430 C C . GLN B 1 291 ? -2.579 -25.958 39.001 1.00 33.98 276 GLN B C 1
ATOM 4431 O O . GLN B 1 291 ? -3.512 -25.252 39.376 1.00 35.17 276 GLN B O 1
ATOM 4434 N N . ALA B 1 292 ? -2.056 -25.886 37.770 1.00 33.71 277 ALA B N 1
ATOM 4435 C CA . ALA B 1 292 ? -2.765 -25.220 36.665 1.00 34.07 277 ALA B CA 1
ATOM 4436 C C . ALA B 1 292 ? -3.259 -26.276 35.683 1.00 34.59 277 ALA B C 1
ATOM 4437 O O . ALA B 1 292 ? -2.553 -27.228 35.366 1.00 33.17 277 ALA B O 1
ATOM 4439 N N . THR B 1 293 ? -4.485 -26.098 35.233 1.00 36.49 278 THR B N 1
ATOM 4440 C CA . THR B 1 293 ? -5.040 -26.947 34.168 1.00 39.71 278 THR B CA 1
ATOM 4441 C C . THR B 1 293 ? -5.706 -26.040 33.148 1.00 40.39 278 THR B C 1
ATOM 4442 O O . THR B 1 293 ? -5.895 -24.844 33.401 1.00 40.15 278 THR B O 1
ATOM 4446 N N . GLU B 1 294 ? -6.036 -26.613 31.995 1.00 41.75 279 GLU B N 1
ATOM 4447 C CA . GLU B 1 294 ? -6.755 -25.881 30.935 1.00 42.62 279 GLU B CA 1
ATOM 4448 C C . GLU B 1 294 ? -8.026 -25.272 31.476 1.00 42.39 279 GLU B C 1
ATOM 4449 O O . GLU B 1 294 ? -8.848 -25.947 32.138 1.00 43.64 279 GLU B O 1
ATOM 4450 N N . GLU B 1 295 ? -8.184 -23.978 31.249 1.00 42.44 280 GLU B N 1
ATOM 4451 C CA . GLU B 1 295 ? -9.343 -23.283 31.813 1.00 42.35 280 GLU B CA 1
ATOM 4452 C C . GLU B 1 295 ? -9.312 -22.973 33.319 1.00 41.41 280 GLU B C 1
ATOM 4453 O O . GLU B 1 295 ? -10.158 -22.197 33.788 1.00 42.01 280 GLU B O 1
ATOM 4454 N N . LYS B 1 296 ? -8.382 -23.572 34.087 1.00 39.69 281 LYS B N 1
ATOM 4455 C CA . LYS B 1 296 ? -8.188 -23.179 35.508 1.00 36.16 281 LYS B CA 1
ATOM 4456 C C . LYS B 1 296 ? -6.723 -22.796 35.742 1.00 34.51 281 LYS B C 1
ATOM 4457 O O . LYS B 1 296 ? -5.935 -23.612 36.255 1.00 34.10 281 LYS B O 1
ATOM 4459 N N . PRO B 1 297 ? -6.333 -21.583 35.301 1.00 32.36 282 PRO B N 1
ATOM 4460 C CA . PRO B 1 297 ? -4.909 -21.195 35.491 1.00 31.03 282 PRO B CA 1
ATOM 4461 C C . PRO B 1 297 ? -4.597 -21.101 36.992 1.00 28.64 282 PRO B C 1
ATOM 4462 O O . PRO B 1 297 ? -5.492 -20.811 37.783 1.00 28.77 282 PRO B O 1
ATOM 4466 N N . SER B 1 298 ? -3.356 -21.327 37.407 1.00 28.11 283 SER B N 1
ATOM 4467 C CA . SER B 1 298 ? -3.081 -21.105 38.806 1.00 27.27 283 SER B CA 1
ATOM 4468 C C . SER B 1 298 ? -2.775 -19.609 38.981 1.00 26.80 283 SER B C 1
ATOM 4469 O O . SER B 1 298 ? -2.150 -18.981 38.090 1.00 27.09 283 SER B O 1
ATOM 4472 N N . ARG B 1 299 ? -3.213 -19.059 40.103 1.00 26.73 284 ARG B N 1
ATOM 4473 C CA . ARG B 1 299 ? -3.069 -17.640 40.415 1.00 26.97 284 ARG B CA 1
ATOM 4474 C C . ARG B 1 299 ? -2.431 -17.369 41.760 1.00 26.12 284 ARG B C 1
ATOM 4475 O O . ARG B 1 299 ? -2.402 -18.240 42.679 1.00 25.29 284 ARG B O 1
ATOM 4483 N N . LEU B 1 300 ? -1.989 -16.115 41.891 1.00 24.09 285 LEU B N 1
ATOM 4484 C CA . LEU B 1 300 ? -1.440 -15.589 43.100 1.00 23.70 285 LEU B CA 1
ATOM 4485 C C . LEU B 1 300 ? -1.584 -14.060 43.065 1.00 22.94 285 LEU B C 1
ATOM 4486 O O . LEU B 1 300 ? -1.267 -13.411 42.053 1.00 21.34 285 LEU B O 1
ATOM 4491 N N . ALA B 1 301 ? -2.108 -13.513 44.145 1.00 23.79 286 ALA B N 1
ATOM 4492 C CA . ALA B 1 301 ? -2.415 -12.089 44.220 1.00 23.62 286 ALA B CA 1
ATOM 4493 C C . ALA B 1 301 ? -2.036 -11.423 45.541 1.00 23.72 286 ALA B C 1
ATOM 4494 O O . ALA B 1 301 ? -2.164 -11.999 46.647 1.00 21.56 286 ALA B O 1
ATOM 4496 N N . GLN B 1 302 ? -1.623 -10.165 45.417 1.00 22.73 287 GLN B N 1
ATOM 4497 C CA . GLN B 1 302 ? -1.359 -9.353 46.583 1.00 22.60 287 GLN B CA 1
ATOM 4498 C C . GLN B 1 302 ? -1.871 -7.933 46.364 1.00 22.41 287 GLN B C 1
ATOM 4499 O O . GLN B 1 302 ? -1.579 -7.364 45.308 1.00 22.06 287 GLN B O 1
ATOM 4505 N N . THR B 1 303 ? -2.568 -7.373 47.348 1.00 22.53 288 THR B N 1
ATOM 4506 C CA . THR B 1 303 ? -3.070 -5.996 47.277 1.00 23.53 288 THR B CA 1
ATOM 4507 C C . THR B 1 303 ? -2.503 -5.211 48.444 1.00 24.84 288 THR B C 1
ATOM 4508 O O . THR B 1 303 ? -2.526 -5.655 49.580 1.00 25.44 288 THR B O 1
ATOM 4512 N N . ILE B 1 304 ? -1.971 -4.027 48.162 1.00 24.80 289 ILE B N 1
ATOM 4513 C CA . ILE B 1 304 ? -1.217 -3.261 49.148 1.00 24.43 289 ILE B CA 1
ATOM 4514 C C . ILE B 1 304 ? -1.886 -1.903 49.308 1.00 25.51 289 ILE B C 1
ATOM 4515 O O . ILE B 1 304 ? -2.205 -1.247 48.312 1.00 24.51 289 ILE B O 1
ATOM 4520 N N . CYS B 1 305 ? -2.127 -1.524 50.558 1.00 28.19 290 CYS B N 1
ATOM 4521 C CA . CYS B 1 305 ? -2.694 -0.219 50.961 1.00 31.38 290 CYS B CA 1
ATOM 4522 C C . CYS B 1 305 ? -1.719 0.410 51.931 1.00 30.77 290 CYS B C 1
ATOM 4523 O O . CYS B 1 305 ? -1.050 -0.314 52.652 1.00 29.84 290 CYS B O 1
ATOM 4526 N N . VAL B 1 306 ? -1.660 1.738 52.012 1.00 30.93 291 VAL B N 1
ATOM 4527 C CA . VAL B 1 306 ? -0.839 2.380 53.061 1.00 33.02 291 VAL B CA 1
ATOM 4528 C C . VAL B 1 306 ? -1.733 3.381 53.759 1.00 33.60 291 VAL B C 1
ATOM 4529 O O . VAL B 1 306 ? -2.629 3.944 53.126 1.00 33.17 291 VAL B O 1
ATOM 4533 N N . ALA B 1 307 ? -1.449 3.639 55.029 1.00 34.35 292 ALA B N 1
ATOM 4534 C CA . ALA B 1 307 ? -2.132 4.714 55.766 1.00 36.52 292 ALA B CA 1
ATOM 4535 C C . ALA B 1 307 ? -1.254 5.252 56.860 1.00 37.30 292 ALA B C 1
ATOM 4536 O O . ALA B 1 307 ? -0.760 4.481 57.683 1.00 37.05 292 ALA B O 1
ATOM 4538 N N . LYS B 1 308 ? -1.053 6.575 56.881 1.00 39.00 293 LYS B N 1
ATOM 4539 C CA . LYS B 1 308 ? -0.239 7.225 57.944 1.00 40.11 293 LYS B CA 1
ATOM 4540 C C . LYS B 1 308 ? -0.969 7.150 59.281 1.00 41.22 293 LYS B C 1
ATOM 4541 O O . LYS B 1 308 ? -2.198 7.071 59.299 1.00 41.73 293 LYS B O 1
ATOM 4547 N N . ARG B 1 309 ? -0.210 7.163 60.383 1.00 42.26 294 ARG B N 1
ATOM 4548 C CA . ARG B 1 309 ? -0.760 6.931 61.735 1.00 44.24 294 ARG B CA 1
ATOM 4549 C C . ARG B 1 309 ? -0.745 5.445 62.111 1.00 45.76 294 ARG B C 1
ATOM 4550 O O . ARG B 1 309 ? 0.204 4.968 62.765 1.00 47.10 294 ARG B O 1
#

Radius of gyration: 29.16 Å; Cα contacts (8 Å, |Δi|>4): 1705; chains: 2; bounding box: 48×61×91 Å

Secondary structure (P-SEA, 3-state):
caaaaaaaaaccccccccccbbbbbcccbbbbbbbcccccbbbbcccccccccccccccccbbbbccccccccccccccccccccccccccccccccccccccbbbbcccccccccbbbbbbbbbbcccccccccccbbbbbbbbbccbbbbbbbbbcccccccccbbbbbbccccccccccccccccccccccbbbbbcccccccccbbbbbbcccccbbbbbbccccbbbbbbbccccbbbbbbbccccccccccccccccccccccccccccbbbbbcccbbbbbbbbbbbbcc/caaaaaaaaaccccccccccbbbbbcccbbbbbbbcccbbbbbbcccccccccccccccccbbbbcccccccccccccccccccccccccccccccccccccccccccccccccccbbbbbbbbbbbccccccccccbbbbbbbbbccbbbbbbbbbcccccccccbbbbbbccccccccccccccccccccccbbbbbcccccccccbbbbbbcccccbbbbbbccccbbbbbbbccccbbbbbbbccccccccccccccccccccccccccccbbbbbccccccccbbbbbbbcc

Nearest PDB structures (foldseek):
  2htb-assembly3_C  TM=9.990E-01  e=8.733E-54  Salmonella enterica subsp. enterica serovar Typhimurium
  1jov-assembly1_A  TM=9.480E-01  e=3.532E-26  Haemophilus influenzae
  2ciq-assembly1_A  TM=8.848E-01  e=6.558E-21  Saccharomyces cerevisiae S288C
  3afl-assembly1_A  TM=4.896E-01  e=3.626E-04  Agrobacterium fabrum str. C58
  3a0o-assembly1_A  TM=4.786E-01  e=3.280E-04  Agrobacterium fabrum str. C58